Protein AF-A0A6J5AL45-F1 (afdb_monomer_lite)

Secondary structure (DSSP, 8-state):
-B--SS--TT-HHHHHHHHHHHHHHHHTT-GGG-GGGEEE--SSHHHHTT-BSB-TTSPBPHHHHHHHHHHH-TT-SEEEEEEEE--SSS--EEEEEEEETT-SSPBEEEEEE-TTTS-SSHHHHHHHHHHHHHHH-BS-EEE--GGGGGG-S-SSS---BSEEEESS---GGG-TT-SEEEEEE-TTS-EEEEEEES-SSS---TT-HHHH--TTEEEEEEEE--TT--TT-HHHHHHHHHHHHHHHHTTTS--GGG-EE--SSTTGGGT-BSEETTEEPHHHHHHHHHHTTT--S-EEEEEEE--TT-SEEEEEEEEE-SBTBPEEEEEEEEE----S--SSS-HHHHHHHHHHHHHHH--SEEEEE-GGGGGG-S-TTS---BSEEEESS---TTT-TT-SEEEEEE-TTSSEEEEEEES-SSS---TT-HHHHHHHHHHHHHHHHTT-S--GGG-

Foldseek 3Di:
DFFDLPDFQLPLQLVQLLVLLLLVLLCVQFVLSPQQQKAFDDPDPVNRPPGRQADPVSGGDPRLSVVQNVVCPPPNQKGKGKMKGNGPDPWIKMWIWIDGNVSPDGTDIDIDGDPVSDHKFPVSVVSSVLSNCQSRVHQKDEDADPLCQVLALDVPDHGQHQKMKHQDDDDCVNPVQFPDWAFRAYPVRDGRTTMGGNDGPGDQDSPPCVNSDLPFKKKKKFKFADLPDALLVLQLVLLLVLVLQVLLVVLVHDHLQQKAWDDPDPVNRRPGRQDDVNGGDPRLSVVQCVVCVPPRAKGKTKMWGDDPPAQKIKIWMWMDGHHPDMIMIMIIIGGPDPDQCDSSQAQVSVVVSVLSCCQSRVTQKMEMADPSCLVLAPDVQFDFQHAKMKHQDDDDCVLQVLFPDWAFRDHVPDDTRITITGQDHPGGGDSPPVSSSVSRNSRVVSCVVVVNIDTPVVD

Sequence (459 aa):
MFRDASLASQDFREMLARESQVVAALSAKQPLMAHANWRLTADSAEEANLYPAFDEKGEPSTAALAVLMTRAGGKRRVSHAAIWNAAEGDDSAAISCHVSDAKVLPDRVTLDIDAALCPKSADDMAGVVQSIVANFAPLVVEVAPKGYFDKRVFDDKPGVGWMIYLPRKITVQQVLEARALVPVKSNDGKEIGTIIVSVADAVFSADNPEHIEVANRIEIHGDFRDATLAVTDFETVITRLGRIADAIAQRGGIAKSEWHLQGDTAEEAKLYPAFDGDAPSTAALAVIGEEFRNVRDVTSVGMWAHPEGTQIGGSMTCHMLPPGESCSLEVSLSDRAEAANSELVNYADFVQYVSLIAAEFKPNIIQVWPPDYFEKRVFDDKPGVGWMLYLPKVITVQQVPEARALIPVPEAGKKQVGTIIVSVADAVFSADNPEHVEVANRIEIRLVDQDLLPAYADI

Organism: NCBI:txid252970

InterPro domains:
  IPR028969 Immunity protein 52 [PF15579] (18-219)

Radius of gyration: 27.26 Å; chains: 1; bounding box: 63×50×79 Å

Structure (mmCIF, N/CA/C/O backbone):
data_AF-A0A6J5AL45-F1
#
_entry.id   AF-A0A6J5AL45-F1
#
loop_
_atom_site.group_PDB
_atom_site.id
_atom_site.type_symbol
_atom_site.label_atom_id
_atom_site.label_alt_id
_atom_site.label_comp_id
_atom_site.label_asym_id
_atom_site.label_entity_id
_atom_site.label_seq_id
_atom_site.pdbx_PDB_ins_code
_atom_site.Cartn_x
_atom_site.Cartn_y
_atom_site.Cartn_z
_atom_site.occupancy
_atom_site.B_iso_or_equiv
_atom_site.auth_seq_id
_atom_site.auth_comp_id
_atom_site.auth_asym_id
_atom_site.auth_atom_id
_atom_site.pdbx_PDB_model_num
ATOM 1 N N . MET A 1 1 ? 6.015 -3.372 -20.044 1.00 82.12 1 MET A N 1
ATOM 2 C CA . MET A 1 1 ? 5.284 -4.111 -21.110 1.00 82.12 1 MET A CA 1
ATOM 3 C C . MET A 1 1 ? 4.405 -3.143 -21.881 1.00 82.12 1 MET A C 1
ATOM 5 O O . MET A 1 1 ? 3.845 -2.253 -21.256 1.00 82.12 1 MET A O 1
ATOM 9 N N . PHE A 1 2 ? 4.255 -3.300 -23.195 1.00 90.25 2 PHE A N 1
ATOM 10 C CA . PHE A 1 2 ? 3.457 -2.399 -24.037 1.00 90.25 2 PHE A CA 1
ATOM 11 C C . PHE A 1 2 ? 2.718 -3.159 -25.147 1.00 90.25 2 PHE A C 1
ATOM 13 O O . PHE A 1 2 ? 2.913 -4.361 -25.332 1.00 90.25 2 PHE A O 1
ATOM 20 N N . ARG A 1 3 ? 1.823 -2.474 -25.862 1.00 84.94 3 ARG A N 1
ATOM 21 C CA . ARG A 1 3 ? 1.148 -3.018 -27.046 1.00 84.94 3 ARG A CA 1
ATOM 22 C C . ARG A 1 3 ? 1.106 -1.955 -28.127 1.00 84.94 3 ARG A C 1
ATOM 24 O O . ARG A 1 3 ? 0.323 -1.017 -28.036 1.00 84.94 3 ARG A O 1
ATOM 31 N N . ASP A 1 4 ? 1.912 -2.146 -29.161 1.00 88.88 4 ASP A N 1
ATOM 32 C CA . ASP A 1 4 ? 1.907 -1.284 -30.336 1.00 88.88 4 ASP A CA 1
ATOM 33 C C . ASP A 1 4 ? 1.578 -2.126 -31.570 1.00 88.88 4 ASP A C 1
ATOM 35 O O . ASP A 1 4 ? 2.393 -2.923 -32.039 1.00 88.88 4 ASP A O 1
ATOM 39 N N . ALA A 1 5 ? 0.352 -1.986 -32.076 1.00 87.00 5 ALA A N 1
ATOM 40 C CA . ALA A 1 5 ? -0.109 -2.720 -33.253 1.00 87.00 5 ALA A CA 1
ATOM 41 C C . ALA A 1 5 ? 0.586 -2.264 -34.548 1.00 87.00 5 ALA A C 1
ATOM 43 O O . ALA A 1 5 ? 0.548 -2.992 -35.537 1.00 87.00 5 ALA A O 1
ATOM 44 N N . SER A 1 6 ? 1.202 -1.078 -34.545 1.00 90.88 6 SER A N 1
ATOM 45 C CA . SER A 1 6 ? 1.904 -0.519 -35.701 1.00 90.88 6 SER A CA 1
ATOM 46 C C . SER A 1 6 ? 3.379 -0.921 -35.762 1.00 90.88 6 SER A C 1
ATOM 48 O O . SER A 1 6 ? 3.948 -0.974 -36.850 1.00 90.88 6 SER A O 1
ATOM 50 N N . LEU A 1 7 ? 3.981 -1.274 -34.620 1.00 91.94 7 LEU A N 1
ATOM 51 C CA . LEU A 1 7 ? 5.380 -1.687 -34.540 1.00 91.94 7 LEU A CA 1
ATOM 52 C C . LEU A 1 7 ? 5.564 -3.141 -34.996 1.00 91.94 7 LEU A C 1
ATOM 54 O O . LEU A 1 7 ? 5.235 -4.087 -34.273 1.00 91.94 7 LEU A O 1
ATOM 58 N N . ALA A 1 8 ? 6.115 -3.321 -36.194 1.00 90.50 8 ALA A N 1
ATOM 59 C CA . ALA A 1 8 ? 6.457 -4.631 -36.738 1.00 90.50 8 ALA A CA 1
ATOM 60 C C . ALA A 1 8 ? 7.757 -5.171 -36.125 1.00 90.50 8 ALA A C 1
ATOM 62 O O . ALA A 1 8 ? 8.684 -4.415 -35.843 1.00 90.50 8 ALA A O 1
ATOM 63 N N . SER A 1 9 ? 7.878 -6.494 -36.007 1.00 88.25 9 SER A N 1
ATOM 64 C CA . SER A 1 9 ? 9.085 -7.160 -35.507 1.00 88.25 9 SER A CA 1
ATOM 65 C C . SER A 1 9 ? 10.323 -6.856 -36.372 1.00 88.25 9 SER A C 1
ATOM 67 O O . SER A 1 9 ? 11.452 -6.901 -35.901 1.00 88.25 9 SER A O 1
ATOM 69 N N . GLN A 1 10 ? 10.155 -6.482 -37.638 1.00 89.88 10 GLN A N 1
ATOM 70 C CA . GLN A 1 10 ? 11.285 -6.133 -38.507 1.00 89.88 10 GLN A CA 1
ATOM 71 C C . GLN A 1 10 ? 11.631 -4.641 -38.479 1.00 89.88 10 GLN A C 1
ATOM 73 O O . GLN A 1 10 ? 12.602 -4.236 -39.117 1.00 89.88 10 GLN A O 1
ATOM 78 N N . ASP A 1 11 ? 10.886 -3.817 -37.738 1.00 94.25 11 ASP A N 1
ATOM 79 C CA . ASP A 1 11 ? 11.140 -2.380 -37.651 1.00 94.25 11 ASP A CA 1
ATOM 80 C C . ASP A 1 11 ? 12.214 -2.047 -36.605 1.00 94.25 11 ASP A C 1
ATOM 82 O O . ASP A 1 11 ? 11.990 -1.368 -35.604 1.00 94.25 11 ASP A O 1
ATOM 86 N N . PHE A 1 12 ? 13.426 -2.557 -36.838 1.00 95.38 12 PHE A N 1
ATOM 87 C CA . PHE A 1 12 ? 14.580 -2.306 -35.972 1.00 95.38 12 PHE A CA 1
ATOM 88 C C . PHE A 1 12 ? 14.972 -0.829 -35.913 1.00 95.38 12 PHE A C 1
ATOM 90 O O . PHE A 1 12 ? 15.597 -0.405 -34.945 1.00 95.38 12 PHE A O 1
ATOM 97 N N . ARG A 1 13 ? 14.621 -0.046 -36.940 1.00 97.00 13 ARG A N 1
ATOM 98 C CA . ARG A 1 13 ? 14.860 1.397 -36.945 1.00 97.00 13 ARG A CA 1
ATOM 99 C C . ARG A 1 13 ? 14.013 2.064 -35.874 1.00 97.00 13 ARG A C 1
ATOM 101 O O . ARG A 1 13 ? 14.571 2.790 -35.064 1.00 97.00 13 ARG A O 1
ATOM 108 N N . GLU A 1 14 ? 12.715 1.786 -35.849 1.00 96.69 14 GLU A N 1
ATOM 109 C CA . GLU A 1 14 ? 11.817 2.336 -34.837 1.00 96.69 14 GLU A CA 1
ATOM 110 C C . GLU A 1 14 ? 12.157 1.821 -33.429 1.00 96.69 14 GLU A C 1
ATOM 112 O O . GLU A 1 14 ? 12.185 2.603 -32.481 1.00 96.69 14 GLU A O 1
ATOM 117 N N . MET A 1 15 ? 12.503 0.534 -33.281 1.00 96.81 15 MET A N 1
ATOM 118 C CA . MET A 1 15 ? 12.941 -0.011 -31.985 1.00 96.81 15 MET A CA 1
ATOM 119 C C . MET A 1 15 ? 14.175 0.722 -31.450 1.00 96.81 15 MET A C 1
ATOM 121 O O . MET A 1 15 ? 14.130 1.252 -30.342 1.00 96.81 15 MET A O 1
ATOM 125 N N . LEU A 1 16 ? 15.246 0.817 -32.250 1.00 97.88 16 LEU A N 1
ATOM 126 C CA . LEU A 1 16 ? 16.466 1.521 -31.850 1.00 97.88 16 LEU A CA 1
ATOM 127 C C . LEU A 1 16 ? 16.211 3.022 -31.636 1.00 97.88 16 LEU A C 1
ATOM 129 O O . LEU A 1 16 ? 16.791 3.608 -30.730 1.00 97.88 16 LEU A O 1
ATOM 133 N N . ALA A 1 17 ? 15.336 3.661 -32.418 1.00 97.94 17 ALA A N 1
ATOM 134 C CA . ALA A 1 17 ? 15.003 5.073 -32.226 1.00 97.94 17 ALA A CA 1
ATOM 135 C C . ALA A 1 17 ? 14.341 5.324 -30.859 1.00 97.94 17 ALA A C 1
ATOM 137 O O . ALA A 1 17 ? 14.704 6.275 -30.167 1.00 97.94 17 ALA A O 1
ATOM 138 N N . ARG A 1 18 ? 13.431 4.442 -30.423 1.00 97.81 18 ARG A N 1
ATOM 139 C CA . ARG A 1 18 ? 12.825 4.516 -29.082 1.00 97.81 18 ARG A CA 1
ATOM 140 C C . ARG A 1 18 ? 13.837 4.221 -27.978 1.00 97.81 18 ARG A C 1
ATOM 142 O O . ARG A 1 18 ? 13.865 4.929 -26.974 1.00 97.81 18 ARG A O 1
ATOM 149 N N . GLU A 1 19 ? 14.700 3.221 -28.167 1.00 98.06 19 GLU A N 1
ATOM 150 C CA . GLU A 1 19 ? 15.798 2.928 -27.233 1.00 98.06 19 GLU A CA 1
ATOM 151 C C . GLU A 1 19 ? 16.764 4.118 -27.108 1.00 98.06 19 GLU A C 1
ATOM 153 O O . GLU A 1 19 ? 17.174 4.455 -26.000 1.00 98.06 19 GLU A O 1
ATOM 158 N N . SER A 1 20 ? 17.048 4.830 -28.204 1.00 98.25 20 SER A N 1
ATOM 159 C CA . SER A 1 20 ? 17.885 6.038 -28.212 1.00 98.25 20 SER A CA 1
ATOM 160 C C . SER A 1 20 ? 17.353 7.141 -27.290 1.00 98.25 20 SER A C 1
ATOM 162 O O . SER A 1 20 ? 18.137 7.816 -26.620 1.00 98.25 20 SER A O 1
ATOM 164 N N . GLN A 1 21 ? 16.031 7.311 -27.191 1.00 97.81 21 GLN A N 1
ATOM 165 C CA . GLN A 1 21 ? 15.427 8.293 -26.280 1.00 97.81 21 GLN A CA 1
ATOM 166 C C . GLN A 1 21 ? 15.570 7.888 -24.805 1.00 97.81 21 GLN A C 1
ATOM 168 O O . GLN A 1 21 ? 15.752 8.740 -23.930 1.00 97.81 21 GLN A O 1
ATOM 173 N N . VAL A 1 22 ? 15.550 6.584 -24.514 1.00 97.44 22 VAL A N 1
ATOM 174 C CA . VAL A 1 22 ? 15.853 6.065 -23.170 1.00 97.44 22 VAL A CA 1
ATOM 175 C C . VAL A 1 22 ? 17.335 6.279 -22.848 1.00 97.44 22 VAL A C 1
ATOM 177 O O . VAL A 1 22 ? 17.664 6.755 -21.762 1.00 97.44 22 VAL A O 1
ATOM 180 N N . VAL A 1 23 ? 18.227 6.032 -23.811 1.00 97.62 23 VAL A N 1
ATOM 181 C CA . VAL A 1 23 ? 19.665 6.315 -23.687 1.00 97.62 23 VAL A CA 1
ATOM 182 C C . VAL A 1 23 ? 19.930 7.801 -23.447 1.00 97.62 23 VAL A C 1
ATOM 184 O O . VAL A 1 23 ? 20.732 8.138 -22.581 1.00 97.62 23 VAL A O 1
ATOM 187 N N . ALA A 1 24 ? 19.221 8.703 -24.130 1.00 97.25 24 ALA A N 1
ATOM 188 C CA . ALA A 1 24 ? 19.328 10.142 -23.892 1.00 97.25 24 ALA A CA 1
ATOM 189 C C . ALA A 1 24 ? 18.951 10.517 -22.447 1.00 97.25 24 ALA A C 1
ATOM 191 O O . ALA A 1 24 ? 19.665 11.288 -21.800 1.00 97.25 24 ALA A O 1
ATOM 192 N N . ALA A 1 25 ? 17.868 9.932 -21.918 1.00 96.62 25 ALA A N 1
ATOM 193 C CA . ALA A 1 25 ? 17.444 10.144 -20.536 1.00 96.62 25 ALA A CA 1
ATOM 194 C C . ALA A 1 25 ? 18.484 9.629 -19.525 1.00 96.62 25 ALA A C 1
ATOM 196 O O . ALA A 1 25 ? 18.768 10.314 -18.545 1.00 96.62 25 ALA A O 1
ATOM 197 N N . LEU A 1 26 ? 19.104 8.473 -19.788 1.00 96.06 26 LEU A N 1
ATOM 198 C CA . LEU A 1 26 ? 20.191 7.931 -18.966 1.00 96.06 26 LEU A CA 1
ATOM 199 C C . LEU A 1 26 ? 21.461 8.790 -19.052 1.00 96.06 26 LEU A C 1
ATOM 201 O O . LEU A 1 26 ? 22.054 9.121 -18.026 1.00 96.06 26 LEU A O 1
ATOM 205 N N . SER A 1 27 ? 21.858 9.206 -20.257 1.00 94.88 27 SER A N 1
ATOM 206 C CA . SER A 1 27 ? 23.051 10.027 -20.498 1.00 94.88 27 SER A CA 1
ATOM 207 C C . SER A 1 27 ? 22.978 11.392 -19.820 1.00 94.88 27 SER A C 1
ATOM 209 O O . SER A 1 27 ? 24.017 11.935 -19.449 1.00 94.88 27 SER A O 1
ATOM 211 N N . ALA A 1 28 ? 21.776 11.944 -19.637 1.00 94.62 28 ALA A N 1
ATOM 212 C CA . ALA A 1 28 ? 21.579 13.186 -18.895 1.00 94.62 28 ALA A CA 1
ATOM 213 C C . ALA A 1 28 ? 21.906 13.048 -17.395 1.00 94.62 28 ALA A C 1
ATOM 215 O O . ALA A 1 28 ? 22.129 14.056 -16.727 1.00 94.62 28 ALA A O 1
ATOM 216 N N . LYS A 1 29 ? 21.920 11.818 -16.863 1.00 92.38 29 LYS A N 1
ATOM 217 C CA . LYS A 1 29 ? 22.164 11.508 -15.444 1.00 92.38 29 LYS A CA 1
ATOM 218 C C . LYS A 1 29 ? 23.533 10.876 -15.202 1.00 92.38 29 LYS A C 1
ATOM 220 O O . LYS A 1 29 ? 24.139 11.105 -14.162 1.00 92.38 29 LYS A O 1
ATOM 225 N N . GLN A 1 30 ? 24.021 10.098 -16.163 1.00 91.62 30 GLN A N 1
ATOM 226 C CA . GLN A 1 30 ? 25.263 9.341 -16.073 1.00 91.62 30 GLN A CA 1
ATOM 227 C C . GLN A 1 30 ? 26.043 9.492 -17.390 1.00 91.62 30 GLN A C 1
ATOM 229 O O . GLN A 1 30 ? 25.646 8.893 -18.388 1.00 91.62 30 GLN A O 1
ATOM 234 N N . PRO A 1 31 ? 27.160 10.247 -17.433 1.00 90.19 31 PRO A N 1
ATOM 235 C CA . PRO A 1 31 ? 27.932 10.464 -18.662 1.00 90.19 31 PRO A CA 1
ATOM 236 C C . PRO A 1 31 ? 28.425 9.180 -19.338 1.00 90.19 31 PRO A C 1
ATOM 238 O O . PRO A 1 31 ? 28.543 9.136 -20.562 1.00 90.19 31 PRO A O 1
ATOM 241 N N . LEU A 1 32 ? 28.659 8.112 -18.565 1.00 92.00 32 LEU A N 1
ATOM 242 C CA . LEU A 1 32 ? 29.015 6.802 -19.117 1.00 92.00 32 LEU A CA 1
ATOM 243 C C . LEU A 1 32 ? 27.903 6.208 -19.998 1.00 92.00 32 LEU A C 1
ATOM 245 O O . LEU A 1 32 ? 28.188 5.330 -20.801 1.00 92.00 32 LEU A O 1
ATOM 249 N N . MET A 1 33 ? 26.664 6.703 -19.913 1.00 94.75 33 MET A N 1
ATOM 250 C CA . MET A 1 33 ? 25.520 6.279 -20.731 1.00 94.75 33 MET A CA 1
ATOM 251 C C . MET A 1 33 ? 25.401 7.018 -22.069 1.00 94.75 33 MET A C 1
ATOM 253 O O . MET A 1 33 ? 24.400 6.835 -22.757 1.00 94.75 33 MET A O 1
ATOM 257 N N . ALA A 1 34 ? 26.385 7.834 -22.461 1.00 95.12 34 ALA A N 1
ATOM 258 C CA . ALA A 1 34 ? 26.374 8.530 -23.747 1.00 95.12 34 ALA A CA 1
ATOM 259 C C . ALA A 1 34 ? 26.177 7.564 -24.930 1.00 95.12 34 ALA A C 1
ATOM 261 O O . ALA A 1 34 ? 26.770 6.485 -24.957 1.00 95.12 34 ALA A O 1
ATOM 262 N N . HIS A 1 35 ? 25.408 7.971 -25.950 1.00 97.25 35 HIS A N 1
ATOM 263 C CA . HIS A 1 35 ? 25.108 7.159 -27.147 1.00 97.25 35 HIS A CA 1
ATOM 264 C C . HIS A 1 35 ? 26.341 6.516 -27.787 1.00 97.25 35 HIS A C 1
ATOM 266 O O . HIS A 1 35 ? 26.271 5.380 -28.252 1.00 97.25 35 HIS A O 1
ATOM 272 N N . ALA A 1 36 ? 27.481 7.212 -27.756 1.00 95.38 36 ALA A N 1
ATOM 273 C CA . ALA A 1 36 ? 28.754 6.739 -28.294 1.00 95.38 36 ALA A CA 1
ATOM 274 C C . ALA A 1 36 ? 29.260 5.429 -27.656 1.00 95.38 36 ALA A C 1
ATOM 276 O O . ALA A 1 36 ? 30.053 4.721 -28.284 1.00 95.38 36 ALA A O 1
ATOM 277 N N . ASN A 1 37 ? 28.783 5.072 -26.462 1.00 95.25 37 ASN A N 1
ATOM 278 C CA . ASN A 1 37 ? 29.196 3.873 -25.731 1.00 95.25 37 ASN A CA 1
ATOM 279 C C . ASN A 1 37 ? 28.284 2.665 -25.996 1.00 95.25 37 ASN A C 1
ATOM 281 O O . ASN A 1 37 ? 28.645 1.539 -25.670 1.00 95.25 37 ASN A O 1
ATOM 285 N 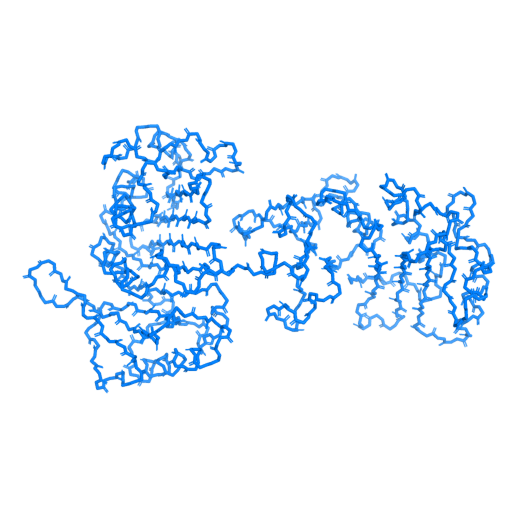N . TRP A 1 38 ? 27.126 2.855 -26.636 1.00 97.19 38 TRP A N 1
ATOM 286 C CA . TRP A 1 38 ? 26.166 1.772 -26.850 1.00 97.19 38 TRP A CA 1
ATOM 287 C C . TRP A 1 38 ? 26.486 0.949 -28.101 1.00 97.19 38 TRP A C 1
ATOM 289 O O . TRP A 1 38 ? 26.757 1.481 -29.185 1.00 97.19 38 TRP A O 1
ATOM 299 N N . ARG A 1 39 ? 26.461 -0.375 -27.962 1.00 97.06 39 ARG A N 1
ATOM 300 C CA . ARG A 1 39 ? 26.766 -1.360 -29.009 1.00 97.06 39 ARG A CA 1
ATOM 301 C C . ARG A 1 39 ? 25.667 -2.415 -29.075 1.00 97.06 39 ARG A C 1
ATOM 303 O O . ARG A 1 39 ? 24.961 -2.624 -28.095 1.00 97.06 39 ARG A O 1
ATOM 310 N N . LEU A 1 40 ? 25.528 -3.108 -30.204 1.00 96.50 40 LEU A N 1
ATOM 311 C CA . LEU A 1 40 ? 24.681 -4.303 -30.271 1.00 96.50 40 LEU A CA 1
ATOM 312 C C . LEU A 1 40 ? 25.234 -5.407 -29.362 1.00 96.50 40 LEU A C 1
ATOM 314 O O . LEU A 1 40 ? 26.438 -5.657 -29.352 1.00 96.50 40 LEU A O 1
ATOM 318 N N . THR A 1 41 ? 24.356 -6.125 -28.661 1.00 92.56 41 THR A N 1
ATOM 319 C CA . THR A 1 41 ? 24.755 -7.337 -27.929 1.00 92.56 41 THR A CA 1
ATOM 320 C C . THR A 1 41 ? 25.188 -8.441 -28.898 1.00 92.56 41 THR A C 1
ATOM 322 O O . THR A 1 41 ? 24.757 -8.480 -30.057 1.00 92.56 41 THR A O 1
ATOM 325 N N . ALA A 1 42 ? 26.017 -9.374 -28.436 1.00 87.50 42 ALA A N 1
ATOM 326 C CA . ALA A 1 42 ? 26.443 -10.536 -29.212 1.00 87.50 42 ALA A CA 1
ATOM 327 C C . ALA A 1 42 ? 26.831 -11.707 -28.299 1.00 87.50 42 ALA A C 1
ATOM 329 O O . ALA A 1 42 ? 26.986 -11.528 -27.093 1.00 87.50 42 ALA A O 1
ATOM 330 N N . ASP A 1 43 ? 27.039 -12.883 -28.893 1.00 83.81 43 ASP A N 1
ATOM 331 C CA . ASP A 1 43 ? 27.409 -14.108 -28.167 1.00 83.81 43 ASP A CA 1
ATOM 332 C C . ASP A 1 43 ? 28.886 -14.122 -27.723 1.00 83.81 43 ASP A C 1
ATOM 334 O O . ASP A 1 43 ? 29.310 -14.998 -26.971 1.00 83.81 43 ASP A O 1
ATOM 338 N N . SER A 1 44 ? 29.690 -13.159 -28.189 1.00 86.25 44 SER A N 1
ATOM 339 C CA . SER A 1 44 ? 31.090 -12.988 -27.798 1.00 86.25 44 SER A CA 1
ATOM 340 C C . SER A 1 44 ? 31.401 -11.529 -27.475 1.00 86.25 44 SER A C 1
ATOM 342 O O . SER A 1 44 ? 30.859 -10.619 -28.101 1.00 86.25 44 SER A O 1
ATOM 344 N N . ALA A 1 45 ? 32.315 -11.304 -26.526 1.00 83.69 45 ALA A N 1
ATOM 345 C CA . ALA A 1 45 ? 32.758 -9.960 -26.155 1.00 83.69 45 ALA A CA 1
ATOM 346 C C . ALA A 1 45 ? 33.423 -9.221 -27.329 1.00 83.69 45 ALA A C 1
ATOM 348 O O . ALA A 1 45 ? 33.261 -8.012 -27.470 1.00 83.69 45 ALA A O 1
ATOM 349 N N . GLU A 1 46 ? 34.141 -9.945 -28.193 1.00 86.94 46 GLU A N 1
ATOM 350 C CA . GLU A 1 46 ? 34.754 -9.371 -29.392 1.00 86.94 46 GLU A CA 1
ATOM 351 C C . GLU A 1 46 ? 33.679 -8.814 -30.332 1.00 86.94 46 GLU A C 1
ATOM 353 O O . GLU A 1 46 ? 33.724 -7.638 -30.683 1.00 86.94 46 GLU A O 1
ATOM 358 N N . GLU A 1 47 ? 32.657 -9.611 -30.663 1.00 89.31 47 GLU A N 1
ATOM 359 C CA . GLU A 1 47 ? 31.567 -9.165 -31.536 1.00 89.31 47 GLU A CA 1
ATOM 360 C C . GLU A 1 47 ? 30.702 -8.073 -30.888 1.00 89.31 47 GLU A C 1
ATOM 362 O O . GLU A 1 47 ? 30.286 -7.130 -31.566 1.00 89.31 47 GLU A O 1
ATOM 367 N N . ALA A 1 48 ? 30.469 -8.157 -29.575 1.00 88.19 48 ALA A N 1
ATOM 368 C CA . ALA A 1 48 ? 29.655 -7.201 -28.825 1.00 88.19 48 ALA A CA 1
ATOM 369 C C . ALA A 1 48 ? 30.255 -5.781 -28.809 1.00 88.19 48 ALA A C 1
ATOM 371 O O . ALA A 1 48 ? 29.553 -4.825 -28.491 1.00 88.19 48 ALA A O 1
ATOM 372 N N . ASN A 1 49 ? 31.525 -5.620 -29.195 1.00 89.81 49 ASN A N 1
ATOM 373 C CA . ASN A 1 49 ? 32.194 -4.324 -29.315 1.00 89.81 49 ASN A CA 1
ATOM 374 C C . ASN A 1 49 ? 32.230 -3.763 -30.751 1.00 89.81 49 ASN A C 1
ATOM 376 O O . ASN A 1 49 ? 32.635 -2.615 -30.946 1.00 89.81 49 ASN A O 1
ATOM 380 N N . LEU A 1 50 ? 31.795 -4.525 -31.763 1.00 93.00 50 LEU A N 1
ATOM 381 C CA . LEU A 1 50 ? 31.986 -4.160 -33.175 1.00 93.00 50 LEU A CA 1
ATOM 382 C C . LEU A 1 50 ? 30.979 -3.141 -33.712 1.00 93.00 50 LEU A C 1
ATOM 384 O O . LEU A 1 50 ? 31.326 -2.344 -34.583 1.00 93.00 50 LEU A O 1
ATOM 388 N N . TYR A 1 51 ? 29.729 -3.187 -33.250 1.00 96.25 51 TYR A N 1
ATOM 389 C CA . TYR A 1 51 ? 28.625 -2.501 -33.926 1.00 96.25 51 TYR A CA 1
ATOM 390 C C . TYR A 1 51 ? 27.989 -1.428 -33.030 1.00 96.25 51 TYR A C 1
ATOM 392 O O . TYR A 1 51 ? 27.140 -1.768 -32.205 1.00 96.25 51 TYR A O 1
ATOM 400 N N . PRO A 1 52 ? 28.353 -0.137 -33.186 1.00 97.38 52 PRO A N 1
ATOM 401 C CA . PRO A 1 52 ? 27.656 0.991 -32.563 1.00 97.38 52 PRO A CA 1
ATOM 402 C C . PRO A 1 52 ? 26.160 0.946 -32.826 1.00 97.38 52 PRO A C 1
ATOM 404 O O . PRO A 1 52 ? 25.744 0.835 -33.979 1.00 97.38 52 PRO A O 1
ATOM 407 N N . ALA A 1 53 ? 25.356 1.046 -31.769 1.00 97.50 53 ALA A N 1
ATOM 408 C CA . ALA A 1 53 ? 23.903 1.098 -31.892 1.00 97.50 53 ALA A CA 1
ATOM 409 C C . ALA A 1 53 ? 23.446 2.397 -32.576 1.00 97.50 53 ALA A C 1
ATOM 411 O O . ALA A 1 53 ? 22.522 2.378 -33.392 1.00 97.50 53 ALA A O 1
ATOM 412 N N . PHE A 1 54 ? 24.149 3.499 -32.298 1.00 98.12 54 PHE A N 1
ATOM 413 C CA . PHE A 1 54 ? 23.795 4.845 -32.741 1.00 98.12 54 PHE A CA 1
ATOM 414 C C . PHE A 1 54 ? 24.947 5.544 -33.466 1.00 98.12 54 PHE A C 1
ATOM 416 O O . PHE A 1 54 ? 26.115 5.192 -33.285 1.00 98.12 54 PHE A O 1
ATOM 423 N N . ASP A 1 55 ? 24.610 6.525 -34.298 1.00 96.44 55 ASP A N 1
ATOM 424 C CA . ASP A 1 55 ? 25.563 7.466 -34.885 1.00 96.44 55 ASP A CA 1
ATOM 425 C C . ASP A 1 55 ? 25.823 8.682 -33.968 1.00 96.44 55 ASP A C 1
ATOM 427 O O . ASP A 1 55 ? 25.308 8.770 -32.853 1.00 96.44 55 ASP A O 1
ATOM 431 N N . GLU A 1 56 ? 26.630 9.641 -34.434 1.00 92.62 56 GLU A N 1
ATOM 432 C CA . GLU A 1 56 ? 26.984 10.855 -33.676 1.00 92.62 56 GLU A CA 1
ATOM 433 C C . GLU A 1 56 ? 25.783 11.751 -33.326 1.00 92.62 56 GLU A C 1
ATOM 435 O O . GLU A 1 56 ? 25.892 12.606 -32.448 1.00 92.62 56 GLU A O 1
ATOM 440 N N . LYS A 1 57 ? 24.642 11.580 -34.003 1.00 93.94 57 LYS A N 1
ATOM 441 C CA . LYS A 1 57 ? 23.402 12.319 -33.733 1.00 93.94 57 LYS A CA 1
ATOM 442 C C . LYS A 1 57 ? 22.458 11.554 -32.804 1.00 93.94 57 LYS A C 1
ATOM 444 O O . LYS A 1 57 ? 21.398 12.079 -32.477 1.00 93.94 57 LYS A O 1
ATOM 449 N N . GLY A 1 58 ? 22.827 10.341 -32.388 1.00 94.31 58 GLY A N 1
ATOM 450 C CA . GLY A 1 58 ? 21.963 9.450 -31.618 1.00 94.31 58 GLY A CA 1
ATOM 451 C C . GLY A 1 58 ? 20.942 8.698 -32.478 1.00 94.31 58 GLY A C 1
ATOM 452 O O . GLY A 1 58 ? 20.040 8.068 -31.931 1.00 94.31 58 GLY A O 1
ATOM 453 N N . GLU A 1 59 ? 21.057 8.733 -33.807 1.00 97.31 59 GLU A N 1
ATOM 454 C CA . GLU A 1 59 ? 20.159 8.000 -34.705 1.00 97.31 59 GLU A CA 1
ATOM 455 C C . GLU A 1 59 ? 20.618 6.541 -34.863 1.00 97.31 59 GLU A C 1
ATOM 457 O O . GLU A 1 59 ? 21.820 6.270 -34.787 1.00 97.31 59 GLU A O 1
ATOM 462 N N . PRO A 1 60 ? 19.711 5.578 -35.123 1.00 98.06 60 PRO A N 1
ATOM 463 C CA . PRO A 1 60 ? 20.081 4.183 -35.359 1.00 98.06 60 PRO A CA 1
ATOM 464 C C . PRO A 1 60 ? 21.152 4.033 -36.446 1.00 98.06 60 PRO A C 1
ATOM 466 O O . PRO A 1 60 ? 20.963 4.453 -37.594 1.00 98.06 60 PRO A O 1
ATOM 469 N N . SER A 1 61 ? 22.275 3.395 -36.108 1.00 97.94 61 SER A N 1
ATOM 470 C CA . SER A 1 61 ? 23.400 3.291 -37.034 1.00 97.94 61 SER A CA 1
ATOM 471 C C . SER A 1 61 ? 23.079 2.349 -38.200 1.00 97.94 61 SER A C 1
ATOM 473 O O . SER A 1 61 ? 22.427 1.310 -38.054 1.00 97.94 61 SER A O 1
ATOM 475 N N . THR A 1 62 ? 23.588 2.677 -39.392 1.00 96.62 62 THR A N 1
ATOM 476 C CA . THR A 1 62 ? 23.369 1.838 -40.587 1.00 96.62 62 THR A CA 1
ATOM 477 C C . THR A 1 62 ? 23.964 0.436 -40.409 1.00 96.62 62 THR A C 1
ATOM 479 O O . THR A 1 62 ? 23.375 -0.546 -40.861 1.00 96.62 62 THR A O 1
ATOM 482 N N . ALA A 1 63 ? 25.102 0.330 -39.714 1.00 94.81 63 ALA A N 1
ATOM 483 C CA . ALA A 1 63 ? 25.751 -0.945 -39.429 1.00 94.81 63 ALA A CA 1
ATOM 484 C C . ALA A 1 63 ? 24.911 -1.810 -38.476 1.00 94.81 63 ALA A C 1
ATOM 486 O O . ALA A 1 63 ? 24.691 -2.987 -38.764 1.00 94.81 63 ALA A O 1
ATOM 487 N N . ALA A 1 64 ? 24.378 -1.228 -37.395 1.00 95.94 64 ALA A N 1
ATOM 488 C CA . ALA A 1 64 ? 23.529 -1.951 -36.453 1.00 95.94 64 ALA A CA 1
ATOM 489 C C . ALA A 1 64 ? 22.255 -2.480 -37.125 1.00 95.94 64 ALA A C 1
ATOM 491 O O . ALA A 1 64 ? 21.915 -3.655 -36.978 1.00 95.94 64 ALA A O 1
ATOM 492 N N . LEU A 1 65 ? 21.591 -1.650 -37.936 1.00 96.25 65 LEU A N 1
ATOM 493 C CA . LEU A 1 65 ? 20.401 -2.058 -38.686 1.00 96.25 65 LEU A CA 1
ATOM 494 C C . LEU A 1 65 ? 20.691 -3.218 -39.647 1.00 96.25 65 LEU A C 1
ATOM 496 O O . LEU A 1 65 ? 19.908 -4.165 -39.718 1.00 96.25 65 LEU A O 1
ATOM 500 N N . ALA A 1 66 ? 21.821 -3.177 -40.359 1.00 94.25 66 ALA A N 1
ATOM 501 C CA . ALA A 1 66 ? 22.218 -4.254 -41.264 1.00 94.25 66 ALA A CA 1
ATOM 502 C C . ALA A 1 66 ? 22.453 -5.577 -40.515 1.00 94.25 66 ALA A C 1
ATOM 504 O O . ALA A 1 66 ? 22.002 -6.635 -40.967 1.00 94.25 66 ALA A O 1
ATOM 505 N N . VAL A 1 67 ? 23.109 -5.523 -39.351 1.00 94.12 67 VAL A N 1
ATOM 506 C CA . VAL A 1 67 ? 23.359 -6.700 -38.507 1.00 94.12 67 VAL A CA 1
ATOM 507 C C . VAL A 1 67 ? 22.054 -7.269 -37.954 1.00 94.12 67 VAL A C 1
ATOM 509 O O . VAL A 1 67 ? 21.822 -8.469 -38.091 1.00 94.12 67 VAL A O 1
ATOM 512 N N . LEU A 1 68 ? 21.170 -6.436 -37.395 1.00 92.44 68 LEU A N 1
ATOM 513 C CA . LEU A 1 68 ? 19.877 -6.878 -36.859 1.00 92.44 68 LEU A CA 1
ATOM 514 C C . LEU A 1 68 ? 18.996 -7.514 -37.943 1.00 92.44 68 LEU A C 1
ATOM 516 O O . LEU A 1 68 ? 18.471 -8.609 -37.739 1.00 92.44 68 LEU A O 1
ATOM 520 N N . MET A 1 69 ? 18.911 -6.898 -39.126 1.00 90.31 69 MET A N 1
ATOM 521 C CA . MET A 1 69 ? 18.187 -7.458 -40.275 1.00 90.31 69 MET A CA 1
ATOM 522 C C . MET A 1 69 ? 18.764 -8.807 -40.723 1.00 90.31 69 MET A C 1
ATOM 524 O O . MET A 1 69 ? 18.015 -9.739 -41.022 1.00 90.31 69 MET A O 1
ATOM 528 N N . THR A 1 70 ? 20.093 -8.940 -40.724 1.00 90.19 70 THR A N 1
ATOM 529 C CA . THR A 1 70 ? 20.771 -10.197 -41.071 1.00 90.19 70 THR A CA 1
ATOM 530 C C . THR A 1 70 ? 20.499 -11.281 -40.026 1.00 90.19 70 THR A C 1
ATOM 532 O O . THR A 1 70 ? 20.120 -12.397 -40.382 1.00 90.19 70 THR A O 1
ATOM 535 N N . ARG A 1 71 ? 20.623 -10.950 -38.732 1.00 86.44 71 ARG A N 1
ATOM 536 C CA . ARG A 1 71 ? 20.367 -11.860 -37.601 1.00 86.44 71 ARG A CA 1
ATOM 537 C C . ARG A 1 71 ? 18.908 -12.297 -37.517 1.00 86.44 71 ARG A C 1
ATOM 539 O O . ARG A 1 71 ? 18.633 -13.414 -37.077 1.00 86.44 71 ARG A O 1
ATOM 546 N N . ALA A 1 72 ? 17.972 -11.439 -37.921 1.00 80.25 72 ALA A N 1
ATOM 547 C CA . ALA A 1 72 ? 16.551 -11.754 -37.910 1.00 80.25 72 ALA A CA 1
ATOM 548 C C . ALA A 1 72 ? 16.217 -12.917 -38.853 1.00 80.25 72 ALA A C 1
ATOM 550 O O . ALA A 1 72 ? 15.404 -13.759 -38.481 1.00 80.25 72 ALA A O 1
ATOM 551 N N . GLY A 1 73 ? 16.872 -13.015 -40.016 1.00 66.06 73 GLY A N 1
ATOM 552 C CA . GLY A 1 73 ? 16.601 -14.042 -41.025 1.00 66.06 73 GLY A CA 1
ATOM 553 C C . GLY A 1 73 ? 15.176 -13.942 -41.595 1.00 66.06 73 GLY A C 1
ATOM 554 O O . GLY A 1 73 ? 14.189 -13.799 -40.875 1.00 66.06 73 GLY A O 1
ATOM 555 N N . GLY A 1 74 ? 15.024 -14.008 -42.919 1.00 57.88 74 GLY A N 1
ATOM 556 C CA . GLY A 1 74 ? 13.730 -13.776 -43.575 1.00 57.88 74 GLY A CA 1
ATOM 557 C C . GLY A 1 74 ? 12.651 -14.783 -43.155 1.00 57.88 74 GLY A C 1
ATOM 558 O O . GLY A 1 74 ? 12.594 -15.858 -43.748 1.00 57.88 74 GLY A O 1
ATOM 559 N N . LYS A 1 75 ? 11.824 -14.413 -42.154 1.00 56.66 75 LYS A N 1
ATOM 560 C CA . LYS A 1 75 ? 10.536 -14.988 -41.670 1.00 56.66 75 LYS A CA 1
ATOM 561 C C . LYS A 1 75 ? 10.386 -15.062 -40.138 1.00 56.66 75 LYS A C 1
ATOM 563 O O . LYS A 1 75 ? 9.375 -15.601 -39.680 1.00 56.66 75 LYS A O 1
ATOM 568 N N . ARG A 1 76 ? 11.309 -14.541 -39.318 1.00 64.94 76 ARG A N 1
ATOM 569 C CA . ARG A 1 76 ? 11.019 -14.425 -37.876 1.00 64.94 76 ARG A CA 1
ATOM 570 C C . ARG A 1 76 ? 9.872 -13.432 -37.653 1.00 64.94 76 ARG A C 1
ATOM 572 O O . ARG A 1 76 ? 9.904 -12.329 -38.181 1.00 64.94 76 ARG A O 1
ATOM 579 N N . ARG A 1 77 ? 8.855 -13.878 -36.906 1.00 73.00 77 ARG A N 1
ATOM 580 C CA . ARG A 1 77 ? 7.682 -13.091 -36.461 1.00 73.00 77 ARG A CA 1
ATOM 581 C C . ARG A 1 77 ? 7.885 -12.461 -35.082 1.00 73.00 77 ARG A C 1
ATOM 583 O O . ARG A 1 77 ? 6.951 -11.920 -34.500 1.00 73.00 77 ARG A O 1
ATOM 590 N N . VAL A 1 78 ? 9.079 -12.648 -34.533 1.00 76.69 78 VAL A N 1
ATOM 591 C CA . VAL A 1 78 ? 9.504 -12.199 -33.217 1.00 76.69 78 VAL A CA 1
ATOM 592 C C . VAL A 1 78 ? 10.944 -11.738 -33.353 1.00 76.69 78 VAL A C 1
ATOM 594 O O . VAL A 1 78 ? 11.768 -12.456 -33.930 1.00 76.69 78 VAL A O 1
ATOM 597 N N . SER A 1 79 ? 11.247 -10.560 -32.836 1.00 82.81 79 SER A N 1
ATOM 598 C CA . SER A 1 79 ? 12.574 -9.968 -32.924 1.00 82.81 79 SER A CA 1
ATOM 599 C C . SER A 1 79 ? 12.998 -9.343 -31.605 1.00 82.81 79 SER A C 1
ATOM 601 O O . SER A 1 79 ? 12.179 -9.096 -30.720 1.00 82.81 79 SER A O 1
ATOM 603 N N . HIS A 1 80 ? 14.307 -9.135 -31.499 1.00 84.31 80 HIS A N 1
ATOM 604 C CA . HIS A 1 80 ? 14.951 -8.518 -30.354 1.00 84.31 80 HIS A CA 1
ATOM 605 C C . HIS A 1 80 ? 15.944 -7.485 -30.891 1.00 84.31 80 HIS A C 1
ATOM 607 O O . HIS A 1 80 ? 16.907 -7.861 -31.566 1.00 84.31 80 HIS A O 1
ATOM 613 N N . ALA A 1 81 ? 15.700 -6.204 -30.633 1.00 90.81 81 ALA A N 1
ATOM 614 C CA . ALA A 1 81 ? 16.749 -5.193 -30.676 1.00 90.81 81 ALA A CA 1
ATOM 615 C C . ALA A 1 81 ? 17.378 -5.186 -29.284 1.00 90.81 81 ALA A C 1
ATOM 617 O O . ALA A 1 81 ? 16.664 -5.017 -28.307 1.00 90.81 81 ALA A O 1
ATOM 618 N N . ALA A 1 82 ? 18.666 -5.499 -29.178 1.00 94.06 82 ALA A N 1
ATOM 619 C CA . ALA A 1 82 ? 19.348 -5.562 -27.894 1.00 94.06 82 ALA A CA 1
ATOM 620 C C . ALA A 1 82 ? 20.684 -4.834 -27.994 1.00 94.06 82 ALA A C 1
ATOM 622 O O . ALA A 1 82 ? 21.502 -5.109 -28.881 1.00 94.06 82 ALA A O 1
ATOM 623 N N . ILE A 1 83 ? 20.870 -3.886 -27.085 1.00 96.81 83 ILE A N 1
ATOM 624 C CA . ILE A 1 83 ? 22.032 -3.015 -27.004 1.00 96.81 83 ILE A CA 1
ATOM 625 C C . ILE A 1 83 ? 22.595 -3.043 -25.591 1.00 96.81 83 ILE A C 1
ATOM 627 O O . ILE A 1 83 ? 21.855 -3.197 -24.622 1.00 96.81 83 ILE A O 1
ATOM 631 N N . TRP A 1 84 ? 23.903 -2.879 -25.469 1.00 96.00 84 TRP A N 1
ATOM 632 C CA . TRP A 1 84 ? 24.578 -2.756 -24.186 1.00 96.00 84 TRP A CA 1
ATOM 633 C C . TRP A 1 84 ? 25.555 -1.588 -24.199 1.00 96.00 84 TRP A C 1
ATOM 635 O O . TRP A 1 84 ? 26.034 -1.166 -25.255 1.00 96.00 84 TRP A O 1
ATOM 645 N N . ASN A 1 85 ? 25.820 -1.052 -23.017 1.00 93.94 85 ASN A N 1
ATOM 646 C CA . ASN A 1 85 ? 26.782 0.003 -22.792 1.00 93.94 85 ASN A CA 1
ATOM 647 C C . ASN A 1 85 ? 28.177 -0.606 -22.605 1.00 93.94 85 ASN A C 1
ATOM 649 O O . ASN A 1 85 ? 28.456 -1.203 -21.570 1.00 93.94 85 ASN A O 1
ATOM 65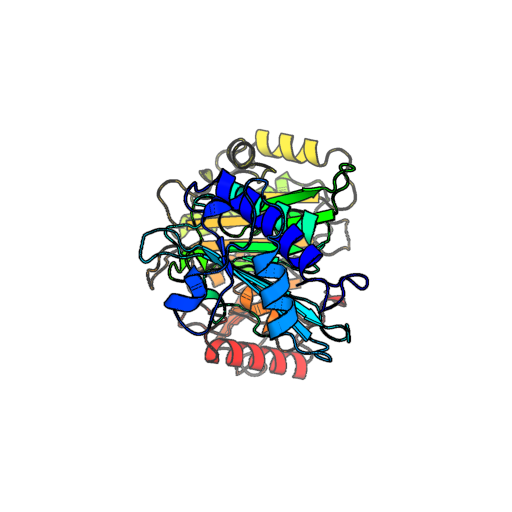3 N N . ALA A 1 86 ? 29.038 -0.416 -23.602 1.00 85.50 86 ALA A N 1
ATOM 654 C CA . ALA A 1 86 ? 30.420 -0.883 -23.628 1.00 85.50 86 ALA A CA 1
ATOM 655 C C . ALA A 1 86 ? 31.408 0.153 -23.046 1.00 85.50 86 ALA A C 1
ATOM 657 O O . ALA A 1 86 ? 32.515 0.321 -23.562 1.00 85.50 86 ALA A O 1
ATOM 658 N N . ALA A 1 87 ? 30.994 0.910 -22.027 1.00 78.38 87 ALA A N 1
ATOM 659 C CA . ALA A 1 87 ? 31.880 1.815 -21.300 1.00 78.38 87 ALA A CA 1
ATOM 660 C C . ALA A 1 87 ? 32.971 1.036 -20.537 1.00 78.38 87 ALA A C 1
ATOM 662 O O . ALA A 1 87 ? 32.807 -0.139 -20.220 1.00 78.38 87 ALA A O 1
ATOM 663 N N . GLU A 1 88 ? 34.102 1.687 -20.250 1.00 71.88 88 GLU A N 1
ATOM 664 C CA . GLU A 1 88 ? 35.186 1.065 -19.478 1.00 71.88 88 GLU A CA 1
ATOM 665 C C . GLU A 1 88 ? 34.741 0.760 -18.037 1.00 71.88 88 GLU A C 1
ATOM 667 O O . GLU A 1 88 ? 34.290 1.658 -17.324 1.00 71.88 88 GLU A O 1
ATOM 672 N N . GLY A 1 89 ? 34.922 -0.489 -17.597 1.00 73.12 89 GLY A N 1
ATOM 673 C CA . GLY A 1 89 ? 34.621 -0.941 -16.237 1.00 73.12 89 GLY A CA 1
ATOM 674 C C . GLY A 1 89 ? 33.951 -2.316 -16.199 1.00 73.12 89 GLY A C 1
ATOM 675 O O . GLY A 1 89 ? 33.718 -2.928 -17.240 1.00 73.12 89 GLY A O 1
ATOM 676 N N . ASP A 1 90 ? 33.658 -2.785 -14.985 1.00 76.44 90 ASP A N 1
ATOM 677 C CA . ASP A 1 90 ? 32.905 -4.027 -14.750 1.00 76.44 90 ASP A CA 1
ATOM 678 C C . ASP A 1 90 ? 31.382 -3.787 -14.711 1.00 76.44 90 ASP A C 1
ATOM 680 O O . ASP A 1 90 ? 30.608 -4.734 -14.837 1.00 76.44 90 ASP A O 1
ATOM 684 N N . ASP A 1 91 ? 30.951 -2.529 -14.554 1.00 84.06 91 ASP A N 1
ATOM 685 C CA . ASP A 1 91 ? 29.542 -2.135 -14.538 1.00 84.06 91 ASP A CA 1
ATOM 686 C C . ASP A 1 91 ? 29.010 -1.886 -15.954 1.00 84.06 91 ASP A C 1
ATOM 688 O O . ASP A 1 91 ? 29.655 -1.261 -16.797 1.00 84.06 91 ASP A O 1
ATOM 692 N N . SER A 1 92 ? 27.776 -2.306 -16.194 1.00 89.69 92 SER A N 1
ATOM 693 C CA . SER A 1 92 ? 27.138 -2.308 -17.500 1.00 89.69 92 SER A CA 1
ATOM 694 C C . SER A 1 92 ? 25.675 -1.863 -17.433 1.00 89.69 92 SER A C 1
ATOM 696 O O . SER A 1 92 ? 25.035 -1.791 -16.380 1.00 89.69 92 SER A O 1
ATOM 698 N N . ALA A 1 93 ? 25.127 -1.540 -18.598 1.00 93.88 93 ALA A N 1
ATOM 699 C CA . ALA A 1 93 ? 23.689 -1.437 -18.794 1.00 93.88 93 ALA A CA 1
ATOM 700 C C . ALA A 1 93 ? 23.317 -2.076 -20.125 1.00 93.88 93 ALA A C 1
ATOM 702 O O . ALA A 1 93 ? 24.103 -2.040 -21.071 1.00 93.88 93 ALA A O 1
ATOM 703 N N . ALA A 1 94 ? 22.118 -2.632 -20.214 1.00 95.62 94 ALA A N 1
ATOM 704 C CA . ALA A 1 94 ? 21.584 -3.213 -21.429 1.00 95.62 94 ALA A CA 1
ATOM 705 C C . ALA A 1 94 ? 20.115 -2.842 -21.598 1.00 95.62 94 ALA A C 1
ATOM 707 O O . ALA A 1 94 ? 19.339 -2.870 -20.646 1.00 95.62 94 ALA A O 1
ATOM 708 N N . ILE A 1 95 ? 19.726 -2.518 -22.826 1.00 96.94 95 ILE A N 1
ATOM 709 C CA . ILE A 1 95 ? 18.332 -2.318 -23.208 1.00 96.94 95 ILE A CA 1
ATOM 710 C C . ILE A 1 95 ? 17.986 -3.385 -24.232 1.00 96.94 95 ILE A C 1
ATOM 712 O O . ILE A 1 95 ? 18.775 -3.675 -25.131 1.00 96.94 95 ILE A O 1
ATOM 716 N N . SER A 1 96 ? 16.810 -3.986 -24.089 1.00 92.50 96 SER A N 1
ATOM 717 C CA . SER A 1 96 ? 16.277 -4.888 -25.099 1.00 92.50 96 SER A CA 1
ATOM 718 C C . SER A 1 96 ? 14.806 -4.625 -25.370 1.00 92.50 96 SER A C 1
ATOM 720 O O . SER A 1 96 ? 13.993 -4.588 -24.446 1.00 92.50 96 SER A O 1
ATOM 722 N N . CYS A 1 97 ? 14.458 -4.472 -26.643 1.00 91.69 97 CYS A N 1
ATOM 723 C CA . CYS A 1 97 ? 13.095 -4.383 -27.137 1.00 91.69 97 CYS A CA 1
ATOM 724 C C . CYS A 1 97 ? 12.718 -5.675 -27.869 1.00 91.69 97 CYS A C 1
ATOM 726 O O . CYS A 1 97 ? 13.328 -6.057 -28.868 1.00 91.69 97 CYS A O 1
ATOM 728 N N . HIS A 1 98 ? 11.692 -6.346 -27.358 1.00 88.25 98 HIS A N 1
ATOM 729 C CA . HIS A 1 98 ? 11.144 -7.594 -27.857 1.00 88.25 98 HIS A CA 1
ATOM 730 C C . HIS A 1 98 ? 9.751 -7.367 -28.442 1.00 88.25 98 HIS A C 1
ATOM 732 O O . HIS A 1 98 ? 8.820 -6.991 -27.719 1.00 88.25 98 HIS A O 1
ATOM 738 N N . VAL A 1 99 ? 9.608 -7.638 -29.741 1.00 86.31 99 VAL A N 1
ATOM 739 C CA . VAL A 1 99 ? 8.382 -7.358 -30.499 1.00 86.31 99 VAL A CA 1
ATOM 740 C C . VAL A 1 99 ? 7.891 -8.602 -31.228 1.00 86.31 99 VAL A C 1
ATOM 742 O O . VAL A 1 99 ? 8.665 -9.285 -31.900 1.00 86.31 99 VAL A O 1
ATOM 745 N 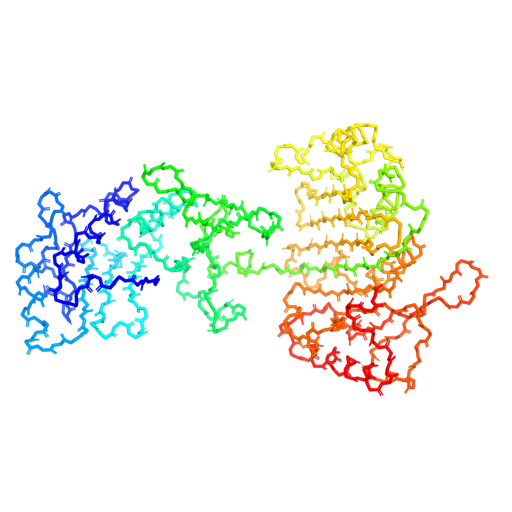N . SER A 1 100 ? 6.589 -8.878 -31.130 1.00 83.00 100 SER A N 1
ATOM 746 C CA . SER A 1 100 ? 5.927 -10.007 -31.792 1.00 83.00 100 SER A CA 1
ATOM 747 C C . SER A 1 100 ? 4.858 -9.543 -32.776 1.00 83.00 100 SER A C 1
ATOM 749 O O . SER A 1 100 ? 3.879 -8.910 -32.389 1.00 83.00 100 SER A O 1
ATOM 751 N N . ASP A 1 101 ? 4.963 -9.949 -34.043 1.00 83.94 101 ASP A N 1
ATOM 752 C CA . ASP A 1 101 ? 3.962 -9.635 -35.076 1.00 83.94 101 ASP A CA 1
ATOM 753 C C . ASP A 1 101 ? 2.602 -10.289 -34.803 1.00 83.94 101 ASP A C 1
ATOM 755 O O . ASP A 1 101 ? 1.580 -9.846 -35.320 1.00 83.94 101 ASP A O 1
ATOM 759 N N . ALA A 1 102 ? 2.569 -11.358 -33.999 1.00 79.56 102 ALA A N 1
ATOM 760 C CA . ALA A 1 102 ? 1.317 -12.011 -33.631 1.00 79.56 102 ALA A CA 1
ATOM 761 C C . ALA A 1 102 ? 0.451 -11.132 -32.716 1.00 79.56 102 ALA A C 1
ATOM 763 O O . ALA A 1 102 ? -0.761 -11.329 -32.671 1.00 79.56 102 ALA A O 1
ATOM 764 N N . LYS A 1 103 ? 1.069 -10.214 -31.952 1.00 80.19 103 LYS A N 1
ATOM 765 C CA . LYS A 1 103 ? 0.416 -9.285 -31.009 1.00 80.19 103 LYS A CA 1
ATOM 766 C C . LYS A 1 103 ? -0.538 -9.942 -29.994 1.00 80.19 103 LYS A C 1
ATOM 768 O O . LYS A 1 103 ? -1.325 -9.261 -29.339 1.00 80.19 103 LYS A O 1
ATOM 773 N N . VAL A 1 104 ? -0.445 -11.264 -29.816 1.00 71.19 104 VAL A N 1
ATOM 774 C CA . VAL A 1 104 ? -1.206 -12.029 -28.815 1.00 71.19 104 VAL A CA 1
ATOM 775 C C . VAL A 1 104 ? -0.703 -11.664 -27.417 1.00 71.19 104 VAL A C 1
ATOM 777 O O . VAL A 1 104 ? -1.463 -11.168 -26.580 1.00 71.19 104 VAL A O 1
ATOM 780 N N . LEU A 1 105 ? 0.602 -11.819 -27.192 1.00 66.38 105 LEU A N 1
ATOM 781 C CA . LEU A 1 105 ? 1.276 -11.368 -25.976 1.00 66.38 105 LEU A CA 1
ATOM 782 C C . LEU A 1 105 ? 1.694 -9.893 -26.105 1.00 66.38 105 LEU A C 1
ATOM 784 O O . LEU A 1 105 ? 1.921 -9.434 -27.227 1.00 66.38 105 LEU A O 1
ATOM 788 N N . PRO A 1 106 ? 1.784 -9.146 -24.988 1.00 75.62 106 PRO A N 1
ATOM 789 C CA . PRO A 1 106 ? 2.361 -7.807 -24.990 1.00 75.62 106 PRO A CA 1
ATOM 790 C C . PRO A 1 106 ? 3.816 -7.822 -25.468 1.00 75.62 106 PRO A C 1
ATOM 792 O O . PRO A 1 106 ? 4.569 -8.749 -25.159 1.00 75.62 106 PRO A O 1
ATOM 795 N N . ASP A 1 107 ? 4.214 -6.759 -26.156 1.00 87.88 107 ASP A N 1
ATOM 796 C CA . ASP A 1 107 ? 5.614 -6.474 -26.447 1.00 87.88 107 ASP A CA 1
ATOM 797 C C . ASP A 1 107 ? 6.322 -6.020 -25.150 1.00 87.88 107 ASP A C 1
ATOM 799 O O . ASP A 1 107 ? 5.693 -5.590 -24.165 1.00 87.88 107 ASP A O 1
ATOM 803 N N . ARG A 1 108 ? 7.650 -6.136 -25.107 1.00 88.12 108 ARG A N 1
ATOM 804 C CA . ARG A 1 108 ? 8.431 -5.852 -23.895 1.00 88.12 108 ARG A CA 1
ATOM 805 C C . ARG A 1 108 ? 9.661 -5.027 -24.229 1.00 88.12 108 ARG A C 1
ATOM 807 O O . ARG A 1 108 ? 10.387 -5.362 -25.148 1.00 88.12 108 ARG A O 1
ATOM 814 N N . VAL A 1 109 ? 9.896 -3.984 -23.443 1.00 93.94 109 VAL A N 1
ATOM 815 C CA . VAL A 1 109 ? 11.196 -3.324 -23.347 1.00 93.94 109 VAL A CA 1
ATOM 816 C C . VAL A 1 109 ? 11.728 -3.565 -21.938 1.00 93.94 109 VAL A C 1
ATOM 818 O O . VAL A 1 109 ? 10.961 -3.467 -20.976 1.00 93.94 109 VAL A O 1
ATOM 821 N N . THR A 1 110 ? 12.999 -3.929 -21.833 1.00 92.56 110 THR A N 1
ATOM 822 C CA . THR A 1 110 ? 13.701 -4.173 -20.570 1.00 92.56 110 THR A CA 1
ATOM 823 C C . THR A 1 110 ? 14.9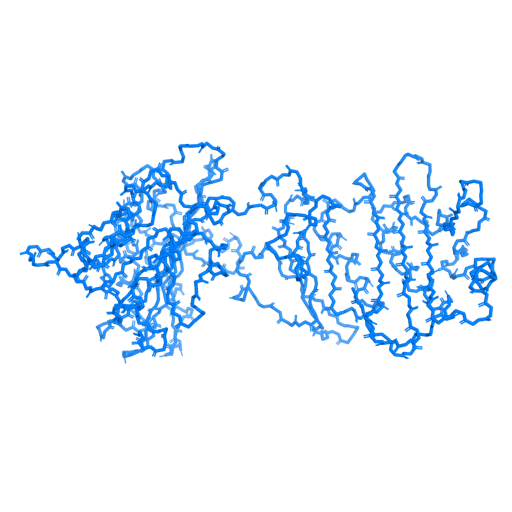62 -3.323 -20.546 1.00 92.56 110 THR A C 1
ATOM 825 O O . THR A 1 110 ? 15.686 -3.294 -21.537 1.00 92.56 110 THR A O 1
ATOM 828 N N . LEU A 1 111 ? 15.210 -2.650 -19.423 1.00 95.69 111 LEU A N 1
ATOM 829 C CA . LEU A 1 111 ? 16.456 -1.957 -19.110 1.00 95.69 111 LEU A CA 1
ATOM 830 C C . LEU A 1 111 ? 17.064 -2.639 -17.883 1.00 95.69 111 LEU A C 1
ATOM 832 O O . LEU A 1 111 ? 16.493 -2.567 -16.799 1.00 95.69 111 LEU A O 1
ATOM 836 N N . ASP A 1 112 ? 18.211 -3.274 -18.074 1.00 93.12 112 ASP A N 1
ATOM 837 C CA . ASP A 1 112 ? 19.068 -3.769 -17.003 1.00 93.12 112 ASP A CA 1
ATOM 838 C C . ASP A 1 112 ? 20.202 -2.763 -16.801 1.00 93.12 112 ASP A C 1
ATOM 840 O O . ASP A 1 112 ? 20.830 -2.332 -17.766 1.00 93.12 112 ASP A O 1
ATOM 844 N N . ILE A 1 113 ? 20.464 -2.367 -15.559 1.00 93.00 113 ILE A N 1
ATOM 845 C CA . ILE A 1 113 ? 21.509 -1.398 -15.229 1.00 93.00 113 ILE A CA 1
ATOM 846 C C . ILE A 1 113 ? 22.163 -1.780 -13.908 1.00 93.00 113 ILE A C 1
ATOM 848 O O . ILE A 1 113 ? 21.473 -2.026 -12.917 1.00 93.00 113 ILE A O 1
ATOM 852 N N . ASP A 1 114 ? 23.491 -1.825 -13.895 1.00 89.19 114 ASP A N 1
ATOM 853 C CA . ASP A 1 114 ? 24.233 -2.118 -12.678 1.00 89.19 114 ASP A CA 1
ATOM 854 C C . ASP A 1 114 ? 24.124 -0.969 -11.672 1.00 89.19 114 ASP A C 1
ATOM 856 O O . ASP A 1 114 ? 23.999 0.214 -12.018 1.00 89.19 114 ASP A O 1
ATOM 860 N N . ALA A 1 115 ? 24.157 -1.327 -10.386 1.00 83.81 115 ALA A N 1
ATOM 861 C CA . ALA A 1 115 ? 23.852 -0.414 -9.289 1.00 83.81 115 ALA A CA 1
ATOM 862 C C . ALA A 1 115 ? 24.736 0.841 -9.303 1.00 83.81 115 ALA A C 1
ATOM 864 O O . ALA A 1 115 ? 24.254 1.926 -8.971 1.00 83.81 115 ALA A O 1
ATOM 865 N N . ALA A 1 116 ? 26.004 0.727 -9.712 1.00 86.25 116 ALA A N 1
ATOM 866 C CA . ALA A 1 116 ? 26.930 1.853 -9.807 1.00 86.25 116 ALA A CA 1
ATOM 867 C C . ALA A 1 116 ? 26.468 2.910 -10.822 1.00 86.25 116 ALA A C 1
ATOM 869 O O . ALA A 1 116 ? 26.597 4.108 -10.556 1.00 86.25 116 ALA A O 1
ATOM 870 N N . LEU A 1 117 ? 25.867 2.472 -11.930 1.00 89.12 117 LEU A N 1
ATOM 871 C CA . LEU A 1 117 ? 25.445 3.318 -13.043 1.00 89.12 117 LEU A CA 1
ATOM 872 C C . LEU A 1 117 ? 23.989 3.792 -12.933 1.00 89.12 117 LEU A C 1
ATOM 874 O O . LEU A 1 117 ? 23.609 4.751 -13.605 1.00 89.12 117 LEU A O 1
ATOM 878 N N . CYS A 1 118 ? 23.189 3.143 -12.085 1.00 88.75 118 CYS A N 1
ATOM 879 C CA . CYS A 1 118 ? 21.787 3.470 -11.850 1.00 88.75 118 CYS A CA 1
ATOM 880 C C . CYS A 1 118 ? 21.599 4.913 -11.327 1.00 88.75 118 CYS A C 1
ATOM 882 O O . CYS A 1 118 ? 22.389 5.360 -10.482 1.00 88.75 118 CYS A O 1
ATOM 884 N N . PRO A 1 119 ? 20.538 5.632 -11.761 1.00 91.44 119 PRO A N 1
ATOM 885 C CA . PRO A 1 119 ? 20.082 6.856 -11.108 1.00 91.44 119 PRO A CA 1
ATOM 886 C C . PRO A 1 119 ? 20.007 6.710 -9.584 1.00 91.44 119 PRO A C 1
ATOM 888 O O . PRO A 1 119 ? 19.557 5.683 -9.074 1.00 91.44 119 PRO A O 1
ATOM 891 N N . LYS A 1 120 ? 20.469 7.736 -8.862 1.00 87.31 120 LYS A N 1
ATOM 892 C CA . LYS A 1 120 ? 20.657 7.692 -7.400 1.00 87.31 120 LYS A CA 1
ATOM 893 C C . LYS A 1 120 ? 19.520 8.328 -6.600 1.00 87.31 120 LYS A C 1
ATOM 895 O O . LYS A 1 120 ? 19.570 8.312 -5.377 1.00 87.31 120 LYS A O 1
ATOM 900 N N . SER A 1 121 ? 18.518 8.883 -7.274 1.00 90.69 121 SER A N 1
ATOM 901 C CA . SER A 1 121 ? 17.346 9.496 -6.653 1.00 90.69 121 SER A CA 1
ATOM 902 C C . SER A 1 121 ? 16.063 8.986 -7.303 1.00 90.69 121 SER A C 1
ATOM 904 O O . SER A 1 121 ? 16.066 8.569 -8.469 1.00 90.69 121 SER A O 1
ATOM 906 N N . ALA A 1 122 ? 14.963 9.041 -6.550 1.00 87.62 122 ALA A N 1
ATOM 907 C CA . ALA A 1 122 ? 13.650 8.690 -7.071 1.00 87.62 122 ALA A CA 1
ATOM 908 C C . ALA A 1 122 ? 13.234 9.617 -8.230 1.00 87.62 122 ALA A C 1
ATOM 910 O O . ALA A 1 122 ? 12.721 9.146 -9.240 1.00 87.62 122 ALA A O 1
ATOM 911 N N . ASP A 1 123 ? 13.536 10.912 -8.151 1.00 92.50 123 ASP A N 1
ATOM 912 C CA . ASP A 1 123 ? 13.205 11.862 -9.218 1.00 92.50 123 ASP A CA 1
ATOM 913 C C . ASP A 1 123 ? 13.956 11.563 -10.523 1.00 92.50 123 ASP A C 1
ATOM 915 O O . ASP A 1 123 ? 13.375 11.596 -11.612 1.00 92.50 123 ASP A O 1
ATOM 919 N N . ASP A 1 124 ? 15.245 11.220 -10.436 1.00 93.94 124 ASP A N 1
ATOM 920 C CA . ASP A 1 124 ? 16.034 10.888 -11.622 1.00 93.94 124 ASP A CA 1
ATOM 921 C C . ASP A 1 124 ? 15.543 9.599 -12.283 1.00 93.94 124 ASP A C 1
ATOM 923 O O . ASP A 1 124 ? 15.420 9.551 -13.510 1.00 93.94 124 ASP A O 1
ATOM 927 N N . MET A 1 125 ? 15.231 8.571 -11.487 1.00 95.44 125 MET A N 1
ATOM 928 C CA . MET A 1 125 ? 14.676 7.322 -12.006 1.00 95.44 125 MET A CA 1
ATOM 929 C C . MET A 1 125 ? 13.266 7.529 -12.578 1.00 95.44 125 MET A C 1
ATOM 931 O O . MET A 1 125 ? 12.972 7.032 -13.667 1.00 95.44 125 MET A O 1
ATOM 935 N N . ALA A 1 126 ? 12.420 8.334 -11.929 1.00 95.88 126 ALA A N 1
ATOM 936 C CA . ALA A 1 126 ? 11.108 8.702 -12.453 1.00 95.88 126 ALA A CA 1
ATOM 937 C C . ALA A 1 126 ? 11.221 9.405 -13.815 1.00 95.88 126 ALA A C 1
ATOM 939 O O . ALA A 1 126 ? 10.429 9.118 -14.712 1.00 95.88 126 ALA A O 1
ATOM 940 N N . GLY A 1 127 ? 12.240 10.247 -14.024 1.00 95.94 127 GLY A N 1
ATOM 941 C CA . GLY A 1 127 ? 12.537 10.849 -15.328 1.00 95.94 127 GLY A CA 1
ATOM 942 C C . GLY A 1 127 ? 12.875 9.822 -16.420 1.00 95.94 127 GLY A C 1
ATOM 943 O O . GLY A 1 127 ? 12.429 9.957 -17.563 1.00 95.94 127 GLY A O 1
ATOM 944 N N . VAL A 1 128 ? 13.601 8.750 -16.080 1.00 96.62 128 VAL A N 1
ATOM 945 C CA . VAL A 1 128 ? 13.863 7.633 -17.009 1.00 96.62 128 VAL A CA 1
ATOM 946 C C . VAL A 1 128 ? 12.568 6.877 -17.319 1.00 96.62 128 VAL A C 1
ATOM 948 O O . VAL A 1 128 ? 12.275 6.618 -18.488 1.00 96.62 128 VAL A O 1
ATOM 951 N N . VAL A 1 129 ? 11.747 6.585 -16.303 1.00 97.38 129 VAL A N 1
ATOM 952 C CA . VAL A 1 129 ? 10.436 5.936 -16.480 1.00 97.38 129 VAL A CA 1
ATOM 953 C C . VAL A 1 129 ? 9.516 6.787 -17.357 1.00 97.38 129 VAL A C 1
ATOM 955 O O . VAL A 1 129 ? 8.876 6.254 -18.258 1.00 97.38 129 VAL A O 1
ATOM 958 N N . GLN A 1 130 ? 9.488 8.107 -17.170 1.00 96.94 130 GLN A N 1
ATOM 959 C CA . GLN A 1 130 ? 8.736 9.031 -18.023 1.00 96.94 130 GLN A CA 1
ATOM 960 C C . GLN A 1 130 ? 9.202 8.975 -19.485 1.00 96.94 130 GLN A C 1
ATOM 962 O O . GLN A 1 130 ? 8.357 8.950 -20.380 1.00 96.94 130 GLN A O 1
ATOM 967 N N . SER A 1 131 ? 10.515 8.881 -19.742 1.00 96.38 131 SER A N 1
ATOM 968 C CA . SER A 1 131 ? 11.043 8.676 -21.101 1.00 96.38 131 SER A CA 1
ATOM 969 C C . SER A 1 131 ? 10.563 7.348 -21.701 1.00 96.38 131 SER A C 1
ATOM 971 O O . SER A 1 131 ? 10.099 7.312 -22.842 1.00 96.38 131 SER A O 1
ATOM 973 N N . ILE A 1 132 ? 10.566 6.258 -20.925 1.00 96.88 132 ILE A N 1
ATOM 974 C CA . ILE A 1 132 ? 10.009 4.968 -21.366 1.00 96.88 132 ILE A CA 1
ATOM 975 C C . ILE A 1 132 ? 8.511 5.106 -21.678 1.00 96.88 132 ILE A C 1
ATOM 977 O O . ILE A 1 132 ? 8.049 4.625 -22.714 1.00 96.88 132 ILE A O 1
ATOM 981 N N . VAL A 1 133 ? 7.742 5.793 -20.828 1.00 96.81 133 VAL A N 1
ATOM 982 C CA . VAL A 1 133 ? 6.302 5.989 -21.042 1.00 96.81 133 VAL A CA 1
ATOM 983 C C . VAL A 1 133 ? 6.024 6.777 -22.320 1.00 96.81 133 VAL A C 1
ATOM 985 O O . VAL A 1 133 ? 5.183 6.358 -23.116 1.00 96.81 133 VAL A O 1
ATOM 988 N N . ALA A 1 134 ? 6.760 7.865 -22.553 1.00 95.06 134 ALA A N 1
ATOM 989 C CA . ALA A 1 134 ? 6.594 8.718 -23.726 1.00 95.06 134 ALA A CA 1
ATOM 990 C C . ALA A 1 134 ? 6.886 7.989 -25.049 1.00 95.06 134 ALA A C 1
ATOM 992 O O . ALA A 1 134 ? 6.229 8.259 -26.051 1.00 95.06 134 ALA A O 1
ATOM 993 N N . ASN A 1 135 ? 7.843 7.055 -25.051 1.00 95.31 135 ASN A N 1
ATOM 994 C CA . ASN A 1 135 ? 8.297 6.376 -26.268 1.00 95.31 135 ASN A CA 1
ATOM 995 C C . ASN A 1 135 ? 7.607 5.030 -26.526 1.00 95.31 135 ASN A C 1
ATOM 997 O O . ASN A 1 135 ? 7.519 4.593 -27.672 1.00 95.31 135 ASN A O 1
ATOM 1001 N N . PHE A 1 136 ? 7.112 4.357 -25.485 1.00 95.12 136 PHE A N 1
ATOM 1002 C CA . PHE A 1 136 ? 6.543 3.012 -25.617 1.00 95.12 136 PHE A CA 1
ATOM 1003 C C . PHE A 1 136 ? 5.050 2.923 -25.295 1.00 95.12 136 PHE A C 1
ATOM 1005 O O . PHE A 1 136 ? 4.454 1.893 -25.603 1.00 95.12 136 PHE A O 1
ATOM 1012 N N . ALA A 1 137 ? 4.445 3.953 -24.687 1.00 94.31 137 ALA A N 1
ATOM 1013 C CA . ALA A 1 137 ? 3.061 3.929 -24.194 1.00 94.31 137 ALA A CA 1
ATOM 1014 C C . ALA A 1 137 ? 2.709 2.604 -23.465 1.00 94.31 137 ALA A C 1
ATOM 1016 O O . ALA A 1 137 ? 1.814 1.861 -23.883 1.00 94.31 137 ALA A O 1
ATOM 1017 N N . PRO A 1 138 ? 3.466 2.239 -22.413 1.00 95.31 138 PRO A N 1
ATOM 1018 C CA . PRO A 1 138 ? 3.378 0.934 -21.786 1.00 95.31 138 PRO A CA 1
ATOM 1019 C C . PRO A 1 138 ? 2.076 0.739 -21.009 1.00 95.31 138 PRO A C 1
ATOM 1021 O O . PRO A 1 138 ? 1.487 1.669 -20.470 1.00 95.31 138 PRO A O 1
ATOM 1024 N N . LEU A 1 139 ? 1.670 -0.525 -20.893 1.00 92.25 139 LEU A N 1
ATOM 1025 C CA . LEU A 1 139 ? 0.589 -0.958 -20.007 1.00 92.25 139 LEU A CA 1
ATOM 1026 C C . LEU A 1 139 ? 1.037 -1.005 -18.539 1.00 92.25 139 LEU A C 1
ATOM 1028 O O . LEU A 1 139 ? 0.209 -0.906 -17.643 1.00 92.25 139 LEU A O 1
ATOM 1032 N N . VAL A 1 140 ? 2.337 -1.209 -18.310 1.00 92.88 140 VAL A N 1
ATOM 1033 C CA . VAL A 1 140 ? 2.984 -1.220 -16.991 1.00 92.88 140 VAL A CA 1
ATOM 1034 C C . VAL A 1 140 ? 4.498 -1.072 -17.159 1.00 92.88 140 VAL A C 1
ATOM 1036 O O . VAL A 1 140 ? 5.067 -1.603 -18.126 1.00 92.88 140 VAL A O 1
ATOM 1039 N N . VAL A 1 141 ? 5.149 -0.386 -16.220 1.00 96.88 141 VAL A N 1
ATOM 1040 C CA . VAL A 1 141 ? 6.613 -0.392 -16.045 1.00 96.88 141 VAL A CA 1
ATOM 1041 C C . VAL A 1 141 ? 6.905 -0.776 -14.600 1.00 96.88 141 VAL A C 1
ATOM 1043 O O . VAL A 1 141 ? 6.371 -0.135 -13.704 1.00 96.88 141 VAL A O 1
ATOM 1046 N N . GLU A 1 142 ? 7.723 -1.806 -14.394 1.00 90.06 142 GLU A N 1
ATOM 1047 C CA . GLU A 1 142 ? 8.210 -2.237 -13.079 1.00 90.06 142 GLU A CA 1
ATOM 1048 C C . GLU A 1 142 ? 9.680 -1.828 -12.958 1.00 90.06 142 GLU A C 1
ATOM 1050 O O . GLU A 1 142 ? 10.468 -2.099 -13.868 1.00 90.06 142 GLU A O 1
ATOM 1055 N N . VAL A 1 143 ? 10.047 -1.182 -11.853 1.00 94.31 143 VAL A N 1
ATOM 1056 C CA . VAL A 1 143 ? 11.427 -0.792 -11.548 1.00 94.31 143 VAL A CA 1
ATOM 1057 C C . VAL A 1 143 ? 11.814 -1.418 -10.222 1.00 94.31 143 VAL A C 1
ATOM 1059 O O . VAL A 1 143 ? 11.294 -1.037 -9.176 1.00 94.31 143 VAL A O 1
ATOM 1062 N N . ALA A 1 144 ? 12.733 -2.378 -10.250 1.00 86.00 144 ALA A N 1
ATOM 1063 C CA . ALA A 1 144 ? 13.230 -3.030 -9.048 1.00 86.00 144 ALA A CA 1
ATOM 1064 C C . ALA A 1 144 ? 14.618 -3.653 -9.280 1.00 86.00 144 ALA A C 1
ATOM 1066 O O . ALA A 1 144 ? 14.942 -4.009 -10.416 1.00 86.00 144 ALA A O 1
ATOM 1067 N N . PRO A 1 145 ? 15.427 -3.852 -8.224 1.00 84.38 145 PRO A N 1
ATOM 1068 C CA . PRO A 1 145 ? 16.622 -4.688 -8.299 1.00 84.38 145 PRO A CA 1
ATOM 1069 C C . PRO A 1 145 ? 16.262 -6.139 -8.648 1.00 84.38 145 PRO A C 1
ATOM 1071 O O . PRO A 1 145 ? 15.205 -6.627 -8.248 1.00 84.38 145 PRO A O 1
ATOM 1074 N N . LYS A 1 146 ? 17.158 -6.870 -9.327 1.00 77.38 146 LYS A N 1
ATOM 1075 C CA . LYS A 1 146 ? 16.899 -8.256 -9.780 1.00 77.38 146 LYS A CA 1
ATOM 1076 C C . LYS A 1 146 ? 16.440 -9.199 -8.657 1.00 77.38 146 LYS A C 1
ATOM 1078 O O . LYS A 1 146 ? 15.560 -10.019 -8.887 1.00 77.38 146 LYS A O 1
ATOM 1083 N N . GLY A 1 147 ? 16.975 -9.039 -7.444 1.00 70.44 147 GLY A N 1
ATOM 1084 C CA . GLY A 1 147 ? 16.604 -9.846 -6.273 1.00 70.44 147 GLY A CA 1
ATOM 1085 C C . GLY A 1 147 ? 15.211 -9.568 -5.690 1.00 70.44 147 GLY A C 1
ATOM 1086 O O . GLY A 1 147 ? 14.796 -10.266 -4.772 1.00 70.44 147 GLY A O 1
ATOM 1087 N N . TYR A 1 148 ? 14.481 -8.564 -6.190 1.00 71.19 148 TYR A N 1
ATOM 1088 C CA . TYR A 1 148 ? 13.135 -8.239 -5.708 1.00 71.19 148 TYR A CA 1
ATOM 1089 C C . TYR A 1 148 ? 12.052 -9.164 -6.273 1.00 71.19 148 TYR A C 1
ATOM 1091 O O . TYR A 1 148 ? 11.011 -9.321 -5.648 1.00 71.19 148 TYR A O 1
ATOM 1099 N N . PHE A 1 149 ? 12.262 -9.772 -7.447 1.00 66.44 149 PHE A N 1
ATOM 1100 C CA . PHE A 1 149 ? 11.202 -10.507 -8.151 1.00 66.44 149 PHE A CA 1
ATOM 1101 C C . PHE A 1 149 ? 10.573 -11.611 -7.287 1.00 66.44 149 PHE A C 1
ATOM 1103 O O . PHE A 1 149 ? 9.346 -11.720 -7.245 1.00 66.44 149 PHE A O 1
ATOM 1110 N N . ASP A 1 150 ? 11.413 -12.357 -6.566 1.00 64.81 150 ASP A N 1
ATOM 1111 C CA . ASP A 1 150 ? 11.022 -13.449 -5.664 1.00 64.81 150 ASP A CA 1
ATOM 1112 C C . ASP A 1 150 ? 10.478 -12.954 -4.312 1.00 64.81 150 ASP A C 1
ATOM 1114 O O . ASP A 1 150 ? 10.014 -13.748 -3.501 1.00 64.81 150 ASP A O 1
ATOM 1118 N N . LYS A 1 151 ? 10.542 -11.641 -4.060 1.00 54.62 151 LYS A N 1
ATOM 1119 C CA . LYS A 1 151 ? 10.096 -10.973 -2.826 1.00 54.62 151 LYS A CA 1
ATOM 1120 C C . LYS A 1 151 ? 8.785 -10.205 -3.008 1.00 54.62 151 LYS A C 1
ATOM 1122 O O . LYS A 1 151 ? 8.385 -9.440 -2.139 1.00 54.62 151 LYS A O 1
ATOM 1127 N N . ARG A 1 152 ? 8.131 -10.348 -4.163 1.00 53.28 152 ARG A N 1
ATOM 1128 C CA . ARG A 1 152 ? 6.833 -9.723 -4.439 1.00 53.28 152 ARG A CA 1
ATOM 1129 C C . ARG A 1 152 ? 5.714 -10.522 -3.789 1.00 53.28 152 ARG A C 1
ATOM 1131 O O . ARG A 1 152 ? 5.727 -11.744 -3.828 1.00 53.28 152 ARG A O 1
ATOM 1138 N N . VAL A 1 153 ? 4.716 -9.804 -3.279 1.00 46.28 153 VAL A N 1
ATOM 1139 C CA . VAL A 1 153 ? 3.539 -10.376 -2.604 1.00 46.28 153 VAL A CA 1
ATOM 1140 C C . VAL A 1 153 ? 2.732 -11.300 -3.526 1.00 46.28 153 VAL A C 1
ATOM 1142 O O . VAL A 1 153 ? 2.246 -12.340 -3.094 1.00 46.28 153 VAL A O 1
ATOM 1145 N N . PHE A 1 154 ? 2.621 -10.942 -4.807 1.00 44.31 154 PHE A N 1
ATOM 1146 C CA . PHE A 1 154 ? 1.932 -11.734 -5.823 1.00 44.31 154 PHE A CA 1
ATOM 1147 C C . PHE A 1 154 ? 2.924 -12.161 -6.903 1.00 44.31 154 PHE A C 1
ATOM 1149 O O . PHE A 1 154 ? 3.594 -11.318 -7.505 1.00 44.31 154 PHE A O 1
ATOM 1156 N N . ASP A 1 155 ? 2.995 -13.457 -7.184 1.00 49.88 155 ASP A N 1
ATOM 1157 C CA . ASP A 1 155 ? 3.824 -14.020 -8.254 1.00 49.88 155 ASP A CA 1
ATOM 1158 C C . ASP A 1 155 ? 3.184 -13.849 -9.646 1.00 49.88 155 ASP A C 1
ATOM 1160 O O . ASP A 1 155 ? 3.883 -13.813 -10.663 1.00 49.88 155 ASP A O 1
ATOM 1164 N N . ASP A 1 156 ? 1.858 -13.685 -9.689 1.00 48.53 156 ASP A N 1
ATOM 1165 C CA . ASP A 1 156 ? 1.039 -13.552 -10.895 1.00 48.53 156 ASP A CA 1
ATOM 1166 C C . ASP A 1 156 ? 0.783 -12.098 -11.338 1.00 48.53 156 ASP A C 1
ATOM 1168 O O . ASP A 1 156 ? 0.246 -11.873 -12.428 1.00 48.53 156 ASP A O 1
ATOM 1172 N N . LYS A 1 157 ? 1.168 -11.099 -10.529 1.00 58.75 157 LYS A N 1
ATOM 1173 C CA . LYS A 1 157 ? 0.929 -9.667 -10.795 1.00 58.75 157 LYS A CA 1
ATOM 1174 C C . LYS A 1 157 ? 2.233 -8.860 -10.816 1.00 58.75 157 LYS A C 1
ATOM 1176 O O . LYS A 1 157 ? 3.230 -9.268 -10.223 1.00 58.75 157 LYS A O 1
ATOM 1181 N N . PRO A 1 158 ? 2.247 -7.694 -11.490 1.00 62.72 158 PRO A N 1
ATOM 1182 C CA . PRO A 1 158 ? 3.372 -6.769 -11.406 1.00 62.72 158 PRO A CA 1
ATOM 1183 C C . PRO A 1 158 ? 3.623 -6.319 -9.963 1.00 62.72 158 PRO A C 1
ATOM 1185 O O . PRO A 1 158 ? 2.675 -5.998 -9.245 1.00 62.72 158 PRO A O 1
ATOM 1188 N N . GLY A 1 159 ? 4.889 -6.258 -9.553 1.00 64.25 159 GLY A N 1
ATOM 1189 C CA . GLY A 1 159 ? 5.266 -5.750 -8.232 1.00 64.25 159 GLY A CA 1
ATOM 1190 C C . GLY A 1 159 ? 5.573 -4.264 -8.248 1.00 64.25 159 GLY A C 1
ATOM 1191 O O . GLY A 1 159 ? 6.022 -3.728 -9.259 1.00 64.25 159 GLY A O 1
ATOM 1192 N N . VAL A 1 160 ? 5.384 -3.610 -7.101 1.00 74.06 160 VAL A N 1
ATOM 1193 C CA . VAL A 1 160 ? 5.725 -2.190 -6.947 1.00 74.06 160 VAL A CA 1
ATOM 1194 C C . VAL A 1 160 ? 7.235 -1.980 -7.056 1.00 74.06 160 VAL A C 1
ATOM 1196 O O . VAL A 1 160 ? 7.671 -1.085 -7.772 1.00 74.06 160 VAL A O 1
ATOM 1199 N N . GLY A 1 161 ? 8.040 -2.814 -6.388 1.00 82.94 161 GLY A N 1
ATOM 1200 C CA . GLY A 1 161 ? 9.494 -2.651 -6.364 1.00 82.94 161 GLY A CA 1
ATOM 1201 C C . GLY A 1 161 ? 9.884 -1.296 -5.807 1.00 82.94 161 GLY A C 1
ATOM 1202 O O . GLY A 1 161 ? 9.300 -0.845 -4.827 1.00 82.94 161 GLY A O 1
ATOM 1203 N N . TRP A 1 162 ? 10.828 -0.630 -6.466 1.00 86.81 162 TRP A N 1
ATOM 1204 C CA . TRP A 1 162 ? 11.106 0.783 -6.232 1.00 86.81 162 TRP A CA 1
ATOM 1205 C C . TRP A 1 162 ? 9.996 1.674 -6.794 1.00 86.81 162 TRP A C 1
ATOM 1207 O O . TRP A 1 162 ? 9.548 2.618 -6.139 1.00 86.81 162 TRP A O 1
ATOM 1217 N N . MET A 1 163 ? 9.570 1.388 -8.028 1.00 93.62 163 MET A N 1
ATOM 1218 C CA . MET A 1 163 ? 8.536 2.148 -8.718 1.00 93.62 163 MET A CA 1
ATOM 1219 C C . MET A 1 163 ? 7.705 1.271 -9.638 1.00 93.62 163 MET A C 1
ATOM 1221 O O . MET A 1 163 ? 8.238 0.432 -10.369 1.00 93.62 163 MET A O 1
ATOM 1225 N N . ILE A 1 164 ? 6.413 1.578 -9.708 1.00 92.81 164 ILE A N 1
ATOM 1226 C CA . ILE A 1 164 ? 5.522 1.026 -10.723 1.00 92.81 164 ILE A CA 1
ATOM 1227 C C . ILE A 1 164 ? 4.753 2.137 -11.427 1.00 92.81 164 ILE A C 1
ATOM 1229 O O . ILE A 1 164 ? 4.129 2.989 -10.800 1.00 92.81 164 ILE A O 1
ATOM 1233 N N . TYR A 1 165 ? 4.781 2.127 -12.756 1.00 97.81 165 TYR A N 1
ATOM 1234 C CA . TYR A 1 165 ? 3.919 2.976 -13.574 1.00 97.81 165 TYR A CA 1
ATOM 1235 C C . TYR A 1 165 ? 2.659 2.222 -13.984 1.00 97.81 165 TYR A C 1
ATOM 1237 O O . TYR A 1 165 ? 2.748 1.101 -14.494 1.00 97.81 165 TYR A O 1
ATOM 1245 N N . LEU A 1 166 ? 1.507 2.886 -13.867 1.00 92.81 166 LEU A N 1
ATOM 1246 C CA . LEU A 1 166 ? 0.231 2.416 -14.402 1.00 92.81 166 LEU A CA 1
ATOM 1247 C C . LEU A 1 166 ? -0.427 3.504 -15.277 1.00 92.81 166 LEU A C 1
ATOM 1249 O O . LEU A 1 166 ? -0.440 4.673 -14.883 1.00 92.81 166 LEU A O 1
ATOM 1253 N N . PRO A 1 167 ? -1.034 3.152 -16.430 1.00 95.19 167 PRO A N 1
ATOM 1254 C CA . PRO A 1 167 ? -1.660 4.091 -17.371 1.00 95.19 167 PRO A CA 1
ATOM 1255 C C . PRO A 1 167 ? -3.060 4.527 -16.909 1.00 95.19 167 PRO A C 1
ATOM 1257 O O . PRO A 1 167 ? -4.048 4.462 -17.643 1.00 95.19 167 PRO A O 1
ATOM 1260 N N . ARG A 1 168 ? -3.168 4.917 -15.640 1.00 91.12 168 ARG A N 1
ATOM 1261 C CA . ARG A 1 168 ? -4.377 5.446 -15.012 1.00 91.12 168 ARG A CA 1
ATOM 1262 C C . ARG A 1 168 ? -3.984 6.489 -13.979 1.00 91.12 168 ARG A C 1
ATOM 1264 O O . ARG A 1 168 ? -2.910 6.391 -13.395 1.00 91.12 168 ARG A O 1
ATOM 1271 N N . LYS A 1 169 ? -4.869 7.454 -13.754 1.00 91.56 169 LYS A N 1
ATOM 1272 C CA . LYS A 1 169 ? -4.721 8.418 -12.668 1.00 91.56 169 LYS A CA 1
ATOM 1273 C C . LYS A 1 169 ? -4.930 7.702 -11.336 1.00 91.56 169 LYS A C 1
ATOM 1275 O O . LYS A 1 169 ? -5.970 7.070 -11.157 1.00 91.56 169 LYS A O 1
ATOM 1280 N N . ILE A 1 170 ? -3.951 7.804 -10.448 1.00 76.25 170 ILE A N 1
ATOM 1281 C CA . ILE A 1 170 ? -3.979 7.231 -9.101 1.00 76.25 170 ILE A CA 1
ATOM 1282 C C . ILE A 1 170 ? -3.816 8.371 -8.106 1.00 76.25 170 ILE A C 1
ATOM 1284 O O . ILE A 1 170 ? -2.937 9.217 -8.268 1.00 76.25 170 ILE A O 1
ATOM 1288 N N . THR A 1 171 ? -4.694 8.428 -7.111 1.00 77.62 171 THR A N 1
ATOM 1289 C CA . THR A 1 171 ? -4.671 9.460 -6.068 1.00 77.62 171 THR A CA 1
ATOM 1290 C C . THR A 1 171 ? -4.049 8.929 -4.782 1.00 77.62 171 THR A C 1
ATOM 1292 O O . THR A 1 171 ? -4.005 7.720 -4.564 1.00 77.62 171 THR A O 1
ATOM 1295 N N . VAL A 1 172 ? -3.606 9.839 -3.908 1.00 59.62 172 VAL A N 1
ATOM 1296 C CA . VAL A 1 172 ? -3.046 9.490 -2.588 1.00 59.62 172 VAL A CA 1
ATOM 1297 C C . VAL A 1 172 ? -4.040 8.651 -1.783 1.00 59.62 172 VAL A C 1
ATOM 1299 O O . VAL A 1 172 ? -3.661 7.647 -1.203 1.00 59.62 172 VAL A O 1
ATOM 1302 N N . GLN A 1 173 ? -5.334 8.971 -1.861 1.00 52.75 173 GLN A N 1
ATOM 1303 C CA . GLN A 1 173 ? -6.404 8.200 -1.214 1.00 52.75 173 GLN A CA 1
ATOM 1304 C C . GLN A 1 173 ? -6.491 6.735 -1.671 1.00 52.75 173 GLN A C 1
ATOM 1306 O O . GLN A 1 173 ? -6.996 5.901 -0.933 1.00 52.75 173 GLN A O 1
ATOM 1311 N N . GLN A 1 174 ? -6.054 6.415 -2.894 1.00 49.03 174 GLN A N 1
ATOM 1312 C CA . GLN A 1 174 ? -6.099 5.046 -3.418 1.00 49.03 174 GLN A CA 1
ATOM 1313 C C . GLN A 1 174 ? -4.867 4.223 -3.035 1.00 49.03 174 GLN A C 1
ATOM 1315 O O . GLN A 1 174 ? -4.933 2.999 -3.094 1.00 49.03 174 GLN A O 1
ATOM 1320 N N . VAL A 1 175 ? -3.745 4.882 -2.727 1.00 59.88 175 VAL A N 1
ATOM 1321 C CA . VAL A 1 175 ? -2.473 4.246 -2.361 1.00 59.88 175 VAL A CA 1
ATOM 1322 C C . VAL A 1 175 ? -1.783 5.136 -1.327 1.00 59.88 175 VAL A C 1
ATOM 1324 O O . VAL A 1 175 ? -0.887 5.917 -1.658 1.00 59.88 175 VAL A O 1
ATOM 1327 N N . LEU A 1 176 ? -2.238 5.042 -0.079 1.00 43.88 176 LEU A N 1
ATOM 1328 C CA . LEU A 1 176 ? -1.758 5.871 1.034 1.00 43.88 176 LEU A CA 1
ATOM 1329 C C . LEU A 1 176 ? -0.294 5.565 1.383 1.00 43.88 176 LEU A C 1
ATOM 1331 O O . LEU A 1 176 ? 0.426 6.414 1.903 1.00 43.88 176 LEU A O 1
ATOM 1335 N N . GLU A 1 177 ? 0.166 4.357 1.061 1.00 58.81 177 GLU A N 1
ATOM 1336 C CA . GLU A 1 177 ? 1.523 3.875 1.307 1.00 58.81 177 GLU A CA 1
ATOM 1337 C C . GLU A 1 177 ? 2.553 4.425 0.321 1.00 58.81 177 GLU A C 1
ATOM 1339 O O . GLU A 1 177 ? 3.759 4.306 0.558 1.00 58.81 177 GLU A O 1
ATOM 1344 N N . ALA A 1 178 ? 2.107 5.014 -0.792 1.00 64.69 178 ALA A N 1
ATOM 1345 C CA . ALA A 1 178 ? 3.007 5.569 -1.787 1.00 64.69 178 ALA A CA 1
ATOM 1346 C C . ALA A 1 178 ? 3.822 6.712 -1.169 1.00 64.69 178 ALA A C 1
ATOM 1348 O O . ALA A 1 178 ? 3.274 7.719 -0.727 1.00 64.69 178 ALA A O 1
ATOM 1349 N N . ARG A 1 179 ? 5.154 6.601 -1.198 1.00 76.00 179 ARG A N 1
ATOM 1350 C CA . ARG A 1 179 ? 6.045 7.695 -0.773 1.00 76.00 179 ARG A CA 1
ATOM 1351 C C . ARG A 1 179 ? 5.980 8.879 -1.722 1.00 76.00 179 ARG A C 1
ATOM 1353 O O . ARG A 1 179 ? 6.202 10.009 -1.302 1.00 76.00 179 ARG A O 1
ATOM 1360 N N . ALA A 1 180 ? 5.668 8.619 -2.987 1.00 82.56 180 ALA A N 1
ATOM 1361 C CA . ALA A 1 180 ? 5.298 9.642 -3.947 1.00 82.56 180 ALA A CA 1
ATOM 1362 C C . ALA A 1 180 ? 4.366 9.071 -5.021 1.00 82.56 180 ALA A C 1
ATOM 1364 O O . ALA A 1 180 ? 4.488 7.913 -5.429 1.00 82.56 180 ALA A O 1
ATOM 1365 N N . LEU A 1 181 ? 3.472 9.924 -5.520 1.00 88.38 181 LEU A N 1
ATOM 1366 C CA . LEU A 1 181 ? 2.678 9.686 -6.721 1.00 88.38 181 LEU A CA 1
ATOM 1367 C C . LEU A 1 181 ? 3.075 10.720 -7.770 1.00 88.38 181 LEU A C 1
ATOM 1369 O O . LEU A 1 181 ? 2.715 11.892 -7.669 1.00 88.38 181 LEU A O 1
ATOM 1373 N N . VAL A 1 182 ? 3.837 10.295 -8.777 1.00 96.06 182 VAL A N 1
ATOM 1374 C CA . VAL A 1 182 ? 4.331 11.190 -9.828 1.00 96.06 182 VAL A CA 1
ATOM 1375 C C . VAL A 1 182 ? 3.377 11.124 -11.025 1.00 96.06 182 VAL A C 1
ATOM 1377 O O . VAL A 1 182 ? 3.331 10.095 -11.710 1.00 96.06 182 VAL A O 1
ATOM 1380 N N . PRO A 1 183 ? 2.609 12.190 -11.318 1.00 95.00 183 PRO A N 1
ATOM 1381 C CA . PRO A 1 183 ? 1.728 12.209 -12.477 1.00 95.00 183 PRO A CA 1
ATOM 1382 C C . PRO A 1 183 ? 2.559 12.239 -13.761 1.00 95.00 183 PRO A C 1
ATOM 1384 O O . PRO A 1 183 ? 3.423 13.099 -13.948 1.00 95.00 183 PRO A O 1
ATOM 1387 N N . VAL A 1 184 ? 2.271 11.323 -14.680 1.00 95.88 184 VAL A N 1
ATOM 1388 C CA . VAL A 1 184 ? 2.896 11.288 -16.003 1.00 95.88 184 VAL A CA 1
ATOM 1389 C C . VAL A 1 184 ? 1.974 11.978 -16.987 1.00 95.88 184 VAL A C 1
ATOM 1391 O O . VAL A 1 184 ? 0.825 11.573 -17.168 1.00 95.88 184 VAL A O 1
ATOM 1394 N N . LYS A 1 185 ? 2.475 13.033 -17.628 1.00 91.69 185 LYS A N 1
ATOM 1395 C CA . LYS A 1 185 ? 1.713 13.829 -18.589 1.00 91.69 185 LYS A CA 1
ATOM 1396 C C . LYS A 1 185 ? 2.168 13.548 -20.013 1.00 91.69 185 LYS A C 1
ATOM 1398 O O . LYS A 1 185 ? 3.346 13.334 -20.274 1.00 91.69 185 LYS A O 1
ATOM 1403 N N . SER A 1 186 ? 1.209 13.567 -20.924 1.00 87.25 186 SER A N 1
ATOM 1404 C CA . SER A 1 186 ? 1.432 13.577 -22.363 1.00 87.25 186 SER A CA 1
ATOM 1405 C C . SER A 1 186 ? 1.962 14.949 -22.817 1.00 87.25 186 SER A C 1
ATOM 1407 O O . SER A 1 186 ? 1.897 15.929 -22.071 1.00 87.25 186 SER A O 1
ATOM 1409 N N . ASN A 1 187 ? 2.451 15.038 -24.058 1.00 80.12 187 ASN A N 1
ATOM 1410 C CA . ASN A 1 187 ? 2.926 16.286 -24.670 1.00 80.12 187 ASN A CA 1
ATOM 1411 C C . ASN A 1 187 ? 1.855 17.395 -24.711 1.00 80.12 187 ASN A C 1
ATOM 1413 O O . ASN A 1 187 ? 2.193 18.574 -24.759 1.00 80.12 187 ASN A O 1
ATOM 1417 N N . ASP A 1 188 ? 0.570 17.031 -24.681 1.00 83.81 188 ASP A N 1
ATOM 1418 C CA . ASP A 1 188 ? -0.563 17.965 -24.602 1.00 83.81 188 ASP A CA 1
ATOM 1419 C C . ASP A 1 188 ? -0.902 18.416 -23.164 1.00 83.81 188 ASP A C 1
ATOM 1421 O O . ASP A 1 188 ? -1.847 19.175 -22.950 1.00 83.81 188 ASP A O 1
ATOM 1425 N N . GLY A 1 189 ? -0.137 17.957 -22.168 1.00 84.38 189 GLY A N 1
ATOM 1426 C CA . GLY A 1 189 ? -0.310 18.275 -20.752 1.00 84.38 189 GLY A CA 1
ATOM 1427 C C . GLY A 1 189 ? -1.343 17.414 -20.018 1.00 84.38 189 GLY A C 1
ATOM 1428 O O . GLY A 1 189 ? -1.491 17.566 -18.801 1.00 84.38 189 GLY A O 1
ATOM 1429 N N . LYS A 1 190 ? -2.037 16.496 -20.704 1.00 89.56 190 LYS A N 1
ATOM 1430 C CA . LYS A 1 190 ? -2.993 15.575 -20.078 1.00 89.56 190 LYS A CA 1
ATOM 1431 C C . LYS A 1 190 ? -2.264 14.492 -19.291 1.00 89.56 190 LYS A C 1
ATOM 1433 O O . LYS A 1 190 ? -1.328 13.880 -19.792 1.00 89.56 190 LYS A O 1
ATOM 1438 N N . GLU A 1 191 ? -2.726 14.206 -18.079 1.00 91.94 191 GLU A N 1
ATOM 1439 C CA . GLU A 1 191 ? -2.237 13.066 -17.303 1.00 91.94 191 GLU A CA 1
ATOM 1440 C C . GLU A 1 191 ? -2.650 11.744 -17.974 1.00 91.94 191 GLU A C 1
ATOM 1442 O O . GLU A 1 191 ? -3.834 11.498 -18.217 1.00 91.94 191 GLU A O 1
ATOM 1447 N N . ILE A 1 192 ? -1.658 10.918 -18.307 1.00 93.88 192 ILE A N 1
ATOM 1448 C CA . ILE A 1 192 ? -1.810 9.625 -18.993 1.00 93.88 192 ILE A CA 1
ATOM 1449 C C . ILE A 1 192 ? -1.516 8.435 -18.077 1.00 93.88 192 ILE A C 1
ATOM 1451 O O . ILE A 1 192 ? -1.705 7.289 -18.472 1.00 93.88 192 ILE A O 1
ATOM 1455 N N . GLY A 1 193 ? -1.055 8.687 -16.855 1.00 95.38 193 GLY A N 1
ATOM 1456 C CA . GLY A 1 193 ? -0.843 7.667 -15.841 1.00 95.38 193 GLY A CA 1
ATOM 1457 C C . GLY A 1 193 ? -0.114 8.219 -14.628 1.00 95.38 193 GLY A C 1
ATOM 1458 O O . GLY A 1 193 ? 0.192 9.410 -14.568 1.00 95.38 193 GLY A O 1
ATOM 1459 N N . THR A 1 194 ? 0.206 7.340 -13.691 1.00 96.62 194 THR A N 1
ATOM 1460 C CA . THR A 1 194 ? 0.862 7.698 -12.433 1.00 96.62 194 THR A CA 1
ATOM 1461 C C . THR A 1 194 ? 1.993 6.709 -12.156 1.00 96.62 194 THR A C 1
ATOM 1463 O O . THR A 1 194 ? 1.825 5.503 -12.351 1.00 96.62 194 THR A O 1
ATOM 1466 N N . ILE A 1 195 ? 3.152 7.217 -11.731 1.00 97.19 195 ILE A N 1
ATOM 1467 C CA . ILE A 1 195 ? 4.238 6.409 -11.163 1.00 97.19 195 ILE A CA 1
ATOM 1468 C C . ILE A 1 195 ? 4.042 6.396 -9.650 1.00 97.19 195 ILE A C 1
ATOM 1470 O O . ILE A 1 195 ? 4.022 7.452 -9.020 1.00 97.19 195 ILE A O 1
ATOM 1474 N N . ILE A 1 196 ? 3.893 5.207 -9.086 1.00 87.44 196 ILE A N 1
ATOM 1475 C CA . ILE A 1 196 ? 3.866 4.970 -7.646 1.00 87.44 196 ILE A CA 1
ATOM 1476 C C . ILE A 1 196 ? 5.301 4.687 -7.207 1.00 87.44 196 ILE A C 1
ATOM 1478 O O . ILE A 1 196 ? 5.942 3.806 -7.780 1.00 87.44 196 ILE A O 1
ATOM 1482 N N . VAL A 1 197 ? 5.795 5.420 -6.211 1.00 87.00 197 VAL A N 1
ATOM 1483 C CA . VAL A 1 197 ? 7.148 5.276 -5.655 1.00 87.00 197 VAL A CA 1
ATOM 1484 C C . VAL A 1 197 ? 7.056 4.718 -4.236 1.00 87.00 197 VAL A C 1
ATOM 1486 O O . VAL A 1 197 ? 6.359 5.291 -3.398 1.00 87.00 197 VAL A O 1
ATOM 1489 N N . SER A 1 198 ? 7.763 3.623 -3.953 1.00 69.62 198 SER A N 1
ATOM 1490 C CA . SER A 1 198 ? 7.776 2.976 -2.628 1.00 69.62 198 SER A CA 1
ATOM 1491 C C . SER A 1 198 ? 8.848 3.525 -1.681 1.00 69.62 198 SER A C 1
ATOM 1493 O O . SER A 1 198 ? 8.675 3.469 -0.468 1.00 69.62 198 SER A O 1
ATOM 1495 N N . VAL A 1 199 ? 9.941 4.075 -2.221 1.00 73.75 199 VAL A N 1
ATOM 1496 C CA . VAL A 1 199 ? 11.064 4.666 -1.473 1.00 73.75 199 VAL A CA 1
ATOM 1497 C C . VAL A 1 199 ? 11.520 5.928 -2.203 1.00 73.75 199 VAL A C 1
ATOM 1499 O O . VAL A 1 199 ? 11.873 5.866 -3.383 1.00 73.75 199 VAL A O 1
ATOM 1502 N N . ALA A 1 200 ? 11.487 7.076 -1.522 1.00 79.00 200 ALA A N 1
ATOM 1503 C CA . ALA A 1 200 ? 11.768 8.386 -2.126 1.00 79.00 200 ALA A CA 1
ATOM 1504 C C . ALA A 1 200 ? 13.078 9.024 -1.630 1.00 79.00 200 ALA A C 1
ATOM 1506 O O . ALA A 1 200 ? 13.687 9.821 -2.339 1.00 79.00 200 ALA A O 1
ATOM 1507 N N . ASP A 1 201 ? 13.517 8.657 -0.431 1.00 71.06 201 ASP A N 1
ATOM 1508 C CA . ASP A 1 201 ? 14.666 9.201 0.296 1.00 71.06 201 ASP A CA 1
ATOM 1509 C C . ASP A 1 201 ? 15.970 8.414 0.079 1.00 71.06 201 ASP A C 1
ATOM 1511 O O . ASP A 1 201 ? 17.051 8.908 0.403 1.00 71.06 201 ASP A O 1
ATOM 1515 N N . ALA A 1 202 ? 15.893 7.223 -0.520 1.00 75.06 202 ALA A N 1
ATOM 1516 C CA . ALA A 1 202 ? 17.041 6.385 -0.851 1.00 75.06 202 ALA A CA 1
ATOM 1517 C C . ALA A 1 202 ? 16.841 5.600 -2.161 1.00 75.06 202 ALA A C 1
ATOM 1519 O O . ALA A 1 202 ? 15.744 5.521 -2.719 1.00 75.06 202 ALA A O 1
ATOM 1520 N N . VAL A 1 203 ? 17.921 4.985 -2.652 1.00 80.00 203 VAL A N 1
ATOM 1521 C CA . VAL A 1 203 ? 17.834 3.976 -3.716 1.00 80.00 203 VAL A CA 1
ATOM 1522 C C . VAL A 1 203 ? 17.273 2.692 -3.116 1.00 80.00 203 VAL A C 1
ATOM 1524 O O . VAL A 1 203 ? 17.819 2.164 -2.145 1.00 80.00 203 VAL A O 1
ATOM 1527 N N . PHE A 1 204 ? 16.202 2.173 -3.712 1.00 70.56 204 PHE A N 1
ATOM 1528 C CA . PHE A 1 204 ? 15.592 0.921 -3.277 1.00 70.56 204 PHE A CA 1
ATOM 1529 C C . PHE A 1 204 ? 16.595 -0.235 -3.331 1.00 70.56 204 PHE A C 1
ATOM 1531 O O . PHE A 1 204 ? 17.339 -0.400 -4.299 1.00 70.56 204 PHE A O 1
ATOM 1538 N N . SER A 1 205 ? 16.568 -1.082 -2.307 1.00 75.19 205 SER A N 1
ATOM 1539 C CA . SER A 1 205 ? 17.467 -2.222 -2.165 1.00 75.19 205 SER A CA 1
ATOM 1540 C C . SER A 1 205 ? 16.633 -3.442 -1.844 1.00 75.19 205 SER A C 1
ATOM 1542 O O . SER A 1 205 ? 15.924 -3.461 -0.846 1.00 75.19 205 SER A O 1
ATOM 1544 N N . ALA A 1 206 ? 16.757 -4.472 -2.677 1.00 63.59 206 ALA A N 1
ATOM 1545 C CA . ALA A 1 206 ? 16.131 -5.759 -2.424 1.00 63.59 206 ALA A CA 1
ATOM 1546 C C . ALA A 1 206 ? 16.841 -6.544 -1.315 1.00 63.59 206 ALA A C 1
ATOM 1548 O O . ALA A 1 206 ? 16.435 -7.664 -1.054 1.00 63.59 206 ALA A O 1
ATOM 1549 N N . ASP A 1 207 ? 17.868 -5.993 -0.669 1.00 69.38 207 ASP A N 1
ATOM 1550 C CA . ASP A 1 207 ? 18.484 -6.561 0.535 1.00 69.38 207 ASP A CA 1
ATOM 1551 C C . ASP A 1 207 ? 18.197 -5.714 1.779 1.00 69.38 207 ASP A C 1
ATOM 1553 O O . ASP A 1 207 ? 18.510 -6.146 2.884 1.00 69.38 207 ASP A O 1
ATOM 1557 N N . ASN A 1 208 ? 17.605 -4.522 1.613 1.00 57.88 208 ASN A N 1
ATOM 1558 C CA . ASN A 1 208 ? 17.145 -3.727 2.742 1.00 57.88 208 ASN A CA 1
ATOM 1559 C C . ASN A 1 208 ? 15.721 -4.177 3.111 1.00 57.88 208 ASN A C 1
ATOM 1561 O O . ASN A 1 208 ? 14.798 -3.877 2.347 1.00 57.88 208 ASN A O 1
ATOM 1565 N N . PRO A 1 209 ? 15.517 -4.868 4.246 1.00 53.41 209 PRO A N 1
ATOM 1566 C CA . PRO A 1 209 ? 14.184 -5.268 4.680 1.00 53.41 209 PRO A CA 1
ATOM 1567 C C . PRO A 1 209 ? 13.248 -4.063 4.840 1.00 53.41 209 PRO A C 1
ATOM 1569 O O . PRO A 1 209 ? 12.093 -4.179 4.473 1.00 53.41 209 PRO A O 1
ATOM 1572 N N . GLU A 1 210 ? 13.731 -2.869 5.210 1.00 52.00 210 GLU A N 1
ATOM 1573 C CA . GLU A 1 210 ? 12.900 -1.650 5.275 1.00 52.00 210 GLU A CA 1
ATOM 1574 C C . GLU A 1 210 ? 12.369 -1.193 3.902 1.00 52.00 210 GLU A C 1
ATOM 1576 O O . GLU A 1 210 ? 11.340 -0.525 3.813 1.00 52.00 210 GLU A O 1
ATOM 1581 N N . HIS A 1 211 ? 13.086 -1.514 2.818 1.00 56.59 211 HIS A N 1
ATOM 1582 C CA . HIS A 1 211 ? 12.653 -1.212 1.450 1.00 56.59 211 HIS A CA 1
ATOM 1583 C C . HIS A 1 211 ? 11.716 -2.300 0.908 1.00 56.59 211 HIS A C 1
ATOM 1585 O O . HIS A 1 211 ? 10.851 -2.017 0.086 1.00 56.59 211 HIS A O 1
ATOM 1591 N N . ILE A 1 212 ? 11.896 -3.547 1.343 1.00 49.62 212 ILE A N 1
ATOM 1592 C CA . ILE A 1 212 ? 11.123 -4.709 0.881 1.00 49.62 212 ILE A CA 1
ATOM 1593 C C . ILE A 1 212 ? 9.823 -4.863 1.667 1.00 49.62 212 ILE A C 1
ATOM 1595 O O . ILE A 1 212 ? 8.831 -5.328 1.115 1.00 49.62 212 ILE A O 1
ATOM 1599 N N . GLU A 1 213 ? 9.841 -4.491 2.940 1.00 54.06 213 GLU A N 1
ATOM 1600 C CA . GLU A 1 213 ? 8.893 -4.948 3.934 1.00 54.06 213 GLU A CA 1
ATOM 1601 C C . GLU A 1 213 ? 8.358 -3.760 4.738 1.00 54.06 213 GLU A C 1
ATOM 1603 O O . GLU A 1 213 ? 9.077 -3.021 5.414 1.00 54.06 213 GLU A O 1
ATOM 1608 N N . VAL A 1 214 ? 7.032 -3.639 4.709 1.00 45.47 214 VAL A N 1
ATOM 1609 C CA . VAL A 1 214 ? 6.210 -2.990 5.735 1.00 45.47 214 VAL A CA 1
ATOM 1610 C C . VAL A 1 214 ? 6.235 -3.896 6.985 1.00 45.47 214 VAL A C 1
ATOM 1612 O O . VAL A 1 214 ? 5.207 -4.338 7.490 1.00 45.47 214 VAL A O 1
ATOM 1615 N N . ALA A 1 215 ? 7.433 -4.253 7.458 1.00 37.38 215 ALA A N 1
ATOM 1616 C CA . ALA A 1 215 ? 7.602 -5.192 8.556 1.00 37.38 215 ALA A CA 1
ATOM 1617 C C . ALA A 1 215 ? 7.129 -4.538 9.857 1.00 37.38 215 ALA A C 1
ATOM 1619 O O . ALA A 1 215 ? 7.557 -3.441 10.216 1.00 37.38 215 ALA A O 1
ATOM 1620 N N . ASN A 1 216 ? 6.231 -5.239 10.548 1.00 51.25 216 ASN A N 1
ATOM 1621 C CA . ASN A 1 216 ? 5.599 -4.888 11.823 1.00 51.25 216 ASN A CA 1
ATOM 1622 C C . ASN A 1 216 ? 4.543 -3.776 11.786 1.00 51.25 216 ASN A C 1
ATOM 1624 O O . ASN A 1 216 ? 4.313 -3.141 12.817 1.00 51.25 216 ASN A O 1
ATOM 1628 N N . ARG A 1 217 ? 3.863 -3.542 10.656 1.00 68.81 217 ARG A N 1
ATOM 1629 C CA . ARG A 1 217 ? 2.608 -2.772 10.683 1.00 68.81 217 ARG A CA 1
ATOM 1630 C C . ARG A 1 217 ? 1.448 -3.699 11.027 1.00 68.81 217 ARG A C 1
ATOM 1632 O O . ARG A 1 217 ? 1.149 -4.618 10.270 1.00 68.81 217 ARG A O 1
ATOM 1639 N N . ILE A 1 218 ? 0.794 -3.452 12.157 1.00 80.06 218 ILE A N 1
ATOM 1640 C CA . ILE A 1 218 ? -0.478 -4.090 12.501 1.00 80.06 218 ILE A CA 1
ATOM 1641 C C . ILE A 1 218 ? -1.567 -3.031 12.447 1.00 80.06 218 ILE A C 1
ATOM 1643 O O . ILE A 1 218 ? -1.435 -1.951 13.028 1.00 80.06 218 ILE A O 1
ATOM 1647 N N . GLU A 1 219 ? -2.650 -3.369 11.761 1.00 85.62 219 GLU A N 1
ATOM 1648 C CA . GLU A 1 219 ? -3.808 -2.509 11.591 1.00 85.62 219 GLU A CA 1
ATOM 1649 C C . GLU A 1 219 ? -4.985 -3.051 12.401 1.00 85.62 219 GLU A C 1
ATOM 1651 O O . GLU A 1 219 ? -5.187 -4.261 12.513 1.00 85.62 219 GLU A O 1
ATOM 1656 N N . ILE A 1 220 ? -5.755 -2.138 12.982 1.00 93.94 220 ILE A N 1
ATOM 1657 C CA . ILE A 1 220 ? -7.020 -2.387 13.660 1.00 93.94 220 ILE A CA 1
ATOM 1658 C C . ILE A 1 220 ? -8.087 -1.644 12.864 1.00 93.94 220 ILE A C 1
ATOM 1660 O O . ILE A 1 220 ? -8.107 -0.415 12.848 1.00 93.94 220 ILE A O 1
ATOM 1664 N N . HIS A 1 221 ? -8.990 -2.393 12.244 1.00 90.88 221 HIS A N 1
ATOM 1665 C CA . HIS A 1 221 ? -10.102 -1.883 11.446 1.00 90.88 221 HIS A CA 1
ATOM 1666 C C . HIS A 1 221 ? -11.410 -2.140 12.183 1.00 90.88 221 HIS A C 1
ATOM 1668 O O . HIS A 1 221 ? -11.738 -3.293 12.452 1.00 90.88 221 HIS A O 1
ATOM 1674 N N . GLY A 1 222 ? -12.159 -1.100 12.531 1.00 90.69 222 GLY A N 1
ATOM 1675 C CA . GLY A 1 222 ? -13.441 -1.210 13.222 1.00 90.69 222 GLY A CA 1
ATOM 1676 C C . GLY A 1 222 ? -14.574 -0.541 12.456 1.00 90.69 222 GLY A C 1
ATOM 1677 O O . GLY A 1 222 ? -14.484 0.646 12.167 1.00 90.69 222 GLY A O 1
ATOM 1678 N N . ASP A 1 223 ? -15.668 -1.264 12.217 1.00 92.62 223 ASP A N 1
ATOM 1679 C CA . ASP A 1 223 ? -16.888 -0.705 11.622 1.00 92.62 223 ASP A CA 1
ATOM 1680 C C . ASP A 1 223 ? -17.967 -0.546 12.690 1.00 92.62 223 ASP A C 1
ATOM 1682 O O . ASP A 1 223 ? -18.236 -1.463 13.477 1.00 92.62 223 ASP A O 1
ATOM 1686 N N . PHE A 1 224 ? -18.598 0.624 12.745 1.00 93.31 224 PHE A N 1
ATOM 1687 C CA . PHE A 1 224 ? -19.562 0.958 13.787 1.00 93.31 224 PHE A CA 1
ATOM 1688 C C . PHE A 1 224 ? -20.696 1.837 13.272 1.00 93.31 224 PHE A C 1
ATOM 1690 O O . PHE A 1 224 ? -20.562 2.582 12.308 1.00 93.31 224 PHE A O 1
ATOM 1697 N N . ARG A 1 225 ? -21.835 1.786 13.966 1.00 91.62 225 ARG A N 1
ATOM 1698 C CA . ARG A 1 225 ? -22.977 2.666 13.706 1.00 91.62 225 ARG A CA 1
ATOM 1699 C C . ARG A 1 225 ? -23.293 3.446 14.972 1.00 91.62 225 ARG A C 1
ATOM 1701 O O . ARG A 1 225 ? -23.738 2.871 15.963 1.00 91.62 225 ARG A O 1
ATOM 1708 N N . ASP A 1 226 ? -23.091 4.757 14.931 1.00 90.19 226 ASP A N 1
ATOM 1709 C CA . ASP A 1 226 ? -23.375 5.650 16.054 1.00 90.19 226 ASP A CA 1
ATOM 1710 C C . ASP A 1 226 ? -24.392 6.714 15.630 1.00 90.19 226 ASP A C 1
ATOM 1712 O O . ASP A 1 226 ? -24.050 7.749 15.069 1.00 90.19 226 ASP A O 1
ATOM 1716 N N . ALA A 1 227 ? -25.672 6.463 15.917 1.00 88.06 227 ALA A N 1
ATOM 1717 C CA . ALA A 1 227 ? -26.756 7.389 15.583 1.00 88.06 227 ALA A CA 1
ATOM 1718 C C . ALA A 1 227 ? -26.680 8.728 16.344 1.00 88.06 227 ALA A C 1
ATOM 1720 O O . ALA A 1 227 ? -27.446 9.643 16.041 1.00 88.06 227 ALA A O 1
ATOM 1721 N N . THR A 1 228 ? -25.810 8.830 17.355 1.00 89.12 228 THR A N 1
ATOM 1722 C CA . THR A 1 228 ? -25.600 10.058 18.129 1.00 89.12 228 THR A CA 1
ATOM 1723 C C . THR A 1 228 ? -24.426 10.888 17.621 1.00 89.12 228 THR A C 1
ATOM 1725 O O . THR A 1 228 ? -24.331 12.058 17.983 1.00 89.12 228 THR A O 1
ATOM 1728 N N . LEU A 1 229 ? -23.572 10.319 16.765 1.00 90.81 229 LEU A N 1
ATOM 1729 C CA . LEU A 1 229 ? -22.400 10.985 16.215 1.00 90.81 229 LEU A CA 1
ATOM 1730 C C . LEU A 1 229 ? -22.761 11.671 14.892 1.00 90.81 229 LEU A C 1
ATOM 1732 O O . LEU A 1 229 ? -23.098 11.016 13.908 1.00 90.81 229 LEU A O 1
ATOM 1736 N N . ALA A 1 230 ? -22.714 13.002 14.862 1.00 90.94 230 ALA A N 1
ATOM 1737 C CA . ALA A 1 230 ? -22.907 13.750 13.623 1.00 90.94 230 ALA A CA 1
ATOM 1738 C C . ALA A 1 230 ? -21.633 13.729 12.763 1.00 90.94 230 ALA A C 1
ATOM 1740 O O . ALA A 1 230 ? -20.526 13.709 13.295 1.00 90.94 230 ALA A O 1
ATOM 1741 N N . VAL A 1 231 ? -21.779 13.877 11.440 1.00 91.31 231 VAL A N 1
ATOM 1742 C CA . VAL A 1 231 ? -20.650 13.974 10.487 1.00 91.31 231 VAL A CA 1
ATOM 1743 C C . VAL A 1 231 ? -19.736 15.183 10.721 1.00 91.31 231 VAL A C 1
ATOM 1745 O O . VAL A 1 231 ? -18.743 15.345 10.039 1.00 91.31 231 VAL A O 1
ATOM 1748 N N . THR A 1 232 ? -20.036 16.072 11.661 1.00 93.38 232 THR A N 1
ATOM 1749 C CA . THR A 1 232 ? -19.161 17.203 12.016 1.00 93.38 232 THR A CA 1
ATOM 1750 C C . THR A 1 232 ? -18.804 17.217 13.499 1.00 93.38 232 THR A C 1
ATOM 1752 O O . THR A 1 232 ? -18.353 18.239 14.011 1.00 93.38 232 THR A O 1
ATOM 1755 N N . ASP A 1 233 ? -19.041 16.121 14.224 1.00 94.62 233 ASP A N 1
ATOM 1756 C CA . ASP A 1 233 ? -18.747 16.008 15.657 1.00 94.62 233 ASP A CA 1
ATOM 1757 C C . ASP A 1 233 ? -17.266 15.656 15.900 1.00 94.62 233 ASP A C 1
ATOM 1759 O O . ASP A 1 233 ? -16.902 14.644 16.507 1.00 94.62 233 ASP A O 1
ATOM 1763 N N . PHE A 1 234 ? -16.390 16.512 15.367 1.00 96.75 234 PHE A N 1
ATOM 1764 C CA . PHE A 1 234 ? -14.938 16.337 15.400 1.00 96.75 234 PHE A CA 1
ATOM 1765 C C . PHE A 1 234 ? -14.391 16.315 16.829 1.00 96.75 234 PHE A C 1
ATOM 1767 O O . PHE A 1 234 ? -13.461 15.568 17.119 1.00 96.75 234 PHE A O 1
ATOM 1774 N N . GLU A 1 235 ? -14.985 17.088 17.741 1.00 97.19 235 GLU A N 1
ATOM 1775 C CA . GLU A 1 235 ? -14.576 17.136 19.147 1.00 97.19 235 GLU A CA 1
ATOM 1776 C C . GLU A 1 235 ? -14.782 15.785 19.838 1.00 97.19 235 GLU A C 1
ATOM 1778 O O . GLU A 1 235 ? -13.864 15.278 20.492 1.00 97.19 235 GLU A O 1
ATOM 1783 N N . THR A 1 236 ? -15.944 15.155 19.641 1.00 96.44 236 THR A N 1
ATOM 1784 C CA . THR A 1 236 ? -16.214 13.822 20.190 1.00 96.44 236 THR A CA 1
ATOM 1785 C C . THR A 1 236 ? -15.271 12.780 19.597 1.00 96.44 236 THR A C 1
ATOM 1787 O O . THR A 1 236 ? -14.711 11.974 20.345 1.00 96.44 236 THR A O 1
ATOM 1790 N N . VAL A 1 237 ? -15.041 12.802 18.278 1.00 96.62 237 VAL A N 1
ATOM 1791 C CA . VAL A 1 237 ? -14.130 11.846 17.626 1.00 96.62 237 VAL A CA 1
ATOM 1792 C C . VAL A 1 237 ? -12.692 12.013 18.099 1.00 96.62 237 VAL A C 1
ATOM 1794 O O . VAL A 1 237 ? -12.096 11.028 18.531 1.00 96.62 237 VAL A O 1
ATOM 1797 N N . ILE A 1 238 ? -12.143 13.232 18.096 1.00 97.62 238 ILE A N 1
ATOM 1798 C CA . ILE A 1 238 ? -10.776 13.476 18.581 1.00 97.62 238 ILE A CA 1
ATOM 1799 C C . ILE A 1 238 ? -10.662 13.056 20.048 1.00 97.62 238 ILE A C 1
ATOM 1801 O O . ILE A 1 238 ? -9.679 12.427 20.423 1.00 97.62 238 ILE A O 1
ATOM 1805 N N . THR A 1 239 ? -11.683 13.302 20.873 1.00 97.44 239 THR A N 1
ATOM 1806 C CA . THR A 1 239 ? -11.699 12.849 22.272 1.00 97.44 239 THR A CA 1
ATOM 1807 C C . THR A 1 239 ? -11.622 11.322 22.391 1.00 97.44 239 THR A C 1
ATOM 1809 O O . THR A 1 239 ? -10.851 10.816 23.208 1.00 97.44 239 THR A O 1
ATOM 1812 N N . ARG A 1 240 ? -12.386 10.567 21.586 1.00 97.00 240 ARG A N 1
ATOM 1813 C CA . ARG A 1 240 ? -12.328 9.091 21.572 1.00 97.00 240 ARG A CA 1
ATOM 1814 C C . ARG A 1 240 ? -10.961 8.587 21.095 1.00 97.00 240 ARG A C 1
ATOM 1816 O O . ARG A 1 240 ? -10.381 7.721 21.746 1.00 97.00 240 ARG A O 1
ATOM 1823 N N . LEU A 1 241 ? -10.413 9.170 20.025 1.00 97.44 241 LEU A N 1
ATOM 1824 C CA . LEU A 1 241 ? -9.063 8.860 19.533 1.00 97.44 241 LEU A CA 1
ATOM 1825 C C . LEU A 1 241 ? -7.985 9.190 20.577 1.00 97.44 241 LEU A C 1
ATOM 1827 O O . LEU A 1 241 ? -7.045 8.423 20.766 1.00 97.44 241 LEU A O 1
ATOM 1831 N N . GLY A 1 242 ? -8.163 10.272 21.336 1.00 97.19 242 GLY A N 1
ATOM 1832 C CA . GLY A 1 242 ? -7.281 10.656 22.435 1.00 97.19 242 GLY A CA 1
ATOM 1833 C C . GLY A 1 242 ? -7.188 9.604 23.533 1.00 97.19 242 GLY A C 1
ATOM 1834 O O . GLY A 1 242 ? -6.103 9.394 24.063 1.00 97.19 242 GLY A O 1
ATOM 1835 N N . ARG A 1 243 ? -8.276 8.880 23.826 1.00 97.12 243 ARG A N 1
ATOM 1836 C CA . ARG A 1 243 ? -8.248 7.765 24.791 1.00 97.12 243 ARG A CA 1
ATOM 1837 C C . ARG A 1 243 ? -7.450 6.572 24.268 1.00 97.12 243 ARG A C 1
ATOM 1839 O O . ARG A 1 243 ? -6.781 5.903 25.051 1.00 97.12 243 ARG A O 1
ATOM 1846 N N . ILE A 1 244 ? -7.494 6.318 22.958 1.00 96.69 244 ILE A N 1
ATOM 1847 C CA . ILE A 1 244 ? -6.645 5.303 22.316 1.00 96.69 244 ILE A CA 1
ATOM 1848 C C . ILE A 1 244 ? -5.177 5.742 22.395 1.00 96.69 244 ILE A C 1
ATOM 1850 O O . ILE A 1 244 ? -4.335 4.954 22.823 1.00 96.69 244 ILE A O 1
ATOM 1854 N N . ALA A 1 245 ? -4.876 7.008 22.085 1.00 96.19 245 ALA A N 1
ATOM 1855 C CA . ALA A 1 245 ? -3.533 7.573 22.231 1.00 96.19 245 ALA A CA 1
ATOM 1856 C C . ALA A 1 245 ? -3.013 7.483 23.679 1.00 96.19 245 ALA A C 1
ATOM 1858 O O . ALA A 1 245 ? -1.867 7.097 23.892 1.00 96.19 245 ALA A O 1
ATOM 1859 N N . ASP A 1 246 ? -3.857 7.754 24.681 1.00 95.69 246 ASP A N 1
ATOM 1860 C CA . ASP A 1 246 ? -3.513 7.576 26.098 1.00 95.69 246 ASP A CA 1
ATOM 1861 C C . ASP A 1 246 ? -3.174 6.115 26.420 1.00 95.69 246 ASP A C 1
ATOM 1863 O O . ASP A 1 246 ? -2.196 5.836 27.117 1.00 95.69 246 ASP A O 1
ATOM 1867 N N . ALA A 1 247 ? -3.956 5.166 25.899 1.00 94.44 247 ALA A N 1
ATOM 1868 C CA . ALA A 1 247 ? -3.706 3.745 26.105 1.00 94.44 247 ALA A CA 1
ATOM 1869 C C . ALA A 1 247 ? -2.393 3.284 25.458 1.00 94.44 247 ALA A C 1
ATOM 1871 O O . ALA A 1 247 ? -1.698 2.461 26.060 1.00 94.44 247 ALA A O 1
ATOM 1872 N N . ILE A 1 248 ? -2.059 3.811 24.275 1.00 93.12 248 ILE A N 1
ATOM 1873 C CA . ILE A 1 248 ? -0.783 3.581 23.584 1.00 93.12 248 ILE A CA 1
ATOM 1874 C C . ILE A 1 248 ? 0.374 4.152 24.416 1.00 93.12 248 ILE A C 1
ATOM 1876 O O . ILE A 1 248 ? 1.323 3.434 24.729 1.00 93.12 248 ILE A O 1
ATOM 1880 N N . ALA A 1 249 ? 0.268 5.408 24.856 1.00 92.31 249 ALA A N 1
ATOM 1881 C CA . ALA A 1 249 ? 1.293 6.080 25.653 1.00 92.31 249 ALA A CA 1
ATOM 1882 C C . ALA A 1 249 ? 1.579 5.361 26.985 1.00 92.31 249 ALA A C 1
ATOM 1884 O O . ALA A 1 249 ? 2.733 5.179 27.367 1.00 92.31 249 ALA A O 1
ATOM 1885 N N . GLN A 1 250 ? 0.537 4.900 27.689 1.00 90.88 250 GLN A N 1
ATOM 1886 C CA . GLN A 1 250 ? 0.666 4.193 28.975 1.00 90.88 250 GLN A CA 1
ATOM 1887 C C . GLN A 1 250 ? 1.448 2.876 28.890 1.00 90.88 250 GLN A C 1
ATOM 1889 O O . GLN A 1 250 ? 1.897 2.368 29.917 1.00 90.88 250 GLN A O 1
ATOM 1894 N N . ARG A 1 251 ? 1.598 2.320 27.687 1.00 85.88 251 ARG A N 1
ATOM 1895 C CA . ARG A 1 251 ? 2.267 1.040 27.421 1.00 85.88 251 ARG A CA 1
ATOM 1896 C C . ARG A 1 251 ? 3.662 1.212 26.822 1.00 85.88 251 ARG A C 1
ATOM 1898 O O . ARG A 1 251 ? 4.188 0.294 26.217 1.00 85.88 251 ARG A O 1
ATOM 1905 N N . GLY A 1 252 ? 4.260 2.394 26.992 1.00 78.00 252 GLY A N 1
ATOM 1906 C CA . GLY A 1 252 ? 5.593 2.696 26.461 1.00 78.00 252 GLY A CA 1
ATOM 1907 C C . GLY A 1 252 ? 5.596 3.082 24.981 1.00 78.00 252 GLY A C 1
ATOM 1908 O O . GLY A 1 252 ? 6.662 3.184 24.382 1.00 78.00 252 GLY A O 1
ATOM 1909 N N . GLY A 1 253 ? 4.417 3.310 24.394 1.00 84.50 253 GLY A N 1
ATOM 1910 C CA . GLY A 1 253 ? 4.274 3.745 23.014 1.00 84.50 253 GLY A CA 1
ATOM 1911 C C . GLY A 1 253 ? 4.434 5.254 22.821 1.00 84.50 253 GLY A C 1
ATOM 1912 O O . GLY A 1 253 ? 5.151 5.956 23.529 1.00 84.50 253 GLY A O 1
ATOM 1913 N N . ILE A 1 254 ? 3.724 5.763 21.823 1.00 90.12 254 ILE A N 1
ATOM 1914 C CA . ILE A 1 254 ? 3.757 7.160 21.396 1.00 90.12 254 ILE A CA 1
ATOM 1915 C C . ILE A 1 254 ? 3.027 8.045 22.415 1.00 90.12 254 ILE A C 1
ATOM 1917 O O . ILE A 1 254 ? 1.842 7.838 22.678 1.00 90.12 254 ILE A O 1
ATOM 1921 N N . ALA A 1 255 ? 3.705 9.064 22.950 1.00 93.06 255 ALA A N 1
ATOM 1922 C CA . ALA A 1 255 ? 3.081 10.032 23.847 1.00 93.06 255 ALA A CA 1
ATOM 1923 C C . ALA A 1 255 ? 1.967 10.822 23.137 1.00 93.06 255 ALA A C 1
ATOM 1925 O O . ALA A 1 255 ? 2.095 11.202 21.976 1.00 93.06 255 ALA A O 1
ATOM 1926 N N . LYS A 1 256 ? 0.876 11.124 23.850 1.00 94.62 256 LYS A N 1
ATOM 1927 C CA . LYS A 1 256 ? -0.289 11.835 23.291 1.00 94.62 256 LYS A CA 1
ATOM 1928 C C . LYS A 1 256 ? 0.061 13.195 22.672 1.00 94.62 256 LYS A C 1
ATOM 1930 O O . LYS A 1 256 ? -0.536 13.577 21.673 1.00 94.62 256 LYS A O 1
ATOM 1935 N N . SER A 1 257 ? 1.065 13.886 23.213 1.00 94.31 257 SER A N 1
ATOM 1936 C CA . SER A 1 257 ? 1.574 15.161 22.688 1.00 94.31 257 SER A CA 1
ATOM 1937 C C . SER A 1 257 ? 2.245 15.063 21.315 1.00 94.31 257 SER A C 1
ATOM 1939 O O . SER A 1 257 ? 2.407 16.084 20.660 1.00 94.31 257 SER A O 1
ATOM 1941 N N . GLU A 1 258 ? 2.638 13.865 20.877 1.00 94.31 258 GLU A N 1
ATOM 1942 C CA . GLU A 1 258 ? 3.302 13.641 19.585 1.00 94.31 258 GLU A CA 1
ATOM 1943 C C . GLU A 1 258 ? 2.304 13.530 18.422 1.00 94.31 258 GLU A C 1
ATOM 1945 O O . GLU A 1 258 ? 2.698 13.548 17.255 1.00 94.31 258 GLU A O 1
ATOM 1950 N N . TRP A 1 259 ? 1.008 13.403 18.719 1.00 95.62 259 TRP A N 1
ATOM 1951 C CA . TRP A 1 259 ? -0.026 13.229 17.705 1.00 95.62 259 TRP A CA 1
ATOM 1952 C C . TRP A 1 259 ? -0.401 14.560 17.059 1.00 95.62 259 TRP A C 1
ATOM 1954 O O . TRP A 1 259 ? -0.816 15.505 17.733 1.00 95.62 259 TRP A O 1
ATOM 1964 N N . HIS A 1 260 ? -0.308 14.600 15.735 1.00 94.12 260 HIS A N 1
ATOM 1965 C CA . HIS A 1 260 ? -0.663 15.737 14.890 1.00 94.12 260 HIS A CA 1
ATOM 1966 C C . HIS A 1 260 ? -1.761 15.334 13.908 1.00 94.12 260 HIS A C 1
ATOM 1968 O O . HIS A 1 260 ? -1.937 14.150 13.615 1.00 94.12 260 HIS A O 1
ATOM 1974 N N . LEU A 1 261 ? -2.506 16.309 13.389 1.00 88.38 261 LEU A N 1
ATOM 1975 C CA . LEU A 1 261 ? -3.407 16.061 12.269 1.00 88.38 261 LEU A CA 1
ATOM 1976 C C . LEU A 1 261 ? -2.626 15.603 11.035 1.00 88.38 261 LEU A C 1
ATOM 1978 O O . LEU A 1 261 ? -1.494 16.029 10.802 1.00 88.38 261 LEU A O 1
ATOM 1982 N N . GLN A 1 262 ? -3.242 14.725 10.249 1.00 78.31 262 GLN A N 1
ATOM 1983 C CA . GLN A 1 262 ? -2.745 14.399 8.915 1.00 78.31 262 GLN A CA 1
ATOM 1984 C C . GLN A 1 262 ? -2.855 15.629 7.999 1.00 78.31 262 GLN A C 1
ATOM 1986 O O . GLN A 1 262 ? -3.669 16.519 8.238 1.00 78.31 262 GLN A O 1
ATOM 1991 N N . GLY A 1 263 ? -2.019 15.680 6.965 1.00 61.88 263 GLY A N 1
ATOM 1992 C CA . GLY A 1 263 ? -2.015 16.751 5.970 1.00 61.88 263 GLY A CA 1
ATOM 1993 C C . GLY A 1 263 ? -1.562 16.231 4.611 1.00 61.88 263 GLY A C 1
ATOM 1994 O O . GLY A 1 263 ? -0.994 15.140 4.519 1.00 61.88 263 GLY A O 1
ATOM 1995 N N . ASP A 1 264 ? -1.776 17.024 3.564 1.00 59.88 264 ASP A N 1
ATOM 1996 C CA . ASP A 1 264 ? -1.438 16.649 2.183 1.00 59.88 264 ASP A CA 1
ATOM 1997 C C . ASP A 1 264 ? 0.081 16.656 1.938 1.00 59.88 264 ASP A C 1
ATOM 1999 O O . ASP A 1 264 ? 0.581 16.105 0.953 1.00 59.88 264 ASP A O 1
ATOM 2003 N N . THR A 1 265 ? 0.835 17.296 2.836 1.00 61.22 265 THR A N 1
ATOM 2004 C CA . THR A 1 265 ? 2.295 17.392 2.785 1.00 61.22 265 THR A CA 1
ATOM 2005 C C . THR A 1 265 ? 2.926 17.078 4.139 1.00 61.22 265 THR A C 1
ATOM 2007 O O . THR A 1 265 ? 2.327 17.286 5.193 1.00 61.22 265 THR A O 1
ATOM 2010 N N . ALA A 1 266 ? 4.187 16.634 4.127 1.00 61.28 266 ALA A N 1
ATOM 2011 C CA . ALA A 1 266 ? 4.941 16.364 5.353 1.00 61.28 266 ALA A CA 1
ATOM 2012 C C . ALA A 1 266 ? 5.155 17.616 6.225 1.00 61.28 266 ALA A C 1
ATOM 2014 O O . ALA A 1 266 ? 5.305 17.499 7.440 1.00 61.28 266 ALA A O 1
ATOM 2015 N N . GLU A 1 267 ? 5.194 18.803 5.612 1.00 68.62 267 GLU A N 1
ATOM 2016 C CA . GLU A 1 267 ? 5.293 20.074 6.334 1.00 68.62 267 GLU A CA 1
ATOM 2017 C C . GLU A 1 267 ? 3.980 20.388 7.057 1.00 68.62 267 GLU A C 1
ATOM 2019 O O . GLU A 1 267 ? 3.996 20.657 8.255 1.00 68.62 267 GLU A O 1
ATOM 2024 N N . GLU A 1 268 ? 2.846 20.282 6.358 1.00 70.69 268 GLU A N 1
ATOM 2025 C CA . GLU A 1 268 ? 1.512 20.506 6.924 1.00 70.69 268 GLU A CA 1
ATOM 2026 C C . GLU A 1 268 ? 1.180 19.523 8.049 1.00 70.69 268 GLU A C 1
ATOM 2028 O O . GLU A 1 268 ? 0.695 19.929 9.105 1.00 70.69 268 GLU A O 1
ATOM 2033 N N . ALA A 1 269 ? 1.526 18.248 7.863 1.00 72.81 269 ALA A N 1
ATOM 2034 C CA . ALA A 1 269 ? 1.269 17.184 8.826 1.00 72.81 269 ALA A CA 1
ATOM 2035 C C . ALA A 1 269 ? 1.981 17.401 10.182 1.00 72.81 269 ALA A C 1
ATOM 2037 O O . ALA A 1 269 ? 1.688 16.713 11.153 1.00 72.81 269 ALA A O 1
ATOM 2038 N N . LYS A 1 270 ? 2.907 18.364 10.293 1.00 79.62 270 LYS A N 1
ATOM 2039 C CA . LYS A 1 270 ? 3.578 18.734 11.554 1.00 79.62 270 LYS A CA 1
ATOM 2040 C C . LYS A 1 270 ? 3.026 20.010 12.201 1.00 79.62 270 LYS A C 1
ATOM 2042 O O . LYS A 1 270 ? 3.484 20.387 13.275 1.00 79.62 270 LYS A O 1
ATOM 2047 N N . LEU A 1 271 ? 2.084 20.709 11.565 1.00 87.94 271 LEU A N 1
ATOM 2048 C CA . LEU A 1 271 ? 1.653 22.042 12.008 1.00 87.94 271 LEU A CA 1
ATOM 2049 C C . LEU A 1 271 ? 0.636 22.020 13.145 1.00 87.94 271 LEU A C 1
ATOM 2051 O O . LEU A 1 271 ? 0.631 22.929 13.976 1.00 87.94 271 LEU A O 1
ATOM 2055 N N . TYR A 1 272 ? -0.251 21.026 13.162 1.00 93.69 272 TYR A N 1
ATOM 2056 C CA . TYR A 1 272 ? -1.446 21.054 14.001 1.00 93.69 272 TYR A CA 1
ATOM 2057 C C . TYR A 1 272 ? -1.451 19.880 14.983 1.00 93.69 272 TYR A C 1
ATOM 2059 O O . TYR A 1 272 ? -1.907 18.794 14.621 1.00 93.69 272 TYR A O 1
ATOM 2067 N N . PRO A 1 273 ? -0.977 20.069 16.229 1.00 96.69 273 PRO A N 1
ATOM 2068 C CA . PRO A 1 273 ? -1.132 19.071 17.282 1.00 96.69 273 PRO A CA 1
ATOM 2069 C C . PRO A 1 273 ? -2.605 18.695 17.449 1.00 96.69 273 PRO A C 1
ATOM 2071 O O . PRO A 1 273 ? -3.468 19.575 17.497 1.00 96.69 273 PRO A O 1
ATOM 2074 N N . ALA A 1 274 ? -2.909 17.405 17.554 1.00 96.62 274 ALA A N 1
ATOM 2075 C CA . ALA A 1 274 ? -4.280 16.922 17.712 1.00 96.62 274 ALA A CA 1
ATOM 2076 C C . ALA A 1 274 ? -4.855 17.259 19.100 1.00 96.62 274 ALA A C 1
ATOM 2078 O O . ALA A 1 274 ? -6.066 17.445 19.245 1.00 96.62 274 ALA A O 1
ATOM 2079 N N . PHE A 1 275 ? -3.988 17.395 20.109 1.00 97.56 275 PHE A N 1
ATOM 2080 C CA . PHE A 1 275 ? -4.363 17.572 21.511 1.00 97.56 275 PHE A CA 1
ATOM 2081 C C . PHE A 1 275 ? -3.673 18.779 22.153 1.00 97.56 275 PHE A C 1
ATOM 2083 O O . PHE A 1 275 ? -2.530 19.100 21.834 1.00 97.56 275 PHE A O 1
ATOM 2090 N N . ASP A 1 276 ? -4.371 19.415 23.092 1.00 94.81 276 ASP A N 1
ATOM 2091 C CA . ASP A 1 276 ? -3.814 20.349 24.072 1.00 94.81 276 ASP A CA 1
ATOM 2092 C C . ASP A 1 276 ? -4.071 19.770 25.473 1.00 94.81 276 ASP A C 1
ATOM 2094 O O . ASP A 1 276 ? -5.178 19.838 26.018 1.00 94.81 276 ASP A O 1
ATOM 2098 N N . GLY A 1 277 ? -3.065 19.074 26.011 1.00 91.94 277 GLY A N 1
ATOM 2099 C CA . GLY A 1 277 ? -3.232 18.220 27.187 1.00 91.94 277 GLY A CA 1
ATOM 2100 C C . GLY A 1 277 ? -4.216 17.073 26.923 1.00 91.94 277 GLY A C 1
ATOM 2101 O O . GLY A 1 277 ? -4.007 16.256 26.027 1.00 91.94 277 GLY A O 1
ATOM 2102 N N . ASP A 1 278 ? -5.292 17.009 27.710 1.00 90.38 278 ASP A N 1
ATOM 2103 C CA . ASP A 1 278 ? -6.314 15.959 27.596 1.00 90.38 278 ASP A CA 1
ATOM 2104 C C . ASP A 1 278 ? -7.437 16.280 26.602 1.00 90.38 278 ASP A C 1
ATOM 2106 O O . ASP A 1 278 ? -8.217 15.388 26.259 1.00 90.38 278 ASP A O 1
ATOM 2110 N N . ALA A 1 279 ? -7.526 17.528 26.139 1.00 95.44 279 ALA A N 1
ATOM 2111 C CA . ALA A 1 279 ? -8.588 17.995 25.257 1.00 95.44 279 ALA A CA 1
ATOM 2112 C C . ALA A 1 279 ? -8.134 18.038 23.786 1.00 95.44 279 ALA A C 1
ATOM 2114 O O . ALA A 1 279 ? -6.942 18.213 23.514 1.00 95.44 279 ALA A O 1
ATOM 2115 N N . PRO A 1 280 ? -9.064 17.931 22.820 1.00 97.44 280 PRO A N 1
ATOM 2116 C CA . PRO A 1 280 ? -8.789 18.277 21.428 1.00 97.44 280 PRO A CA 1
ATOM 2117 C C . PRO A 1 280 ? -8.218 19.695 21.311 1.00 97.44 280 PRO A C 1
ATOM 2119 O O . PRO A 1 280 ? -8.710 20.624 21.959 1.00 97.44 280 PRO A O 1
ATOM 2122 N N . SER A 1 281 ? -7.196 19.887 20.477 1.00 97.69 281 SER A N 1
ATOM 2123 C CA . SER A 1 281 ? -6.621 21.221 20.307 1.00 97.69 281 SER A CA 1
ATOM 2124 C C . SER A 1 281 ? -7.593 22.142 19.556 1.00 97.69 281 SER A C 1
ATOM 2126 O O . SER A 1 281 ? -8.258 21.747 18.593 1.00 97.69 281 SER A O 1
ATOM 2128 N N . THR A 1 282 ? -7.667 23.412 19.967 1.00 96.75 282 THR A N 1
ATOM 2129 C CA . THR A 1 282 ? -8.520 24.406 19.284 1.00 96.75 282 THR A CA 1
ATOM 2130 C C . THR A 1 282 ? -8.088 24.611 17.828 1.00 96.75 282 THR A C 1
ATOM 2132 O O . THR A 1 282 ? -8.930 24.824 16.959 1.00 96.75 282 THR A O 1
ATOM 2135 N N . ALA A 1 283 ? -6.782 24.520 17.551 1.00 95.06 283 ALA A N 1
ATOM 2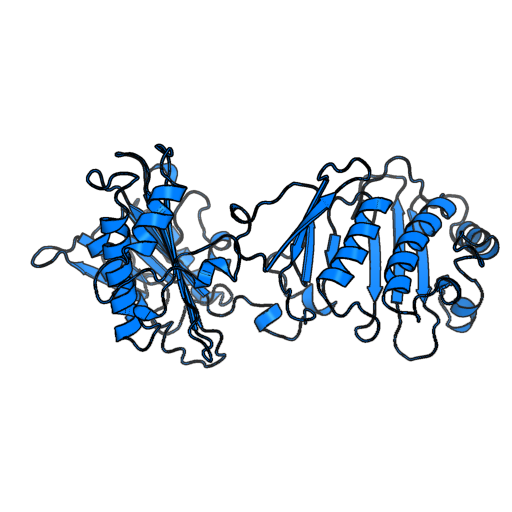136 C CA . ALA A 1 283 ? -6.246 24.629 16.199 1.00 95.06 283 ALA A CA 1
ATOM 2137 C C . ALA A 1 283 ? -6.679 23.446 15.322 1.00 95.06 283 ALA A C 1
ATOM 2139 O O . ALA A 1 283 ? -7.146 23.668 14.209 1.00 95.06 283 ALA A O 1
ATOM 2140 N N . ALA A 1 284 ? -6.603 22.215 15.837 1.00 94.94 284 ALA A N 1
ATOM 2141 C CA . ALA A 1 284 ? -7.032 21.023 15.112 1.00 94.94 284 ALA A CA 1
ATOM 2142 C C . ALA A 1 284 ? -8.526 21.076 14.765 1.00 94.94 284 ALA A C 1
ATOM 2144 O O . ALA A 1 284 ? -8.906 20.851 13.617 1.00 94.94 284 ALA A O 1
ATOM 2145 N N . LEU A 1 285 ? -9.370 21.453 15.732 1.00 97.50 285 LEU A N 1
ATOM 2146 C CA . LEU A 1 285 ? -10.809 21.616 15.504 1.00 97.50 285 LEU A CA 1
ATOM 2147 C C . LEU A 1 285 ? -11.116 22.688 14.451 1.00 97.50 285 LEU A C 1
ATOM 2149 O O . LEU A 1 285 ? -12.018 22.504 13.636 1.00 97.50 285 LEU A O 1
ATOM 2153 N N . ALA A 1 286 ? -10.373 23.798 14.450 1.00 96.44 286 ALA A N 1
ATOM 2154 C CA . ALA A 1 286 ? -10.552 24.860 13.465 1.00 96.44 286 ALA A CA 1
ATOM 2155 C C . ALA A 1 286 ? -10.149 24.417 12.050 1.00 96.44 286 ALA A C 1
ATOM 2157 O O . ALA A 1 286 ? -10.863 24.728 11.101 1.00 96.44 286 ALA A O 1
ATOM 2158 N N . VAL A 1 287 ? -9.038 23.686 11.912 1.00 94.06 287 VAL A N 1
ATOM 2159 C CA . VAL A 1 287 ? -8.543 23.184 10.619 1.00 94.06 287 VAL A CA 1
ATOM 2160 C C . VAL A 1 287 ? -9.521 22.181 10.015 1.00 94.06 287 VAL A C 1
ATOM 2162 O O . VAL A 1 287 ? -10.006 22.408 8.910 1.00 94.06 287 VAL A O 1
ATOM 2165 N N . ILE A 1 288 ? -9.898 21.141 10.764 1.00 92.19 288 ILE A N 1
ATOM 2166 C CA . ILE A 1 288 ? -10.835 20.111 10.280 1.00 92.19 288 ILE A CA 1
ATOM 2167 C C . ILE A 1 288 ? -12.220 20.723 10.023 1.00 92.19 288 ILE A C 1
ATOM 2169 O O . ILE A 1 288 ? -12.882 20.421 9.030 1.00 92.19 288 ILE A O 1
ATOM 2173 N N . GLY A 1 289 ? -12.665 21.633 10.895 1.00 93.88 289 GLY A N 1
ATOM 2174 C CA . GLY A 1 289 ? -13.919 22.357 10.703 1.00 93.88 289 GLY A CA 1
ATOM 2175 C C . GLY A 1 289 ? -13.936 23.202 9.425 1.00 93.88 289 GLY A C 1
ATOM 2176 O O . GLY A 1 289 ? -14.991 23.339 8.805 1.00 93.88 289 GLY A O 1
ATOM 2177 N N . GLU A 1 290 ? -12.787 23.747 9.014 1.00 93.44 290 GLU A N 1
ATOM 2178 C CA . GLU A 1 290 ? -12.652 24.466 7.748 1.00 93.44 290 GLU A CA 1
ATOM 2179 C C . GLU A 1 290 ? -12.644 23.525 6.549 1.00 93.44 290 GLU A C 1
ATOM 2181 O O . GLU A 1 290 ? -13.387 23.752 5.592 1.00 93.44 290 GLU A O 1
ATOM 2186 N N . GLU A 1 291 ? -11.847 22.461 6.630 1.00 87.44 291 GLU A N 1
ATOM 2187 C CA . GLU A 1 291 ? -11.716 21.430 5.602 1.00 87.44 291 GLU A CA 1
ATOM 2188 C C . GLU A 1 291 ? -13.087 20.855 5.211 1.00 87.44 291 GLU A C 1
ATOM 2190 O O . GLU A 1 291 ? -13.429 20.769 4.029 1.00 87.44 291 GLU A O 1
ATOM 2195 N N . PHE A 1 292 ? -13.933 20.576 6.207 1.00 89.56 292 PHE A N 1
ATOM 2196 C CA . PHE A 1 292 ? -15.257 19.984 6.013 1.00 89.56 292 PHE A CA 1
ATOM 2197 C C . PHE A 1 292 ? -16.426 20.980 6.109 1.00 89.56 292 PHE A C 1
ATOM 2199 O O . PHE A 1 292 ? -17.582 20.556 6.152 1.00 89.56 292 PHE A O 1
ATOM 2206 N N . ARG A 1 293 ? -16.188 22.304 6.081 1.00 89.44 293 ARG A N 1
ATOM 2207 C CA . ARG A 1 293 ? -17.209 23.352 6.337 1.00 89.44 293 ARG A CA 1
ATOM 2208 C C . ARG A 1 293 ? -18.513 23.193 5.535 1.00 89.44 293 ARG A C 1
ATOM 2210 O O . ARG A 1 293 ? -19.584 23.574 6.006 1.00 89.44 293 ARG A O 1
ATOM 2217 N N . ASN A 1 294 ? -18.433 22.664 4.314 1.00 85.19 294 ASN A N 1
ATOM 2218 C CA . ASN A 1 294 ? -19.581 22.477 3.416 1.00 85.19 294 ASN A CA 1
ATOM 2219 C C . ASN A 1 294 ? -19.850 21.011 3.055 1.00 85.19 294 ASN A C 1
ATOM 2221 O O . ASN A 1 294 ? -20.661 20.741 2.168 1.00 85.19 294 ASN A O 1
ATOM 2225 N N . VAL A 1 295 ? -19.184 20.074 3.724 1.00 77.81 295 VAL A N 1
ATOM 2226 C CA . VAL A 1 295 ? -19.349 18.644 3.484 1.00 77.81 295 VAL A CA 1
ATOM 2227 C C . VAL A 1 295 ? -20.447 18.121 4.402 1.00 77.81 295 VAL A C 1
ATOM 2229 O O . VAL A 1 295 ? -20.486 18.438 5.588 1.00 77.81 295 VAL A O 1
ATOM 2232 N N . ARG A 1 296 ? -21.395 17.371 3.836 1.00 78.88 296 ARG A N 1
ATOM 2233 C CA . ARG A 1 296 ? -22.543 16.823 4.581 1.00 78.88 296 ARG A CA 1
ATOM 2234 C C . ARG A 1 296 ? -22.705 15.316 4.461 1.00 78.88 296 ARG A C 1
ATOM 2236 O O . ARG A 1 296 ? -23.569 14.768 5.138 1.00 78.88 296 ARG A O 1
ATOM 2243 N N . ASP A 1 297 ? -21.889 14.694 3.621 1.00 80.88 297 ASP A N 1
ATOM 2244 C CA . ASP A 1 297 ? -21.997 13.277 3.310 1.00 80.88 297 ASP A CA 1
ATOM 2245 C C . ASP A 1 297 ? -20.994 12.506 4.169 1.00 80.88 297 ASP A C 1
ATOM 2247 O O . ASP A 1 297 ? -21.378 11.919 5.171 1.00 80.88 297 ASP A O 1
ATOM 2251 N N . VAL A 1 298 ? -19.700 12.590 3.853 1.00 83.31 298 VAL A N 1
ATOM 2252 C CA . VAL A 1 298 ? -18.641 11.867 4.572 1.00 83.31 298 VAL A CA 1
ATOM 2253 C C . VAL A 1 298 ? -17.565 12.838 5.024 1.00 83.31 298 VAL A C 1
ATOM 2255 O O . VAL A 1 298 ? -17.073 13.631 4.222 1.00 83.31 298 VAL A O 1
ATOM 2258 N N . THR A 1 299 ? -17.173 12.756 6.288 1.00 87.19 299 THR A N 1
ATOM 2259 C CA . THR A 1 299 ? -16.032 13.501 6.831 1.00 87.19 299 THR A CA 1
ATOM 2260 C C . THR A 1 299 ? -15.075 12.554 7.537 1.00 87.19 299 THR A C 1
ATOM 2262 O O . THR A 1 299 ? -15.379 11.376 7.751 1.00 87.19 299 THR A O 1
ATOM 2265 N N . SER A 1 300 ? -13.904 13.058 7.909 1.00 88.50 300 SER A N 1
ATOM 2266 C CA . SER A 1 300 ? -12.928 12.258 8.634 1.00 88.50 300 SER A CA 1
ATOM 2267 C C . SER A 1 300 ? -12.097 13.076 9.603 1.00 88.50 300 SER A C 1
ATOM 2269 O O . SER A 1 300 ? -11.874 14.267 9.413 1.00 88.50 300 SER A O 1
ATOM 2271 N N . VAL A 1 301 ? -11.598 12.396 10.629 1.00 90.00 301 VAL A N 1
ATOM 2272 C CA . VAL A 1 301 ? -10.512 12.881 11.480 1.00 90.00 301 VAL A CA 1
ATOM 2273 C C . VAL A 1 301 ? -9.339 11.936 11.291 1.00 90.00 301 VAL A C 1
ATOM 2275 O O . VAL A 1 301 ? -9.442 10.768 11.659 1.00 90.00 301 VAL A O 1
ATOM 2278 N N . GLY A 1 302 ? -8.246 12.443 10.728 1.00 90.50 302 GLY A N 1
ATOM 2279 C CA . GLY A 1 302 ? -6.981 11.728 10.589 1.00 90.50 302 GLY A CA 1
ATOM 2280 C C . GLY A 1 302 ? -5.915 12.335 11.496 1.00 90.50 302 GLY A C 1
ATOM 2281 O O . GLY A 1 302 ? -5.698 13.546 11.480 1.00 90.50 302 GLY A O 1
ATOM 2282 N N . MET A 1 303 ? -5.230 11.502 12.273 1.00 92.06 303 MET A N 1
ATOM 2283 C CA . MET A 1 303 ? -4.057 11.891 13.055 1.00 92.06 303 MET A CA 1
ATOM 2284 C C . MET A 1 303 ? -2.916 10.896 12.870 1.00 92.06 303 MET A C 1
ATOM 2286 O O . MET A 1 303 ? -3.125 9.730 12.526 1.00 92.06 303 MET A O 1
ATOM 2290 N N . TRP A 1 304 ? -1.695 11.365 13.073 1.00 89.81 304 TRP A N 1
ATOM 2291 C CA . TRP A 1 304 ? -0.489 10.560 12.957 1.00 89.81 304 TRP A CA 1
ATOM 2292 C C . TRP A 1 304 ? 0.560 11.003 13.971 1.00 89.81 304 TRP A C 1
ATOM 2294 O O . TRP A 1 304 ? 0.509 12.113 14.505 1.00 89.81 304 TRP A O 1
ATOM 2304 N N . ALA A 1 305 ? 1.516 10.121 14.222 1.00 84.94 305 ALA A N 1
ATOM 2305 C CA . ALA A 1 305 ? 2.665 10.398 15.056 1.00 84.94 305 ALA A CA 1
ATOM 2306 C C . ALA A 1 305 ? 3.863 9.552 14.622 1.00 84.94 305 ALA A C 1
ATOM 2308 O O . ALA A 1 305 ? 3.746 8.358 14.335 1.00 84.94 305 ALA A O 1
ATOM 2309 N N . HIS A 1 306 ? 5.034 10.178 14.630 1.00 82.31 306 HIS A N 1
ATOM 2310 C CA . HIS A 1 306 ? 6.321 9.511 14.490 1.00 82.31 306 HIS A CA 1
ATOM 2311 C C . HIS A 1 306 ? 7.343 10.267 15.349 1.00 82.31 306 HIS A C 1
ATOM 2313 O O . HIS A 1 306 ? 7.923 11.247 14.873 1.00 82.31 306 HIS A O 1
ATOM 2319 N N . PRO A 1 307 ? 7.511 9.876 16.627 1.00 79.25 307 PRO A N 1
ATOM 2320 C CA . PRO A 1 307 ? 8.399 10.579 17.546 1.00 79.25 307 PRO A CA 1
ATOM 2321 C C . PRO A 1 307 ? 9.836 10.605 17.018 1.00 79.25 307 PRO A C 1
ATOM 2323 O O . PRO A 1 307 ? 10.387 9.567 16.632 1.00 79.25 307 PRO A O 1
ATOM 2326 N N . GLU A 1 308 ? 10.458 11.784 17.007 1.00 75.62 308 GLU A N 1
ATOM 2327 C CA . GLU A 1 308 ? 11.816 11.947 16.482 1.00 75.62 308 GLU A CA 1
ATOM 2328 C C . GLU A 1 308 ? 12.824 11.055 17.220 1.00 75.62 308 GLU A C 1
ATOM 2330 O O . GLU A 1 308 ? 12.803 10.917 18.443 1.00 75.62 308 GLU A O 1
ATOM 2335 N N . GLY A 1 309 ? 13.738 10.444 16.461 1.00 71.00 309 GLY A N 1
ATOM 2336 C CA . GLY A 1 309 ? 14.756 9.547 17.014 1.00 71.00 309 GLY A CA 1
ATOM 2337 C C . GLY A 1 309 ? 14.229 8.169 17.427 1.00 71.00 309 GLY A C 1
ATOM 2338 O O . GLY A 1 309 ? 14.984 7.391 18.009 1.00 71.00 309 GLY A O 1
ATOM 2339 N N . THR A 1 310 ? 12.971 7.849 17.113 1.00 72.00 310 THR A N 1
ATOM 2340 C CA . THR A 1 310 ? 12.380 6.528 17.345 1.00 72.00 310 THR A CA 1
ATOM 2341 C C . THR A 1 310 ? 12.059 5.817 16.033 1.00 72.00 310 THR A C 1
ATOM 2343 O O . THR A 1 310 ? 11.968 6.431 14.974 1.00 72.00 310 THR A O 1
ATOM 2346 N N . GLN A 1 311 ? 11.881 4.501 16.114 1.00 70.56 311 GLN A N 1
ATOM 2347 C CA . GLN A 1 311 ? 11.435 3.662 15.000 1.00 70.56 311 GLN A CA 1
ATOM 2348 C C . GLN A 1 311 ? 9.934 3.339 15.072 1.00 70.56 311 GLN A C 1
ATOM 2350 O O . GLN A 1 311 ? 9.417 2.592 14.244 1.00 70.56 311 GLN A O 1
ATOM 2355 N N . ILE A 1 312 ? 9.223 3.925 16.040 1.00 75.94 312 ILE A N 1
ATOM 2356 C CA . ILE A 1 312 ? 7.791 3.714 16.231 1.00 75.94 312 ILE A CA 1
ATOM 2357 C C . ILE A 1 312 ? 6.983 4.733 15.431 1.00 75.94 312 ILE A C 1
ATOM 2359 O O . ILE A 1 312 ? 7.345 5.904 15.303 1.00 75.94 312 ILE A O 1
ATOM 2363 N N . GLY A 1 313 ? 5.870 4.283 14.875 1.00 82.12 313 GLY A N 1
ATOM 2364 C CA . GLY A 1 313 ? 4.944 5.112 14.119 1.00 82.12 313 GLY A CA 1
ATOM 2365 C C . GLY A 1 313 ? 3.512 4.696 14.393 1.00 82.12 313 GLY A C 1
ATOM 2366 O O . GLY A 1 313 ? 3.237 3.529 14.676 1.00 82.12 313 GLY A O 1
ATOM 2367 N N . GLY A 1 314 ? 2.605 5.662 14.325 1.00 85.19 314 GLY A N 1
ATOM 2368 C CA . GLY A 1 314 ? 1.186 5.426 14.515 1.00 85.19 314 GLY A CA 1
ATOM 2369 C C . GLY A 1 314 ? 0.345 6.354 13.657 1.00 85.19 314 GLY A C 1
ATOM 2370 O O . GLY A 1 314 ? 0.693 7.518 13.457 1.00 85.19 314 GLY A O 1
ATOM 2371 N N . SER A 1 315 ? -0.778 5.848 13.168 1.00 88.81 315 SER A N 1
ATOM 2372 C CA . SER A 1 315 ? -1.831 6.648 12.550 1.00 88.81 315 SER A CA 1
ATOM 2373 C C . SER A 1 315 ? -3.194 6.173 13.025 1.00 88.81 315 SER A C 1
ATOM 2375 O O . SER A 1 315 ? -3.391 5.000 13.340 1.00 88.81 315 SER A O 1
ATOM 2377 N N . MET A 1 316 ? -4.134 7.107 13.111 1.00 93.06 316 MET A N 1
ATOM 2378 C CA . MET A 1 316 ? -5.528 6.823 13.411 1.00 93.06 316 MET A CA 1
ATOM 2379 C C . MET A 1 316 ? -6.411 7.657 12.498 1.00 93.06 316 MET A C 1
ATOM 2381 O O . MET A 1 316 ? -6.238 8.874 12.432 1.00 93.06 316 MET A O 1
ATOM 2385 N N . THR A 1 317 ? -7.373 7.020 11.845 1.00 89.56 317 THR A N 1
ATOM 2386 C CA . THR A 1 317 ? -8.343 7.694 10.985 1.00 89.56 317 THR A CA 1
ATOM 2387 C C . THR A 1 317 ? -9.740 7.220 11.340 1.00 89.56 317 THR A C 1
ATOM 2389 O O . THR A 1 317 ? -9.998 6.025 11.423 1.00 89.56 317 THR A O 1
ATOM 2392 N N . CYS A 1 318 ? -10.656 8.153 11.566 1.00 90.19 318 CYS A N 1
ATOM 2393 C CA . CYS A 1 318 ? -12.061 7.856 11.812 1.00 90.19 318 CYS A CA 1
ATOM 2394 C C . CYS A 1 318 ? -12.909 8.539 10.741 1.00 90.19 318 CYS A C 1
ATOM 2396 O O . CYS A 1 318 ? -12.888 9.768 10.641 1.00 90.19 318 CYS A O 1
ATOM 2398 N N . HIS A 1 319 ? -13.649 7.754 9.963 1.00 87.69 319 HIS A N 1
ATOM 2399 C CA . HIS A 1 319 ? -14.611 8.239 8.983 1.00 87.69 319 HIS A CA 1
ATOM 2400 C C . HIS A 1 319 ? -15.998 8.311 9.612 1.00 87.69 319 HIS A C 1
ATOM 2402 O O . HIS A 1 319 ? -16.510 7.320 10.135 1.00 87.69 319 HIS A O 1
ATOM 2408 N N . MET A 1 320 ? -16.620 9.485 9.534 1.00 89.44 320 MET A N 1
ATOM 2409 C CA . MET A 1 320 ? -17.986 9.705 9.993 1.00 89.44 320 MET A CA 1
ATOM 2410 C C . MET A 1 320 ? -18.918 9.822 8.795 1.00 89.44 320 MET A C 1
ATOM 2412 O O . MET A 1 320 ? -18.691 10.622 7.885 1.00 89.44 320 MET A O 1
ATOM 2416 N N . LEU A 1 321 ? -19.984 9.032 8.832 1.00 88.44 321 LEU A N 1
ATOM 2417 C CA . LEU A 1 321 ? -21.030 8.978 7.822 1.00 88.44 321 LEU A CA 1
ATOM 2418 C C . LEU A 1 321 ? -22.386 9.352 8.447 1.00 88.44 321 LEU A C 1
ATOM 2420 O O . LEU A 1 321 ? -22.504 9.417 9.678 1.00 88.44 321 LEU A O 1
ATOM 2424 N N . PRO A 1 322 ? -23.419 9.652 7.639 1.00 83.94 322 PRO A N 1
ATOM 2425 C CA . PRO A 1 322 ? -24.714 10.076 8.151 1.00 83.94 322 PRO A CA 1
ATOM 2426 C C . PRO A 1 322 ? -25.375 8.994 9.024 1.00 83.94 322 PRO A C 1
ATOM 2428 O O . PRO A 1 322 ? -25.126 7.799 8.836 1.00 83.94 322 PRO A O 1
ATOM 2431 N N . PRO A 1 323 ? -26.270 9.371 9.960 1.00 82.00 323 PRO A N 1
ATOM 2432 C CA . PRO A 1 323 ? -26.910 8.412 10.854 1.00 82.00 323 PRO A CA 1
ATOM 2433 C C . PRO A 1 323 ? -27.582 7.252 10.108 1.00 82.00 323 PRO A C 1
ATOM 2435 O O . PRO A 1 323 ? -28.481 7.458 9.293 1.00 82.00 323 PRO A O 1
ATOM 2438 N N . GLY A 1 324 ? -27.182 6.024 10.445 1.00 75.94 324 GLY A N 1
ATOM 2439 C CA . GLY A 1 324 ? -27.691 4.788 9.841 1.00 75.94 324 GLY A CA 1
ATOM 2440 C C . GLY A 1 324 ? -26.715 4.122 8.868 1.00 75.94 324 GLY A C 1
ATOM 2441 O O . GLY A 1 324 ? -26.828 2.910 8.665 1.00 75.94 324 GLY A O 1
ATOM 2442 N N . GLU A 1 325 ? -25.746 4.873 8.343 1.00 83.81 325 GLU A N 1
ATOM 2443 C CA . GLU A 1 325 ? -24.608 4.347 7.586 1.00 83.81 325 GLU A CA 1
ATOM 2444 C C . GLU A 1 325 ? -23.500 3.850 8.529 1.00 83.81 325 GLU A C 1
ATOM 2446 O O . GLU A 1 325 ? -23.495 4.160 9.725 1.00 83.81 325 GLU A O 1
ATOM 2451 N N . SER A 1 326 ? -22.599 3.015 8.007 1.00 85.00 326 SER A N 1
ATOM 2452 C CA . SER A 1 326 ? -21.488 2.460 8.781 1.00 85.00 326 SER A CA 1
ATOM 2453 C C . SER A 1 326 ? -20.307 3.421 8.757 1.00 85.00 326 SER A C 1
ATOM 2455 O O . SER A 1 326 ? -19.742 3.670 7.697 1.00 85.00 326 SER A O 1
ATOM 2457 N N . CYS A 1 327 ? -19.944 3.946 9.922 1.00 87.75 327 CYS A N 1
ATOM 2458 C CA . CYS A 1 327 ? -18.691 4.652 10.154 1.00 87.75 327 CYS A CA 1
ATOM 2459 C C . CYS A 1 327 ? -17.543 3.645 10.283 1.00 87.75 327 CYS A C 1
ATOM 2461 O O . CYS A 1 327 ? -17.771 2.488 10.649 1.00 87.75 327 CYS A O 1
ATOM 2463 N N . SER A 1 328 ? -16.312 4.098 10.055 1.00 89.81 328 SER A N 1
ATOM 2464 C CA . SER A 1 328 ? -15.125 3.254 10.197 1.00 89.81 328 SER A CA 1
ATOM 2465 C C . SER A 1 328 ? -14.030 3.932 11.013 1.00 89.81 328 SER A C 1
ATOM 2467 O O . SER A 1 328 ? -13.899 5.156 11.038 1.00 89.81 328 SER A O 1
ATOM 2469 N N . LEU A 1 329 ? -13.258 3.113 11.717 1.00 92.81 329 LEU A N 1
ATOM 2470 C CA . LEU A 1 329 ? -12.069 3.484 12.466 1.00 92.81 329 LEU A CA 1
ATOM 2471 C C . LEU A 1 329 ? -10.916 2.606 11.995 1.00 92.81 329 LEU A C 1
ATOM 2473 O O . LEU A 1 329 ? -11.015 1.384 12.027 1.00 92.81 329 LEU A O 1
ATOM 2477 N N . GLU A 1 330 ? -9.807 3.235 11.655 1.00 90.25 330 GLU A N 1
ATOM 2478 C CA . GLU A 1 330 ? -8.548 2.578 11.358 1.00 90.25 330 GLU A CA 1
ATOM 2479 C C . GLU A 1 330 ? -7.495 3.055 12.357 1.00 90.25 330 GLU A C 1
ATOM 2481 O O . GLU A 1 330 ? -7.335 4.257 12.580 1.00 90.25 330 GLU A O 1
ATOM 2486 N N . VAL A 1 331 ? -6.778 2.117 12.969 1.00 92.38 331 VAL A N 1
ATOM 2487 C CA . VAL A 1 331 ? -5.595 2.385 13.791 1.00 92.38 331 VAL A CA 1
ATOM 2488 C C . VAL A 1 331 ? -4.456 1.542 13.250 1.00 92.38 331 VAL A C 1
ATOM 2490 O O . VAL A 1 331 ? -4.538 0.319 13.261 1.00 92.38 331 VAL A O 1
ATOM 2493 N N . SER A 1 332 ? -3.382 2.182 12.815 1.00 87.81 332 SER A N 1
ATOM 2494 C CA . SER A 1 332 ? -2.171 1.512 12.350 1.00 87.81 332 SER A CA 1
ATOM 2495 C C . SER A 1 332 ? -1.037 1.819 13.313 1.00 87.81 332 SER A C 1
ATOM 2497 O O . SER A 1 332 ? -0.769 2.984 13.615 1.00 87.81 332 SER A O 1
ATOM 2499 N N . LEU A 1 333 ? -0.363 0.774 13.787 1.00 85.75 333 LEU A N 1
ATOM 2500 C CA . LEU A 1 333 ? 0.836 0.874 14.612 1.00 85.75 333 LEU A CA 1
ATOM 2501 C C . LEU A 1 333 ? 1.968 0.126 13.924 1.00 85.75 333 LEU A C 1
ATOM 2503 O O . LEU A 1 333 ? 1.791 -1.006 13.475 1.00 85.75 333 LEU A O 1
ATOM 2507 N N . SER A 1 334 ? 3.128 0.768 13.850 1.00 75.19 334 SER A N 1
ATOM 2508 C CA . SER A 1 334 ? 4.331 0.196 13.256 1.00 75.19 334 SER A CA 1
ATOM 2509 C C . SER A 1 334 ? 5.516 0.330 14.195 1.00 75.19 334 SER A C 1
ATOM 2511 O O . SER A 1 334 ? 5.736 1.413 14.743 1.00 75.19 334 SER A O 1
ATOM 2513 N N . ASP A 1 335 ? 6.314 -0.726 14.304 1.00 68.38 335 ASP A N 1
ATOM 2514 C CA . ASP A 1 335 ? 7.631 -0.679 14.935 1.00 68.38 335 ASP A CA 1
ATOM 2515 C C . ASP A 1 335 ? 8.708 -1.126 13.945 1.00 68.38 335 ASP A C 1
ATOM 2517 O O . ASP A 1 335 ? 8.814 -2.303 13.606 1.00 68.38 335 ASP A O 1
ATOM 2521 N N . ARG A 1 336 ? 9.512 -0.175 13.468 1.00 56.66 336 ARG A N 1
ATOM 2522 C CA . ARG A 1 336 ? 10.578 -0.444 12.495 1.00 56.66 336 ARG A CA 1
ATOM 2523 C C . ARG A 1 336 ? 11.836 -1.046 13.135 1.00 56.66 336 ARG A C 1
ATOM 2525 O O . ARG A 1 336 ? 12.804 -1.297 12.428 1.00 56.66 336 ARG A O 1
ATOM 2532 N N . ALA A 1 337 ? 11.867 -1.273 14.452 1.00 49.53 337 ALA A N 1
ATOM 2533 C CA . ALA A 1 337 ? 12.975 -1.982 15.079 1.00 49.53 337 ALA A CA 1
ATOM 2534 C C . ALA A 1 337 ? 12.882 -3.496 14.801 1.00 49.53 337 ALA A C 1
ATOM 2536 O O . ALA A 1 337 ? 11.913 -4.144 15.184 1.00 49.53 337 ALA A O 1
ATOM 2537 N N . GLU A 1 338 ? 13.938 -4.093 14.230 1.00 41.34 338 GLU A N 1
ATOM 2538 C CA . GLU A 1 338 ? 14.105 -5.553 14.027 1.00 41.34 338 GLU A CA 1
ATOM 2539 C C . GLU A 1 338 ? 14.099 -6.388 15.331 1.00 41.34 338 GLU A C 1
ATOM 2541 O O . GLU A 1 338 ? 14.346 -7.597 15.322 1.00 41.34 338 GLU A O 1
ATOM 2546 N N . ALA A 1 339 ? 13.870 -5.778 16.494 1.00 35.62 339 ALA A N 1
ATOM 2547 C CA . ALA A 1 339 ? 13.919 -6.498 17.750 1.00 35.62 339 ALA A CA 1
ATOM 2548 C C . ALA A 1 339 ? 12.702 -7.423 17.865 1.00 35.62 339 ALA A C 1
ATOM 2550 O O . ALA A 1 339 ? 11.562 -6.971 17.903 1.00 35.62 339 ALA A O 1
ATOM 2551 N N . ALA A 1 340 ? 12.963 -8.718 18.058 1.00 37.72 340 ALA A N 1
ATOM 2552 C CA . ALA A 1 340 ? 11.989 -9.763 18.394 1.00 37.72 340 ALA A CA 1
ATOM 2553 C C . ALA A 1 340 ? 11.142 -9.492 19.670 1.00 37.72 340 ALA A C 1
ATOM 2555 O O . ALA A 1 340 ? 10.405 -10.368 20.105 1.00 37.72 340 ALA A O 1
ATOM 2556 N N . ASN A 1 341 ? 11.251 -8.291 20.251 1.00 40.91 341 ASN A N 1
ATOM 2557 C CA . ASN A 1 341 ? 10.541 -7.754 21.405 1.00 40.91 341 ASN A CA 1
ATOM 2558 C C . ASN A 1 341 ? 10.155 -6.277 21.149 1.00 40.91 341 ASN A C 1
ATOM 2560 O O . ASN A 1 341 ? 10.557 -5.397 21.910 1.00 40.91 341 ASN A O 1
ATOM 2564 N N . SER A 1 342 ? 9.424 -5.981 20.069 1.00 52.00 342 SER A N 1
ATOM 2565 C CA . SER A 1 342 ? 8.728 -4.691 19.959 1.00 52.00 342 SER A CA 1
ATOM 2566 C C . SER A 1 342 ? 7.818 -4.516 21.181 1.00 52.00 342 SER A C 1
ATOM 2568 O O . SER A 1 342 ? 6.934 -5.342 21.414 1.00 52.00 342 SER A O 1
ATOM 2570 N N . GLU A 1 343 ? 8.031 -3.471 21.986 1.00 60.06 343 GLU A N 1
ATOM 2571 C CA . GLU A 1 343 ? 7.146 -3.182 23.126 1.00 60.06 343 GLU A CA 1
ATOM 2572 C C . GLU A 1 343 ? 5.786 -2.648 22.649 1.00 60.06 343 GLU A C 1
ATOM 2574 O O . GLU A 1 343 ? 4.775 -2.911 23.290 1.00 60.06 343 GLU A O 1
ATOM 2579 N N . LEU A 1 344 ? 5.729 -1.979 21.488 1.00 69.00 344 LEU A N 1
ATOM 2580 C CA . LEU A 1 344 ? 4.496 -1.382 20.961 1.00 69.00 344 LEU A CA 1
ATOM 2581 C C . LEU A 1 344 ? 3.537 -2.418 20.353 1.00 69.00 344 LEU A C 1
ATOM 2583 O O . LEU A 1 344 ? 2.319 -2.285 20.484 1.00 69.00 344 LEU A O 1
ATOM 2587 N N . VAL A 1 345 ? 4.070 -3.437 19.671 1.00 74.19 345 VAL A N 1
ATOM 2588 C CA . VAL A 1 345 ? 3.269 -4.465 18.995 1.00 74.19 345 VAL A CA 1
ATOM 2589 C C . VAL A 1 345 ? 3.385 -5.786 19.735 1.00 74.19 345 VAL A C 1
ATOM 2591 O O . VAL A 1 345 ? 4.228 -6.628 19.439 1.00 74.19 345 VAL A O 1
ATOM 2594 N N . ASN A 1 346 ? 2.493 -5.990 20.700 1.00 82.81 346 ASN A N 1
ATOM 2595 C CA . ASN A 1 346 ? 2.406 -7.241 21.438 1.00 82.81 346 ASN A CA 1
ATOM 2596 C C . ASN A 1 346 ? 0.954 -7.659 21.700 1.00 82.81 346 ASN A C 1
ATOM 2598 O O . ASN A 1 346 ? 0.020 -6.855 21.679 1.00 82.81 346 ASN A O 1
ATOM 2602 N N . TYR A 1 347 ? 0.781 -8.951 21.972 1.00 85.25 347 TYR A N 1
ATOM 2603 C CA . TYR A 1 347 ? -0.524 -9.570 22.181 1.00 85.25 347 TYR A CA 1
ATOM 2604 C C . TYR A 1 347 ? -1.346 -8.901 23.296 1.00 85.25 347 TYR A C 1
ATOM 2606 O O . TYR A 1 347 ? -2.526 -8.608 23.102 1.00 85.25 347 TYR A O 1
ATOM 2614 N N . ALA A 1 348 ? -0.744 -8.665 24.465 1.00 88.56 348 ALA A N 1
ATOM 2615 C CA . ALA A 1 348 ? -1.472 -8.177 25.634 1.00 88.56 348 ALA A CA 1
ATOM 2616 C C . ALA A 1 348 ? -2.014 -6.761 25.412 1.00 88.56 348 ALA A C 1
ATOM 2618 O O . ALA A 1 348 ? -3.144 -6.462 25.804 1.00 88.56 348 ALA A O 1
ATOM 2619 N N . ASP A 1 349 ? -1.237 -5.916 24.745 1.00 91.12 349 ASP A N 1
ATOM 2620 C CA . ASP A 1 349 ? -1.609 -4.532 24.493 1.00 91.12 349 ASP A CA 1
ATOM 2621 C C . ASP A 1 349 ? -2.645 -4.404 23.384 1.00 91.12 349 ASP A C 1
ATOM 2623 O O . ASP A 1 349 ? -3.631 -3.691 23.568 1.00 91.12 349 ASP A O 1
ATOM 2627 N N . PHE A 1 350 ? -2.541 -5.191 22.311 1.00 93.00 350 PHE A N 1
ATOM 2628 C CA . PHE A 1 350 ? -3.573 -5.220 21.271 1.00 93.00 350 PHE A CA 1
ATOM 2629 C C . PHE A 1 350 ? -4.929 -5.698 21.795 1.00 93.00 350 PHE A C 1
ATOM 2631 O O . PHE A 1 350 ? -5.957 -5.114 21.455 1.00 93.00 350 PHE A O 1
ATOM 2638 N N . VAL A 1 351 ? -4.958 -6.675 22.705 1.00 92.94 351 VAL A N 1
ATOM 2639 C CA . VAL A 1 351 ? -6.199 -7.064 23.396 1.00 92.94 351 VAL A CA 1
ATOM 2640 C C . VAL A 1 351 ? -6.816 -5.879 24.144 1.00 92.94 351 VAL A C 1
ATOM 2642 O O . VAL A 1 351 ? -8.038 -5.698 24.130 1.00 92.94 351 VAL A O 1
ATOM 2645 N N . GLN A 1 352 ? -5.989 -5.060 24.795 1.00 92.62 352 GLN A N 1
ATOM 2646 C CA . GLN A 1 352 ? -6.441 -3.881 25.533 1.00 92.62 352 GLN A CA 1
ATOM 2647 C C . GLN A 1 352 ? -6.916 -2.772 24.590 1.00 92.62 352 GLN A C 1
ATOM 2649 O O . GLN A 1 352 ? -7.963 -2.181 24.849 1.00 92.62 352 GLN A O 1
ATOM 2654 N N . TYR A 1 353 ? -6.213 -2.532 23.480 1.00 95.12 353 TYR A N 1
ATOM 2655 C CA . TYR A 1 353 ? -6.615 -1.561 22.461 1.00 95.12 353 TYR A CA 1
ATOM 2656 C C . TYR A 1 353 ? -7.953 -1.939 21.828 1.00 95.12 353 TYR A C 1
ATOM 2658 O O . TYR A 1 353 ? -8.865 -1.119 21.801 1.00 95.12 353 TYR A O 1
ATOM 2666 N N . VAL A 1 354 ? -8.123 -3.198 21.415 1.00 96.25 354 VAL A N 1
ATOM 2667 C CA . VAL A 1 354 ? -9.388 -3.699 20.854 1.00 96.25 354 VAL A CA 1
ATOM 2668 C C . VAL A 1 354 ? -10.516 -3.607 21.883 1.00 96.25 354 VAL A C 1
ATOM 2670 O O . VAL A 1 354 ? -11.618 -3.179 21.548 1.00 96.25 354 VAL A O 1
ATOM 2673 N N . SER A 1 355 ? -10.253 -3.944 23.149 1.00 94.44 355 SER A N 1
ATOM 2674 C CA . SER A 1 355 ? -11.249 -3.824 24.225 1.00 94.44 355 SER A CA 1
ATOM 2675 C C . SER A 1 355 ? -11.666 -2.371 24.472 1.00 94.44 355 SER A C 1
ATOM 2677 O O . SER A 1 355 ? -12.849 -2.094 24.676 1.00 94.44 355 SER A O 1
ATOM 2679 N N . LEU A 1 356 ? -10.712 -1.437 24.433 1.00 94.94 356 LEU A N 1
ATOM 2680 C CA . LEU A 1 356 ? -10.978 -0.008 24.566 1.00 94.94 356 LEU A CA 1
ATOM 2681 C C . LEU A 1 356 ? -11.783 0.518 23.375 1.00 94.94 356 LEU A C 1
ATOM 2683 O O . LEU A 1 356 ? -12.805 1.165 23.577 1.00 94.94 356 LEU A O 1
ATOM 2687 N N . ILE A 1 357 ? -11.380 0.188 22.146 1.00 95.88 357 ILE A N 1
ATOM 2688 C CA . ILE A 1 357 ? -12.110 0.557 20.926 1.00 95.88 357 ILE A CA 1
ATOM 2689 C C . ILE A 1 357 ? -13.541 0.012 20.982 1.00 95.88 357 ILE A C 1
ATOM 2691 O O . ILE A 1 357 ? -14.492 0.739 20.691 1.00 95.88 357 ILE A O 1
ATOM 2695 N N . ALA A 1 358 ? -13.717 -1.231 21.436 1.00 94.69 358 ALA A N 1
ATOM 2696 C CA . ALA A 1 358 ? -15.034 -1.826 21.605 1.00 94.69 358 ALA A CA 1
ATOM 2697 C C . ALA A 1 358 ? -15.915 -1.047 22.600 1.00 94.69 358 ALA A C 1
ATOM 2699 O O . ALA A 1 358 ? -17.118 -0.900 22.374 1.00 94.69 358 ALA A O 1
ATOM 2700 N N . ALA A 1 359 ? -15.331 -0.510 23.674 1.00 91.94 359 ALA A N 1
ATOM 2701 C CA . ALA A 1 359 ? -16.041 0.310 24.653 1.00 91.94 359 ALA A CA 1
ATOM 2702 C C . ALA A 1 359 ? -16.364 1.725 24.137 1.00 91.94 359 ALA A C 1
ATOM 2704 O O . ALA A 1 359 ? -17.454 2.238 24.402 1.00 91.94 359 ALA A O 1
ATOM 2705 N N . GLU A 1 360 ? -15.436 2.342 23.402 1.00 92.06 360 GLU A N 1
ATOM 2706 C CA . GLU A 1 360 ? -15.535 3.724 22.918 1.00 92.06 360 GLU A CA 1
ATOM 2707 C C . GLU A 1 360 ? -16.449 3.874 21.699 1.00 92.06 360 GLU A C 1
ATOM 2709 O O . GLU A 1 360 ? -17.223 4.829 21.614 1.00 92.06 360 GLU A O 1
ATOM 2714 N N . PHE A 1 361 ? -16.380 2.926 20.762 1.00 93.38 361 PHE A N 1
ATOM 2715 C CA . PHE A 1 361 ? -17.067 3.012 19.471 1.00 93.38 361 PHE A CA 1
ATOM 2716 C C . PHE A 1 361 ? -18.243 2.045 19.337 1.00 93.38 361 PHE A C 1
ATOM 2718 O O . PHE A 1 361 ? -19.081 2.240 18.462 1.00 93.38 361 PHE A O 1
ATOM 2725 N N . LYS A 1 362 ? -18.340 1.030 20.210 1.00 93.38 362 LYS A N 1
ATOM 2726 C CA . LYS A 1 362 ? -19.359 -0.037 20.146 1.00 93.38 362 LYS A CA 1
ATOM 2727 C C . LYS A 1 362 ? -19.511 -0.618 18.729 1.00 93.38 362 LYS A C 1
ATOM 2729 O O . LYS A 1 362 ? -20.616 -0.628 18.187 1.00 93.38 362 LYS A O 1
ATOM 2734 N N . PRO A 1 363 ? -18.409 -1.074 18.117 1.00 94.62 363 PRO A N 1
ATOM 2735 C CA . PRO A 1 363 ? -18.414 -1.500 16.736 1.00 94.62 363 PRO A CA 1
ATOM 2736 C C . PRO A 1 363 ? -19.211 -2.785 16.528 1.00 94.62 363 PRO A C 1
ATOM 2738 O O . PRO A 1 363 ? -19.323 -3.635 17.418 1.00 94.62 363 PRO A O 1
ATOM 2741 N N . ASN A 1 364 ? -19.727 -2.930 15.312 1.00 93.75 364 ASN A N 1
ATOM 2742 C CA . ASN A 1 364 ? -20.311 -4.171 14.821 1.00 93.75 364 ASN A CA 1
ATOM 2743 C C . ASN A 1 364 ? -19.226 -5.229 14.590 1.00 93.75 364 ASN A C 1
ATOM 2745 O O . ASN A 1 364 ? -19.514 -6.425 14.643 1.00 93.75 364 ASN A O 1
ATOM 2749 N N . ILE A 1 365 ? -17.985 -4.792 14.356 1.00 95.00 365 ILE A N 1
ATOM 2750 C CA . ILE A 1 365 ? -16.832 -5.656 14.131 1.00 95.00 365 ILE A CA 1
ATOM 2751 C C . ILE A 1 365 ? -15.512 -4.911 14.362 1.00 95.00 365 ILE A C 1
ATOM 2753 O O . ILE A 1 365 ? -15.432 -3.714 14.105 1.00 95.00 365 ILE A O 1
ATOM 2757 N N . ILE A 1 366 ? -14.474 -5.619 14.821 1.00 97.69 366 ILE A N 1
ATOM 2758 C CA . ILE A 1 366 ? -13.082 -5.140 14.744 1.00 97.69 366 ILE A CA 1
ATOM 2759 C C . ILE A 1 366 ? -12.218 -6.253 14.161 1.00 97.69 366 ILE A C 1
ATOM 2761 O O . ILE A 1 366 ? -12.257 -7.368 14.673 1.00 97.69 366 ILE A O 1
ATOM 2765 N N . GLN A 1 367 ? -11.433 -5.958 13.133 1.00 94.75 367 GLN A N 1
ATOM 2766 C CA . GLN A 1 367 ? -10.471 -6.865 12.514 1.00 94.75 367 GLN A CA 1
ATOM 2767 C C . GLN A 1 367 ? -9.056 -6.363 12.812 1.00 94.75 367 GLN A C 1
ATOM 2769 O O . GLN A 1 367 ? -8.782 -5.176 12.655 1.00 94.75 367 GLN A O 1
ATOM 2774 N N . VAL A 1 368 ? -8.165 -7.252 13.243 1.00 95.38 368 VAL A N 1
ATOM 2775 C CA . VAL A 1 368 ? -6.764 -6.930 13.532 1.00 95.38 368 VAL A CA 1
ATOM 2776 C C . VAL A 1 368 ? -5.865 -7.817 12.699 1.00 95.38 368 VAL A C 1
ATOM 2778 O O . VAL A 1 368 ? -5.862 -9.037 12.878 1.00 95.38 368 VAL A O 1
ATOM 2781 N N . TRP A 1 369 ? -5.083 -7.220 11.810 1.00 84.69 369 TRP A N 1
ATOM 2782 C CA . TRP A 1 369 ? -4.175 -7.958 10.941 1.00 84.69 369 TRP A CA 1
ATOM 2783 C C . TRP A 1 369 ? -3.070 -7.070 10.359 1.00 84.69 369 TRP A C 1
ATOM 2785 O O . TRP A 1 369 ? -3.228 -5.852 10.296 1.00 84.69 369 TRP A O 1
ATOM 2795 N N . PRO A 1 370 ? -1.939 -7.661 9.932 1.00 82.69 370 PRO A N 1
ATOM 2796 C CA . PRO A 1 370 ? -1.012 -6.989 9.030 1.00 82.69 370 PRO A CA 1
ATOM 2797 C C . PRO A 1 370 ? -1.620 -6.875 7.621 1.00 82.69 370 PRO A C 1
ATOM 2799 O O . PRO A 1 370 ? -2.357 -7.787 7.225 1.00 82.69 370 PRO A O 1
ATOM 2802 N N . PRO A 1 371 ? -1.288 -5.821 6.849 1.00 73.00 371 PRO A N 1
ATOM 2803 C CA . PRO A 1 371 ? -1.857 -5.549 5.522 1.00 73.00 371 PRO A CA 1
ATOM 2804 C C . PRO A 1 371 ? -1.941 -6.769 4.601 1.00 73.00 371 PRO A C 1
ATOM 2806 O O . PRO A 1 371 ? -2.963 -7.033 3.967 1.00 73.00 371 PRO A O 1
ATOM 2809 N N . ASP A 1 372 ? -0.880 -7.574 4.605 1.00 74.00 372 ASP A N 1
ATOM 2810 C CA . ASP A 1 372 ? -0.704 -8.714 3.706 1.00 74.00 372 ASP A CA 1
ATOM 2811 C C . ASP A 1 372 ? -1.638 -9.898 4.007 1.00 74.00 372 ASP A C 1
ATOM 2813 O O . ASP A 1 372 ? -1.677 -10.875 3.255 1.00 74.00 372 ASP A O 1
ATOM 2817 N N . TYR A 1 373 ? -2.399 -9.851 5.105 1.00 78.69 373 TYR A N 1
ATOM 2818 C CA . TYR A 1 373 ? -3.359 -10.899 5.439 1.00 78.69 373 TYR A CA 1
ATOM 2819 C C . TYR A 1 373 ? -4.668 -10.810 4.641 1.00 78.69 373 TYR A C 1
ATOM 2821 O O . TYR A 1 373 ? -5.310 -11.839 4.433 1.00 78.69 373 TYR A O 1
ATOM 2829 N N . PHE A 1 374 ? -5.079 -9.623 4.182 1.00 76.69 374 PHE A N 1
ATOM 2830 C CA . PHE A 1 374 ? -6.392 -9.401 3.550 1.00 76.69 374 PHE A CA 1
ATOM 2831 C C . PHE A 1 374 ? -6.666 -10.362 2.376 1.00 76.69 374 PHE A C 1
ATOM 2833 O O . PHE A 1 374 ? -7.776 -10.860 2.208 1.00 76.69 374 PHE A O 1
ATOM 2840 N N . GLU A 1 375 ? -5.643 -10.694 1.596 1.00 76.88 375 GLU A N 1
ATOM 2841 C CA . GLU A 1 375 ? -5.747 -11.590 0.434 1.00 76.88 375 GLU A CA 1
ATOM 2842 C C . GLU A 1 375 ? -5.589 -13.079 0.796 1.00 76.88 375 GLU A C 1
ATOM 2844 O O . GLU A 1 375 ? -5.740 -13.952 -0.054 1.00 76.88 375 GLU A O 1
ATOM 2849 N N . LYS A 1 376 ? -5.269 -13.391 2.061 1.00 81.81 376 LYS A N 1
ATOM 2850 C CA . LYS A 1 376 ? -5.060 -14.761 2.567 1.00 81.81 376 LYS A CA 1
ATOM 2851 C C . LYS A 1 376 ? -6.282 -15.327 3.305 1.00 81.81 376 LYS A C 1
ATOM 2853 O O . LYS A 1 376 ? -6.239 -16.479 3.743 1.00 81.81 376 LYS A O 1
ATOM 2858 N N . ARG A 1 377 ? -7.353 -14.537 3.436 1.00 86.88 377 ARG A N 1
ATOM 2859 C CA . ARG A 1 377 ? -8.642 -14.926 4.033 1.00 86.88 377 ARG A CA 1
ATOM 2860 C C . ARG A 1 377 ? -9.337 -16.008 3.211 1.00 86.88 377 ARG A C 1
ATOM 2862 O O . ARG A 1 377 ? -9.108 -16.141 2.014 1.00 86.88 377 ARG A O 1
ATOM 2869 N N . VAL A 1 378 ? -10.241 -16.753 3.840 1.00 89.75 378 VAL A N 1
ATOM 2870 C CA . VAL A 1 378 ? -11.004 -17.823 3.174 1.00 89.75 378 VAL A CA 1
ATOM 2871 C C . VAL A 1 378 ? -12.173 -17.289 2.343 1.00 89.75 378 VAL A C 1
ATOM 2873 O O . VAL A 1 378 ? -12.554 -17.913 1.352 1.00 89.75 378 VAL A O 1
ATOM 2876 N N . PHE A 1 379 ? -12.769 -16.167 2.751 1.00 83.06 379 PHE A N 1
ATOM 2877 C CA . PHE A 1 379 ? -13.998 -15.638 2.161 1.00 83.06 379 PHE A CA 1
ATOM 2878 C C . PHE A 1 379 ? -13.831 -14.165 1.781 1.00 83.06 379 PHE A C 1
ATOM 2880 O O . PHE A 1 379 ? -13.692 -13.316 2.655 1.00 83.06 379 PHE A O 1
ATOM 2887 N N . ASP A 1 380 ? -13.921 -13.850 0.490 1.00 83.56 380 ASP A N 1
ATOM 2888 C CA . ASP A 1 380 ? -13.757 -12.475 -0.013 1.00 83.56 380 ASP A CA 1
ATOM 2889 C C . ASP A 1 380 ? -14.902 -11.539 0.412 1.00 83.56 380 ASP A C 1
ATOM 2891 O O . ASP A 1 380 ? -14.743 -10.322 0.476 1.00 83.56 380 ASP A O 1
ATOM 2895 N N . ASP A 1 381 ? -16.081 -12.104 0.687 1.00 80.19 381 ASP A N 1
ATOM 2896 C CA . ASP A 1 381 ? -17.294 -11.368 1.041 1.00 80.19 381 ASP A CA 1
ATOM 2897 C C . ASP A 1 381 ? -17.493 -11.207 2.556 1.00 80.19 381 ASP A C 1
ATOM 2899 O O . ASP A 1 381 ? -18.487 -10.606 2.979 1.00 80.19 381 ASP A O 1
ATOM 2903 N N . LYS A 1 382 ? -16.581 -11.746 3.377 1.00 87.88 382 LYS A N 1
ATOM 2904 C CA . LYS A 1 382 ? -16.690 -11.749 4.841 1.00 87.88 382 LYS A CA 1
ATOM 2905 C C . LYS A 1 382 ? -15.409 -11.248 5.512 1.00 87.88 382 LYS A C 1
ATOM 2907 O O . LYS A 1 382 ? -14.322 -11.367 4.954 1.00 87.88 382 LYS A O 1
ATOM 2912 N N . PRO A 1 383 ? -15.526 -10.732 6.743 1.00 86.75 383 PRO A N 1
ATOM 2913 C CA . PRO A 1 383 ? -14.385 -10.313 7.540 1.00 86.75 383 PRO A CA 1
ATOM 2914 C C . PRO A 1 383 ? -13.371 -11.423 7.793 1.00 86.75 383 PRO A C 1
ATOM 2916 O O . PRO A 1 383 ? -13.743 -12.554 8.102 1.00 86.75 383 PRO A O 1
ATOM 2919 N N . GLY A 1 384 ? -12.090 -11.068 7.728 1.00 86.62 384 GLY A N 1
ATOM 2920 C CA . GLY A 1 384 ? -11.006 -11.983 8.069 1.00 86.62 384 GLY A CA 1
ATOM 2921 C C . GLY A 1 384 ? -10.749 -12.029 9.569 1.00 86.62 384 GLY A C 1
ATOM 2922 O O . GLY A 1 384 ? -10.927 -11.025 10.261 1.00 86.62 384 GLY A O 1
ATOM 2923 N N . VAL A 1 385 ? -10.291 -13.173 10.078 1.00 92.38 385 VAL A N 1
ATOM 2924 C CA . VAL A 1 385 ? -9.893 -13.290 11.489 1.00 92.38 385 VAL A CA 1
ATOM 2925 C C . VAL A 1 385 ? -8.536 -12.641 11.724 1.00 92.38 385 VAL A C 1
ATOM 2927 O O . VAL A 1 385 ? -8.378 -11.905 12.695 1.00 92.38 385 VAL A O 1
ATOM 2930 N N . GLY A 1 386 ? -7.561 -12.902 10.849 1.00 92.81 386 GLY A N 1
ATOM 2931 C CA . GLY A 1 386 ? -6.221 -12.334 10.974 1.00 92.81 386 GLY A CA 1
ATOM 2932 C C . GLY A 1 386 ? -5.577 -12.696 12.301 1.00 92.81 386 GLY A C 1
ATOM 2933 O O . GLY A 1 386 ? -5.617 -13.856 12.714 1.00 92.81 386 GLY A O 1
ATOM 2934 N N . TRP A 1 387 ? -5.024 -11.702 12.995 1.00 93.88 387 TRP A N 1
ATOM 2935 C CA . TRP A 1 387 ? -4.551 -11.868 14.365 1.00 93.88 387 TRP A CA 1
ATOM 2936 C C . TRP A 1 387 ? -5.712 -11.961 15.356 1.00 93.88 387 TRP A C 1
ATOM 2938 O O . TRP A 1 387 ? -5.781 -12.897 16.163 1.00 93.88 387 TRP A O 1
ATOM 2948 N N . MET A 1 388 ? -6.618 -10.981 15.307 1.00 97.62 388 MET A N 1
ATOM 2949 C CA . MET A 1 388 ? -7.753 -10.884 16.218 1.00 97.62 388 MET A CA 1
ATOM 2950 C C . MET A 1 388 ? -9.010 -10.407 15.496 1.00 97.62 388 MET A C 1
ATOM 2952 O O . MET A 1 388 ? -8.966 -9.495 14.677 1.00 97.62 388 MET A O 1
ATOM 2956 N N . LEU A 1 389 ? -10.151 -10.959 15.897 1.00 97.62 389 LEU A N 1
ATOM 2957 C CA . LEU A 1 389 ? -11.471 -10.550 15.434 1.00 97.62 389 LEU A CA 1
ATOM 2958 C C . LEU A 1 389 ? -12.392 -10.318 16.626 1.00 97.62 389 LEU A C 1
ATOM 2960 O O . LEU A 1 389 ? -12.670 -11.238 17.391 1.00 97.62 389 LEU A O 1
ATOM 2964 N N . TYR A 1 390 ? -12.911 -9.107 16.774 1.00 98.31 390 TYR A N 1
ATOM 2965 C CA . TYR A 1 390 ? -13.989 -8.819 17.710 1.00 98.31 390 TYR A CA 1
ATOM 2966 C C . TYR A 1 390 ? -15.345 -8.962 17.027 1.00 98.31 390 TYR A C 1
ATOM 2968 O O . TYR A 1 390 ? -15.582 -8.373 15.972 1.00 98.31 390 TYR A O 1
ATOM 2976 N N . LEU A 1 391 ? -16.263 -9.664 17.691 1.00 96.81 391 LEU A N 1
ATOM 2977 C CA . LEU A 1 391 ? -17.682 -9.668 17.351 1.00 96.81 391 LEU A CA 1
ATOM 2978 C C . LEU A 1 391 ? -18.515 -9.289 18.588 1.00 96.81 391 LEU A C 1
ATOM 2980 O O . LEU A 1 391 ? -18.228 -9.789 19.682 1.00 96.81 391 LEU A O 1
ATOM 2984 N N . PRO A 1 392 ? -19.596 -8.496 18.443 1.00 95.50 392 PRO A N 1
ATOM 2985 C CA . PRO A 1 392 ? -20.516 -8.127 19.523 1.00 95.50 392 PRO A CA 1
ATOM 2986 C C . PRO A 1 392 ? -21.478 -9.284 19.862 1.00 95.50 392 PRO A C 1
ATOM 2988 O O . PRO A 1 392 ? -22.701 -9.146 19.899 1.00 95.50 392 PRO A O 1
ATOM 2991 N N . LYS A 1 393 ? -20.917 -10.483 20.042 1.00 93.75 393 LYS A N 1
ATOM 2992 C CA . LYS A 1 393 ? -21.610 -11.733 20.353 1.00 93.75 393 LYS A CA 1
ATOM 2993 C C . LYS A 1 393 ? -20.821 -12.482 21.421 1.00 93.75 393 LYS A C 1
ATOM 2995 O O . LYS A 1 393 ? -19.595 -12.436 21.446 1.00 93.75 393 LYS A O 1
ATOM 3000 N N . VAL A 1 394 ? -21.523 -13.219 22.279 1.00 94.88 394 VAL A N 1
ATOM 3001 C CA . VAL A 1 394 ? -20.879 -14.147 23.216 1.00 94.88 394 VAL A CA 1
ATOM 3002 C C . VAL A 1 394 ? -20.511 -15.417 22.458 1.00 94.88 394 VAL A C 1
ATOM 3004 O O . VAL A 1 394 ? -21.388 -16.200 22.097 1.00 94.88 394 VAL A O 1
ATOM 3007 N N . ILE A 1 395 ? -19.216 -15.606 22.220 1.00 94.31 395 ILE A N 1
ATOM 3008 C CA . ILE A 1 395 ? -18.657 -16.783 21.544 1.00 94.31 395 ILE A CA 1
ATOM 3009 C C . ILE A 1 395 ? -17.891 -17.630 22.555 1.00 94.31 395 ILE A C 1
ATOM 3011 O O . ILE A 1 395 ? -17.088 -17.115 23.336 1.00 94.31 395 ILE A O 1
ATOM 3015 N N . THR A 1 396 ? -18.164 -18.933 22.550 1.00 93.56 396 THR A N 1
ATOM 3016 C CA . THR A 1 396 ? -17.619 -19.900 23.509 1.00 93.56 396 THR A CA 1
ATOM 3017 C C . THR A 1 396 ? -16.566 -20.810 22.879 1.00 93.56 396 THR A C 1
ATOM 3019 O O . THR A 1 396 ? -16.568 -21.045 21.672 1.00 93.56 396 THR A O 1
ATOM 3022 N N . VAL A 1 397 ? -15.707 -21.405 23.715 1.00 91.75 397 VAL A N 1
ATOM 3023 C CA . VAL A 1 397 ? -14.684 -22.382 23.279 1.00 91.75 397 VAL A CA 1
ATOM 3024 C C . VAL A 1 397 ? -15.310 -23.595 22.582 1.00 91.75 397 VAL A C 1
ATOM 3026 O O . VAL A 1 397 ? -14.696 -24.184 21.704 1.00 91.75 397 VAL A O 1
ATOM 3029 N N . GLN A 1 398 ? -16.544 -23.967 22.937 1.00 94.44 398 GLN A N 1
ATOM 3030 C CA . GLN A 1 398 ? -17.253 -25.064 22.271 1.00 94.44 398 GLN A CA 1
ATOM 3031 C C . GLN A 1 398 ? -17.643 -24.719 20.832 1.00 94.44 398 GLN A C 1
ATOM 3033 O O . GLN A 1 398 ? -17.656 -25.605 19.984 1.00 94.44 398 GLN A O 1
ATOM 3038 N N . GLN A 1 399 ? -17.955 -23.448 20.565 1.00 95.88 399 GLN A N 1
ATOM 3039 C CA . GLN A 1 399 ? -18.272 -22.976 19.220 1.00 95.88 399 GLN A CA 1
ATOM 3040 C C . GLN A 1 399 ? -17.000 -22.824 18.388 1.00 95.88 399 GLN A C 1
ATOM 3042 O O . GLN A 1 399 ? -16.987 -23.210 17.230 1.00 95.88 399 GLN A O 1
ATOM 3047 N N . VAL A 1 400 ? -15.918 -22.291 18.956 1.00 96.25 400 VAL A N 1
ATOM 3048 C CA . VAL A 1 400 ? -14.678 -22.034 18.205 1.00 96.25 400 VAL A CA 1
ATOM 3049 C C . VAL A 1 400 ? -13.475 -22.644 18.929 1.00 96.25 400 VAL A C 1
ATOM 3051 O O . VAL A 1 400 ? -12.671 -21.915 19.514 1.00 96.25 400 VAL A O 1
ATOM 3054 N N . PRO A 1 401 ? -13.337 -23.983 18.929 1.00 92.75 401 PRO A N 1
ATOM 3055 C CA . PRO A 1 401 ? -12.226 -24.659 19.597 1.00 92.75 401 PRO A CA 1
ATOM 3056 C C . PRO A 1 401 ? -10.873 -24.408 18.918 1.00 92.75 401 PRO A C 1
ATOM 3058 O O . PRO A 1 401 ? -9.831 -24.645 19.523 1.00 92.75 401 PRO A O 1
ATOM 3061 N N . GLU A 1 402 ? -10.867 -23.953 17.662 1.00 91.31 402 GLU A N 1
ATOM 3062 C CA . GLU A 1 402 ? -9.655 -23.605 16.920 1.00 91.31 402 GLU A CA 1
ATOM 3063 C C . GLU A 1 402 ? -9.004 -22.297 17.407 1.00 91.31 402 GLU A C 1
ATOM 3065 O O . GLU A 1 402 ? -7.800 -22.114 17.205 1.00 91.31 402 GLU A O 1
ATOM 3070 N N . ALA A 1 403 ? -9.761 -21.416 18.072 1.00 91.31 403 ALA A N 1
ATOM 3071 C CA . ALA A 1 403 ? -9.248 -20.159 18.609 1.00 91.31 403 ALA A CA 1
ATOM 3072 C C . ALA A 1 403 ? -8.240 -20.403 19.740 1.00 91.31 403 ALA A C 1
ATOM 3074 O O . ALA A 1 403 ? -8.476 -21.202 20.646 1.00 91.31 403 ALA A O 1
ATOM 3075 N N . ARG A 1 404 ? -7.117 -19.680 19.711 1.00 91.38 404 ARG A N 1
ATOM 3076 C CA . ARG A 1 404 ? -6.076 -19.758 20.753 1.00 91.38 404 ARG A CA 1
ATOM 3077 C C . ARG A 1 404 ? -6.504 -19.056 22.030 1.00 91.38 404 ARG A C 1
ATOM 3079 O O . ARG A 1 404 ? -6.172 -19.513 23.120 1.00 91.38 404 ARG A O 1
ATOM 3086 N N . ALA A 1 405 ? -7.284 -17.990 21.897 1.00 92.38 405 ALA A N 1
ATOM 3087 C CA . ALA A 1 405 ? -7.969 -17.361 23.010 1.00 92.38 405 ALA A CA 1
ATOM 3088 C C . ALA A 1 405 ? -9.330 -16.808 22.571 1.00 92.38 405 ALA A C 1
ATOM 3090 O O . ALA A 1 405 ? -9.525 -16.401 21.426 1.00 92.38 405 ALA A O 1
ATOM 3091 N N . LEU A 1 406 ? -10.267 -16.789 23.518 1.00 94.12 406 LEU A N 1
ATOM 3092 C CA . LEU A 1 406 ? -11.556 -16.114 23.407 1.00 94.12 406 LEU A CA 1
ATOM 3093 C C . LEU A 1 406 ? -11.675 -15.176 24.602 1.00 94.12 406 LEU A C 1
ATOM 3095 O O . LEU A 1 406 ? -11.877 -15.625 25.733 1.00 94.12 406 LEU A O 1
ATOM 3099 N N . ILE A 1 407 ? -11.498 -13.882 24.361 1.00 95.25 407 ILE A N 1
ATOM 3100 C CA . ILE A 1 407 ? -11.438 -12.879 25.422 1.00 95.25 407 ILE A CA 1
ATOM 3101 C C . ILE A 1 407 ? -12.797 -12.186 25.510 1.00 95.25 407 ILE A C 1
ATOM 3103 O O . ILE A 1 407 ? -13.231 -11.560 24.539 1.00 95.25 407 ILE A O 1
ATOM 3107 N N . PRO A 1 408 ? -13.501 -12.289 26.647 1.00 93.50 408 PRO A N 1
ATOM 3108 C CA . PRO A 1 408 ? -14.769 -11.605 26.825 1.00 93.50 408 PRO A CA 1
ATOM 3109 C C . PRO A 1 408 ? -14.542 -10.098 26.962 1.00 93.50 408 PRO A C 1
ATOM 3111 O O . PRO A 1 408 ? -13.735 -9.663 27.781 1.00 93.50 408 PRO A O 1
ATOM 3114 N N . VAL A 1 409 ? -15.306 -9.302 26.215 1.00 92.25 409 VAL A N 1
ATOM 3115 C CA . VAL A 1 409 ? -15.323 -7.840 26.354 1.00 92.25 409 VAL A CA 1
ATOM 3116 C C . VAL A 1 409 ? -16.539 -7.450 27.201 1.00 92.25 409 VAL A C 1
ATOM 3118 O O . VAL A 1 409 ? -17.674 -7.685 26.771 1.00 92.25 409 VAL A O 1
ATOM 3121 N N . PRO A 1 410 ? -16.355 -6.920 28.422 1.00 82.94 410 PRO A N 1
ATOM 3122 C CA . PRO A 1 410 ? -17.459 -6.493 29.279 1.00 82.94 410 PRO A CA 1
ATOM 3123 C C . PRO A 1 410 ? -17.921 -5.062 28.959 1.00 82.94 410 PRO A C 1
ATOM 3125 O O . PRO A 1 410 ? -17.106 -4.199 28.647 1.00 82.94 410 PRO A O 1
ATOM 3128 N N . GLU A 1 411 ? -19.216 -4.767 29.129 1.00 74.88 411 GLU A N 1
ATOM 3129 C CA . GLU A 1 411 ? -19.649 -3.376 29.351 1.00 74.88 411 GLU A CA 1
ATOM 3130 C C . GLU A 1 411 ? -19.344 -2.992 30.805 1.00 74.88 411 GLU A C 1
ATOM 3132 O O . GLU A 1 411 ? -19.504 -3.824 31.706 1.00 74.88 411 GLU A O 1
ATOM 3137 N N . ALA A 1 412 ? -18.971 -1.734 31.061 1.00 58.00 412 ALA A N 1
ATOM 3138 C CA . ALA A 1 412 ? -18.698 -1.238 32.409 1.00 58.00 412 ALA A CA 1
ATOM 3139 C C . ALA A 1 412 ? -19.832 -1.609 33.395 1.00 58.00 412 ALA A C 1
ATOM 3141 O O . ALA A 1 412 ? -20.951 -1.099 33.320 1.00 58.00 412 ALA A O 1
ATOM 3142 N N . GLY A 1 413 ? -19.533 -2.534 34.317 1.00 58.41 413 GLY A N 1
ATOM 3143 C CA . GLY A 1 413 ? -20.445 -2.991 35.370 1.00 58.41 413 GLY A CA 1
ATOM 3144 C C . GLY A 1 413 ? -21.537 -4.000 34.967 1.00 58.41 413 GLY A C 1
ATOM 3145 O O . GLY A 1 413 ? -22.471 -4.179 35.750 1.00 58.41 413 GLY A O 1
ATOM 3146 N N . LYS A 1 414 ? -21.477 -4.654 33.791 1.00 64.62 414 LYS A N 1
ATOM 3147 C CA . LYS A 1 414 ? -22.542 -5.567 33.301 1.00 64.62 414 LYS A CA 1
ATOM 3148 C C . LYS A 1 414 ? -22.033 -6.866 32.632 1.00 64.62 414 LYS A C 1
ATOM 3150 O O . LYS A 1 414 ? -20.907 -7.305 32.841 1.00 64.62 414 LYS A O 1
ATOM 3155 N N . LYS A 1 415 ? -22.942 -7.512 31.876 1.00 77.25 415 LYS A N 1
ATOM 3156 C CA . LYS A 1 415 ? -22.770 -8.692 31.014 1.00 77.25 415 LYS A CA 1
ATOM 3157 C C . LYS A 1 415 ? -21.798 -8.408 29.860 1.00 77.25 415 LYS A C 1
ATOM 3159 O O . LYS A 1 415 ? -21.660 -7.272 29.419 1.00 77.25 415 LYS A O 1
ATOM 3164 N N . GLN A 1 416 ? -21.174 -9.472 29.367 1.00 85.12 416 GLN A N 1
ATOM 3165 C CA . GLN A 1 416 ? -20.321 -9.473 28.181 1.00 85.12 416 GLN A CA 1
ATOM 3166 C C . GLN A 1 416 ? -21.065 -8.916 26.954 1.00 85.12 416 GLN A C 1
ATOM 3168 O O . GLN A 1 416 ? -22.168 -9.375 26.654 1.00 85.12 416 GLN A O 1
ATOM 3173 N N . VAL A 1 417 ? -20.459 -7.941 26.271 1.00 86.38 417 VAL A N 1
ATOM 3174 C CA . VAL A 1 417 ? -20.992 -7.299 25.052 1.00 86.38 417 VAL A CA 1
ATOM 3175 C C . VAL A 1 417 ? -20.440 -7.906 23.771 1.00 86.38 417 VAL A C 1
ATOM 3177 O O . VAL A 1 417 ? -21.079 -7.810 22.730 1.00 86.38 417 VAL A O 1
ATOM 3180 N N . GLY A 1 418 ? -19.298 -8.585 23.853 1.00 95.00 418 GLY A N 1
ATOM 3181 C CA . GLY A 1 418 ? -18.708 -9.276 22.717 1.00 95.00 418 GLY A CA 1
ATOM 3182 C C . GLY A 1 418 ? -17.557 -10.190 23.108 1.00 95.00 418 GLY A C 1
ATOM 3183 O O . GLY A 1 418 ? -17.256 -10.377 24.293 1.00 95.00 418 GLY A O 1
ATOM 3184 N N . THR A 1 419 ? -16.913 -10.764 22.102 1.00 97.44 419 THR A N 1
ATOM 3185 C CA . THR A 1 419 ? -15.753 -11.642 22.254 1.00 97.44 419 THR A CA 1
ATOM 3186 C C . THR A 1 419 ? -14.681 -11.228 21.255 1.00 97.44 419 THR A C 1
ATOM 3188 O O . THR A 1 419 ? -14.980 -11.083 20.073 1.00 97.44 419 THR A O 1
ATOM 3191 N N . ILE A 1 420 ? -13.439 -11.087 21.720 1.00 98.06 420 ILE A N 1
ATOM 3192 C CA . ILE A 1 420 ? -12.252 -11.042 20.859 1.00 98.06 420 ILE A CA 1
ATOM 3193 C C . ILE A 1 420 ? -11.794 -12.483 20.640 1.00 98.06 420 ILE A C 1
ATOM 3195 O O . ILE A 1 420 ? -11.507 -13.208 21.595 1.00 98.06 420 ILE A O 1
ATOM 3199 N N . ILE A 1 421 ? -11.755 -12.899 19.385 1.00 97.62 421 ILE A N 1
ATOM 3200 C CA . ILE A 1 421 ? -11.301 -14.203 18.925 1.00 97.62 421 ILE A CA 1
ATOM 3201 C C . ILE A 1 421 ? -9.862 -14.046 18.455 1.00 97.62 421 ILE A C 1
ATOM 3203 O O . ILE A 1 421 ? -9.589 -13.200 17.613 1.00 97.62 421 ILE A O 1
ATOM 3207 N N . VAL A 1 422 ? -8.953 -14.851 18.994 1.00 96.12 422 VAL A N 1
ATOM 3208 C CA . VAL A 1 422 ? -7.514 -14.741 18.734 1.00 96.12 422 VAL A CA 1
ATOM 3209 C C . VAL A 1 422 ? -7.027 -15.987 18.006 1.00 96.12 422 VAL A C 1
ATOM 3211 O O . VAL A 1 422 ? -7.241 -17.107 18.485 1.00 96.12 422 VAL A O 1
ATOM 3214 N N . SER A 1 423 ? -6.332 -15.804 16.883 1.00 91.06 423 SER A N 1
ATOM 3215 C CA . SER A 1 423 ? -5.695 -16.900 16.142 1.00 91.06 423 SER A CA 1
ATOM 3216 C C . SER A 1 423 ? -4.337 -17.294 16.732 1.00 91.06 423 SER A C 1
ATOM 3218 O O . SER A 1 423 ? -4.065 -18.482 16.894 1.00 91.06 423 SER A O 1
ATOM 3220 N N . VAL A 1 424 ? -3.519 -16.313 17.125 1.00 88.69 424 VAL A N 1
ATOM 3221 C CA . VAL A 1 424 ? -2.153 -16.485 17.649 1.00 88.69 424 VAL A CA 1
ATOM 3222 C C . VAL A 1 424 ? -1.993 -15.679 18.939 1.00 88.69 424 VAL A C 1
ATOM 3224 O O . VAL A 1 424 ? -2.313 -14.493 18.968 1.00 88.69 424 VAL A O 1
ATOM 3227 N N . ALA A 1 425 ? -1.519 -16.312 20.015 1.00 86.38 425 ALA A N 1
ATOM 3228 C CA . ALA A 1 425 ? -1.422 -15.688 21.347 1.00 86.38 425 ALA A CA 1
ATOM 3229 C C . ALA A 1 425 ? 0.004 -15.674 21.925 1.00 86.38 425 ALA A C 1
ATOM 3231 O O . ALA A 1 425 ? 0.265 -15.000 22.917 1.00 86.38 425 ALA A O 1
ATOM 3232 N N . ASP A 1 426 ? 0.915 -16.434 21.325 1.00 78.12 426 ASP A N 1
ATOM 3233 C CA . ASP A 1 426 ? 2.302 -16.639 21.745 1.00 78.12 426 ASP A CA 1
ATOM 3234 C C . ASP A 1 426 ? 3.320 -15.865 20.892 1.00 78.12 426 ASP A C 1
ATOM 3236 O O . ASP A 1 426 ? 4.498 -15.822 21.241 1.00 78.12 426 ASP A O 1
ATOM 3240 N N . ALA A 1 427 ? 2.869 -15.215 19.816 1.00 79.44 427 ALA A N 1
ATOM 3241 C CA . ALA A 1 427 ? 3.672 -14.356 18.952 1.00 79.44 427 ALA A CA 1
ATOM 3242 C C . ALA A 1 427 ? 2.814 -13.252 18.307 1.00 79.44 427 ALA A C 1
ATOM 3244 O O . ALA A 1 427 ? 1.581 -13.286 18.360 1.00 79.44 427 ALA A O 1
ATOM 3245 N N . VAL A 1 428 ? 3.475 -12.283 17.668 1.00 82.62 428 VAL A N 1
ATOM 3246 C CA . VAL A 1 428 ? 2.816 -11.347 16.745 1.00 82.62 428 VAL A CA 1
ATOM 3247 C C . VAL A 1 428 ? 2.414 -12.107 15.482 1.00 82.62 428 VAL A C 1
ATOM 3249 O O . VAL A 1 428 ? 3.181 -12.912 14.947 1.00 82.62 428 VAL A O 1
ATOM 3252 N N . PHE A 1 429 ? 1.197 -11.870 15.000 1.00 83.81 429 PHE A N 1
ATOM 3253 C CA . PHE A 1 429 ? 0.713 -12.507 13.783 1.00 83.81 429 PHE A CA 1
ATOM 3254 C C . PHE A 1 429 ? 1.470 -11.988 12.554 1.00 83.81 429 PHE A C 1
ATOM 3256 O O . PHE A 1 429 ? 1.328 -10.835 12.163 1.00 83.81 429 PHE A O 1
ATOM 3263 N N . SER A 1 430 ? 2.236 -12.868 11.917 1.00 81.62 430 SER A N 1
ATOM 3264 C CA . SER A 1 430 ? 2.763 -12.676 10.562 1.00 81.62 430 SER A CA 1
ATOM 3265 C C . SER A 1 430 ? 1.880 -13.362 9.518 1.00 81.62 430 SER A C 1
ATOM 3267 O O . SER A 1 430 ? 1.580 -14.550 9.655 1.00 81.62 430 SER A O 1
ATOM 3269 N N . ALA A 1 431 ? 1.518 -12.635 8.456 1.00 80.19 431 ALA A N 1
ATOM 3270 C CA . ALA A 1 431 ? 0.846 -13.205 7.290 1.00 80.19 431 ALA A CA 1
ATOM 3271 C C . ALA A 1 431 ? 1.755 -14.168 6.507 1.00 80.19 431 ALA A C 1
ATOM 3273 O O . ALA A 1 431 ? 1.246 -15.006 5.766 1.00 80.19 431 ALA A O 1
ATOM 3274 N N . ASP A 1 432 ? 3.076 -14.080 6.657 1.00 77.56 432 ASP A N 1
ATOM 3275 C CA . ASP A 1 432 ? 4.043 -14.945 5.969 1.00 77.56 432 ASP A CA 1
ATOM 3276 C C . ASP A 1 432 ? 4.332 -16.238 6.718 1.00 77.56 432 ASP A C 1
ATOM 3278 O O . ASP A 1 432 ? 4.899 -17.170 6.148 1.00 77.56 432 ASP A O 1
ATOM 3282 N N . ASN A 1 433 ? 3.885 -16.339 7.971 1.00 77.75 433 ASN A N 1
ATOM 3283 C CA . ASN A 1 433 ? 3.867 -17.609 8.670 1.00 77.75 433 ASN A CA 1
ATOM 3284 C C . ASN A 1 433 ? 2.624 -18.420 8.240 1.00 77.75 433 ASN A C 1
ATOM 3286 O O . ASN A 1 433 ? 1.504 -18.084 8.643 1.00 77.75 433 ASN A O 1
ATOM 3290 N N . PRO A 1 434 ? 2.786 -19.517 7.473 1.00 79.94 434 PRO A N 1
ATOM 3291 C CA . PRO A 1 434 ? 1.655 -20.312 7.005 1.00 79.94 434 PRO A CA 1
ATOM 3292 C C . PRO A 1 434 ? 0.853 -20.938 8.153 1.00 79.94 434 PRO A C 1
ATOM 3294 O O . PRO A 1 434 ? -0.352 -21.115 8.006 1.00 79.94 434 PRO A O 1
ATOM 3297 N N . GLU A 1 435 ? 1.471 -21.227 9.304 1.00 82.44 435 GLU A N 1
ATOM 3298 C CA . GLU A 1 435 ? 0.761 -21.777 10.466 1.00 82.44 435 GLU A CA 1
ATOM 3299 C C . GLU A 1 435 ? -0.198 -20.750 11.079 1.00 82.44 435 GLU A C 1
ATOM 3301 O O . GLU A 1 435 ? -1.314 -21.094 11.474 1.00 82.44 435 GLU A O 1
ATOM 3306 N N . HIS A 1 436 ? 0.204 -19.476 11.126 1.00 89.62 436 HIS A N 1
ATOM 3307 C CA . HIS A 1 436 ? -0.659 -18.396 11.602 1.00 89.62 436 HIS A CA 1
ATOM 3308 C C . HIS A 1 436 ? -1.880 -18.236 10.690 1.00 89.62 436 HIS A C 1
ATOM 3310 O O . HIS A 1 436 ? -3.018 -18.217 11.168 1.00 89.62 436 HIS A O 1
ATOM 3316 N N . VAL A 1 437 ? -1.640 -18.185 9.375 1.00 90.12 437 VAL A N 1
ATOM 3317 C CA . VAL A 1 437 ? -2.693 -18.083 8.356 1.00 90.12 437 VAL A CA 1
ATOM 3318 C C . VAL A 1 437 ? -3.626 -19.290 8.415 1.00 90.12 437 VAL A C 1
ATOM 3320 O O . VAL A 1 437 ? -4.841 -19.116 8.433 1.00 90.12 437 VAL A O 1
ATOM 3323 N N . GLU A 1 438 ? -3.095 -20.511 8.515 1.00 88.50 438 GLU A N 1
ATOM 3324 C CA . GLU A 1 438 ? -3.910 -21.726 8.600 1.00 88.50 438 GLU A CA 1
ATOM 3325 C C . GLU A 1 438 ? -4.850 -21.693 9.812 1.00 88.50 438 GLU A C 1
ATOM 3327 O O . GLU A 1 438 ? -6.032 -22.027 9.696 1.00 88.50 438 GLU A O 1
ATOM 3332 N N . VAL A 1 439 ? -4.359 -21.270 10.981 1.00 88.38 439 VAL A N 1
ATOM 3333 C CA . VAL A 1 439 ? -5.187 -21.175 12.189 1.00 88.38 439 VAL A CA 1
ATOM 3334 C C . VAL A 1 439 ? -6.283 -20.126 12.031 1.00 88.38 439 VAL A C 1
ATOM 3336 O O . VAL A 1 439 ? -7.438 -20.426 12.340 1.00 88.38 439 VAL A O 1
ATOM 3339 N N . ALA A 1 440 ? -5.954 -18.933 11.531 1.00 93.56 440 ALA A N 1
ATOM 3340 C CA . ALA A 1 440 ? -6.942 -17.886 11.281 1.00 93.56 440 ALA A CA 1
ATOM 3341 C C . ALA A 1 440 ? -8.020 -18.360 10.290 1.00 93.56 440 ALA A C 1
ATOM 3343 O O . ALA A 1 440 ? -9.211 -18.289 10.588 1.00 93.56 440 ALA A O 1
ATOM 3344 N N . ASN A 1 441 ? -7.612 -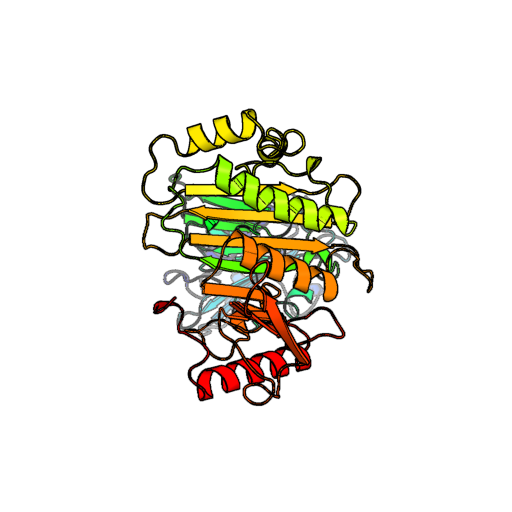18.991 9.190 1.00 93.06 441 ASN A N 1
ATOM 3345 C CA . ASN A 1 441 ? -8.514 -19.511 8.163 1.00 93.06 441 ASN A CA 1
ATOM 3346 C C . ASN A 1 441 ? -9.422 -20.633 8.696 1.00 93.06 441 ASN A C 1
ATOM 3348 O O . ASN A 1 441 ? -10.610 -20.701 8.378 1.00 93.06 441 ASN A O 1
ATOM 3352 N N . ARG A 1 442 ? -8.907 -21.508 9.568 1.00 91.38 442 ARG A N 1
ATOM 3353 C CA . ARG A 1 442 ? -9.733 -22.523 10.243 1.00 91.38 442 ARG A CA 1
ATOM 3354 C C . ARG A 1 442 ? -10.788 -21.904 11.159 1.00 91.38 442 ARG A C 1
ATOM 3356 O O . ARG A 1 442 ? -11.899 -22.430 11.233 1.00 91.38 442 ARG A O 1
ATOM 3363 N N . ILE A 1 443 ? -10.455 -20.811 11.845 1.00 94.19 443 ILE A N 1
ATOM 3364 C CA . ILE A 1 443 ? -11.409 -20.062 12.671 1.00 94.19 443 ILE A CA 1
ATOM 3365 C C . ILE A 1 443 ? -12.485 -19.422 11.784 1.00 94.19 443 ILE A C 1
ATOM 3367 O O . ILE A 1 443 ? -13.664 -19.539 12.106 1.00 94.19 443 ILE A O 1
ATOM 3371 N N . GLU A 1 444 ? -12.116 -18.814 10.654 1.00 94.94 444 GLU A N 1
ATOM 3372 C CA . GLU A 1 444 ? -13.070 -18.234 9.694 1.00 94.94 444 GLU A CA 1
ATOM 3373 C C . GLU A 1 444 ? -14.089 -19.269 9.214 1.00 94.94 444 GLU A C 1
ATOM 3375 O O . GLU A 1 444 ? -15.297 -19.056 9.332 1.00 94.94 444 GLU A O 1
ATOM 3380 N N . ILE A 1 445 ? -13.610 -20.431 8.753 1.00 93.25 445 ILE A N 1
ATOM 3381 C CA . ILE A 1 445 ? -14.465 -21.546 8.319 1.00 93.25 445 ILE A CA 1
ATOM 3382 C C . ILE A 1 445 ? -15.410 -21.964 9.448 1.00 93.25 445 ILE A C 1
ATOM 3384 O O . ILE A 1 445 ? -16.604 -22.149 9.215 1.00 93.25 445 ILE A O 1
ATOM 3388 N N . ARG A 1 446 ? -14.902 -22.078 10.682 1.00 95.12 446 ARG A N 1
ATOM 3389 C CA . ARG A 1 446 ? -15.705 -22.462 11.850 1.00 95.12 446 ARG A CA 1
ATOM 3390 C C . ARG A 1 446 ? -16.788 -21.441 12.191 1.00 95.12 446 ARG A C 1
ATOM 3392 O O . ARG A 1 446 ? -17.880 -21.834 12.606 1.00 95.12 446 ARG A O 1
ATOM 3399 N N . LEU A 1 447 ? -16.487 -20.149 12.080 1.00 93.12 447 LEU A N 1
ATOM 3400 C CA . LEU A 1 447 ? -17.452 -19.088 12.352 1.00 93.12 447 LEU A CA 1
ATOM 3401 C C . LEU A 1 447 ? -18.550 -19.061 11.286 1.00 93.12 447 LEU A C 1
ATOM 3403 O O . LEU A 1 447 ? -19.714 -18.873 11.633 1.00 93.12 447 LEU A O 1
ATOM 3407 N N . VAL A 1 448 ? -18.201 -19.283 10.016 1.00 95.31 448 VAL A N 1
ATOM 3408 C CA . VAL A 1 448 ? -19.175 -19.371 8.918 1.00 95.31 448 VAL A CA 1
ATOM 3409 C C . VAL A 1 448 ? -20.056 -20.613 9.042 1.00 95.31 448 VAL A C 1
ATOM 3411 O O . VAL A 1 448 ? -21.267 -20.492 8.920 1.00 95.31 448 VAL A O 1
ATOM 3414 N N . ASP A 1 449 ? -19.491 -21.779 9.371 1.00 95.06 449 ASP A N 1
ATOM 3415 C CA . ASP A 1 449 ? -20.227 -23.044 9.587 1.00 95.06 449 ASP A CA 1
ATOM 3416 C C . ASP A 1 449 ? -21.324 -22.940 10.670 1.00 95.06 449 ASP A C 1
ATOM 3418 O O . ASP A 1 449 ? -22.259 -23.735 10.706 1.00 95.06 449 ASP A O 1
ATOM 3422 N N . GLN A 1 450 ? -21.225 -21.942 11.553 1.00 94.19 450 GLN A N 1
ATOM 3423 C CA . GLN A 1 450 ? -22.181 -21.674 12.632 1.00 94.19 450 GLN A CA 1
ATOM 3424 C C . GLN A 1 450 ? -22.961 -20.363 12.461 1.00 94.19 450 GLN A C 1
ATOM 3426 O O . GLN A 1 450 ? -23.580 -19.905 13.424 1.00 94.19 450 GLN A O 1
ATOM 3431 N N . ASP A 1 451 ? -22.903 -19.729 11.286 1.00 94.12 451 ASP A N 1
ATOM 3432 C CA . ASP A 1 451 ? -23.555 -18.442 11.000 1.00 94.12 451 ASP A CA 1
ATOM 3433 C C . ASP A 1 451 ? -23.171 -17.319 11.995 1.00 94.12 451 ASP A C 1
ATOM 3435 O O . ASP A 1 451 ? -23.951 -16.416 12.327 1.00 94.12 451 ASP A O 1
ATOM 3439 N N . LEU A 1 452 ? -21.944 -17.366 12.524 1.00 93.88 452 LEU A N 1
ATOM 3440 C CA . LEU A 1 452 ? -21.437 -16.379 13.478 1.00 93.88 452 LEU A CA 1
ATOM 3441 C C . LEU A 1 452 ? -20.785 -15.178 12.785 1.00 93.88 452 LEU A C 1
ATOM 3443 O O . LEU A 1 452 ? -20.861 -14.076 13.341 1.00 93.88 452 LEU A O 1
ATOM 3447 N N . LEU A 1 453 ? -20.209 -15.378 11.594 1.00 93.81 453 LEU A N 1
ATOM 3448 C CA . LEU A 1 453 ? -19.505 -14.360 10.808 1.00 93.81 453 LEU A CA 1
ATOM 3449 C C . LEU A 1 453 ? -20.438 -13.714 9.759 1.00 93.81 453 LEU A C 1
ATOM 3451 O O . LEU A 1 453 ? -20.895 -14.422 8.859 1.00 93.81 453 LEU A O 1
ATOM 3455 N N . PRO A 1 454 ? -20.742 -12.405 9.857 1.00 88.50 454 PRO A N 1
ATOM 3456 C CA . PRO A 1 454 ? -21.577 -11.711 8.873 1.00 88.50 454 PRO A CA 1
ATOM 3457 C C . PRO A 1 454 ? -20.835 -11.484 7.546 1.00 88.50 454 PRO A C 1
ATOM 3459 O O . PRO A 1 454 ? -19.606 -11.474 7.521 1.00 88.50 454 PRO A O 1
ATOM 3462 N N . ALA A 1 455 ? -21.570 -11.261 6.454 1.00 87.00 455 ALA A N 1
ATOM 3463 C CA . ALA A 1 455 ? -20.999 -10.704 5.225 1.00 87.00 455 ALA A CA 1
ATOM 3464 C C . ALA A 1 455 ? -20.779 -9.197 5.366 1.00 87.00 455 ALA A C 1
ATOM 3466 O O . ALA A 1 455 ? -21.520 -8.539 6.091 1.00 87.00 455 ALA A O 1
ATOM 3467 N N . TYR A 1 456 ? -19.813 -8.632 4.637 1.00 79.75 456 TYR A N 1
ATOM 3468 C CA . TYR A 1 456 ? -19.550 -7.186 4.660 1.00 79.75 456 TYR A CA 1
ATOM 3469 C C . TYR A 1 456 ? -20.790 -6.348 4.318 1.00 79.75 456 TYR A C 1
ATOM 3471 O O . TYR A 1 456 ? -20.988 -5.284 4.889 1.00 79.75 456 TYR A O 1
ATOM 3479 N N . ALA A 1 457 ? -21.654 -6.844 3.429 1.00 79.50 457 ALA A N 1
ATOM 3480 C CA . ALA A 1 457 ? -22.894 -6.167 3.047 1.00 79.50 457 ALA A CA 1
ATOM 3481 C C . ALA A 1 457 ? -23.963 -6.127 4.162 1.00 79.50 457 ALA A C 1
ATOM 3483 O O . ALA A 1 457 ? -24.904 -5.340 4.062 1.00 79.50 457 ALA A O 1
ATOM 3484 N N . ASP A 1 458 ? -23.829 -6.970 5.192 1.00 81.12 458 ASP A N 1
ATOM 3485 C CA . ASP A 1 458 ? -24.794 -7.110 6.290 1.00 81.12 458 ASP A CA 1
ATOM 3486 C C . ASP A 1 458 ? -24.357 -6.379 7.579 1.00 81.12 458 ASP A C 1
ATOM 3488 O O . ASP A 1 458 ? -25.106 -6.367 8.562 1.00 81.12 458 ASP A O 1
ATOM 3492 N N . ILE A 1 459 ? -23.148 -5.800 7.593 1.00 78.75 459 ILE A N 1
ATOM 3493 C CA . ILE A 1 459 ? -22.557 -5.025 8.706 1.00 78.75 459 ILE A CA 1
ATOM 3494 C C . ILE A 1 459 ? -23.038 -3.573 8.642 1.00 78.75 459 ILE A C 1
ATOM 3496 O O . ILE A 1 459 ? -23.350 -2.970 9.703 1.00 78.75 459 ILE A O 1
#

pLDDT: mean 85.69, std 12.93, range [35.62, 98.31]